Protein AF-A0AAT9HFQ7-F1 (afdb_monomer)

Radius of gyration: 48.94 Å; Cα contacts (8 Å, |Δi|>4): 417; chains: 1; bounding box: 83×93×143 Å

Secondary structure (DSSP, 8-state):
-EEEEEEE-TTSSEEEEEEEEGGGTEEEEEEEETTTTEEPSPEEESEEEE-TTSEEEEE----SS--S---EEEEE-S---HHHHHTSPPPPSHHHHH-HHHHHHHHHHHHHHHHHHHS----HHHHHHHHHHHHHHHHH-GGGG-GGGT-THHHHHHHHHHHHHHHHHHHHHHHHHHHHHHHHHHHHHHHHHHHHHHHHS--SSHHHHHHHHHHHHHHHHHHHHGGGSTT--HHHHHHHHHHHHHHHHHHHHHHHHHHTSTTTTHHHHHHHHHHHHHHHH--STTTHHHHHHHHHHHHHHHHHHHHHHHT-TTS-HHHHHHHHHHHHHHHHHHHHHHHHHHHHHHHHHHHTT---------------------------

Foldseek 3Di:
DAFDDWFAQPLRQWIWTWDDDVVQLKIKIWIAGLLVRDTDDIAIASDWDAAQQQWIKGFHPDDSDDDPDTDIDIDRHSRHHPVNVVPDDQDDDDDSVCGSNLVSVLSSLLVVLVVLVVPDDDDLVSLVVSLVSLVVSCVSRVCCCPVSVVNVNVVSVVSNVVSVVVNVVVVVLVVLLVVLVVQLVVLLVQLVVLLVVLVPDPDPALLVLLVSLVSLVVSLVSLVVSVVGPNHPVVSSVVSSVVSVVSSLVSVVVSLVLLLDPCRCVVLLVVLVVLLVQLLPDQALVSLVVSVVVLVVSLVSLVSSLVVLVVNPNDDPVSSVSSNVVSVVSNVSSVVSVVSNVVSSVVSVVVVVDDDDDDDDDDDDDDDDDDDDDDDDDDD

Structure (mmCIF, N/CA/C/O backbone):
data_AF-A0AAT9HFQ7-F1
#
_entry.id   AF-A0AAT9HFQ7-F1
#
loop_
_atom_site.group_PDB
_atom_site.id
_atom_site.type_symbol
_atom_site.label_atom_id
_atom_site.label_alt_id
_atom_site.label_comp_id
_atom_site.label_asym_id
_atom_site.label_entity_id
_atom_site.label_seq_id
_atom_site.pdbx_PDB_ins_code
_atom_site.Cartn_x
_atom_site.Cartn_y
_atom_site.Cartn_z
_atom_site.occupancy
_atom_site.B_iso_or_equiv
_atom_site.auth_seq_id
_atom_site.auth_comp_id
_atom_site.auth_asym_id
_atom_site.auth_atom_id
_atom_site.pdbx_PDB_model_num
ATOM 1 N N . MET A 1 1 ? 7.637 12.186 -51.819 1.00 81.88 1 MET A N 1
ATOM 2 C CA . MET A 1 1 ? 9.028 11.729 -51.632 1.00 81.88 1 MET A CA 1
ATOM 3 C C . MET A 1 1 ? 8.936 10.266 -51.294 1.00 81.88 1 MET A C 1
ATOM 5 O O . MET A 1 1 ? 8.100 9.916 -50.474 1.00 81.88 1 MET A O 1
ATOM 9 N N . GLU A 1 2 ? 9.718 9.443 -51.968 1.00 91.25 2 GLU A N 1
ATOM 10 C CA . GLU A 1 2 ? 9.687 7.987 -51.862 1.00 91.25 2 GLU A CA 1
ATOM 11 C C . GLU A 1 2 ? 11.042 7.505 -51.352 1.00 91.25 2 GLU A C 1
ATOM 13 O O . GLU A 1 2 ? 12.067 8.125 -51.643 1.00 91.25 2 GLU A O 1
ATOM 18 N N . PHE A 1 3 ? 11.048 6.431 -50.563 1.00 93.12 3 PHE A N 1
ATOM 19 C CA . PHE A 1 3 ? 12.289 5.790 -50.145 1.00 93.12 3 PHE A CA 1
ATOM 20 C C . PHE A 1 3 ? 12.998 5.217 -51.374 1.00 93.12 3 PHE A C 1
ATOM 22 O O . PHE A 1 3 ? 12.395 4.478 -52.150 1.00 93.12 3 PHE A O 1
ATOM 29 N N . ALA A 1 4 ? 14.267 5.574 -51.551 1.00 92.12 4 ALA A N 1
ATOM 30 C CA . ALA A 1 4 ? 15.069 5.139 -52.686 1.00 92.12 4 ALA A CA 1
ATOM 31 C C . ALA A 1 4 ? 16.107 4.092 -52.277 1.00 92.12 4 ALA A C 1
ATOM 33 O O . ALA A 1 4 ? 16.256 3.078 -52.956 1.00 92.12 4 ALA A O 1
ATOM 34 N N . ARG A 1 5 ? 16.854 4.345 -51.194 1.00 92.94 5 ARG A N 1
ATOM 35 C CA . ARG A 1 5 ? 17.958 3.477 -50.773 1.00 92.94 5 ARG A CA 1
ATOM 36 C C . ARG A 1 5 ? 18.336 3.688 -49.309 1.00 92.94 5 ARG A C 1
ATOM 38 O O . ARG A 1 5 ? 18.225 4.790 -48.782 1.00 92.94 5 ARG A O 1
ATOM 45 N N . GLU A 1 6 ? 18.863 2.630 -48.706 1.00 94.31 6 GLU A N 1
ATOM 46 C CA . GLU A 1 6 ? 19.594 2.648 -47.440 1.00 94.31 6 GLU A CA 1
ATOM 47 C C . GLU A 1 6 ? 21.085 2.380 -47.708 1.00 94.31 6 GLU A C 1
ATOM 49 O O . GLU A 1 6 ? 21.428 1.498 -48.503 1.00 94.31 6 GLU A O 1
ATOM 54 N N . VAL A 1 7 ? 21.974 3.147 -47.072 1.00 92.69 7 VAL A N 1
ATOM 55 C CA . VAL A 1 7 ? 23.427 2.911 -47.089 1.00 92.69 7 VAL A CA 1
ATOM 56 C C . VAL A 1 7 ? 23.915 2.799 -45.652 1.00 92.69 7 VAL A C 1
ATOM 58 O O . VAL A 1 7 ? 23.791 3.745 -44.879 1.00 92.69 7 VAL A O 1
ATOM 61 N N . ARG A 1 8 ? 24.467 1.644 -45.284 1.00 91.19 8 ARG A N 1
ATOM 62 C CA . ARG A 1 8 ? 25.040 1.420 -43.953 1.00 91.19 8 ARG A CA 1
ATOM 63 C C . ARG A 1 8 ? 26.521 1.752 -43.973 1.00 91.19 8 ARG A C 1
ATOM 65 O O . ARG A 1 8 ? 27.211 1.384 -44.919 1.00 91.19 8 ARG A O 1
ATOM 72 N N . SER A 1 9 ? 27.006 2.429 -42.937 1.00 90.44 9 SER A N 1
ATOM 73 C CA . SER A 1 9 ? 28.444 2.531 -42.708 1.00 90.44 9 SER A CA 1
ATOM 74 C C . SER A 1 9 ? 29.003 1.136 -42.388 1.00 90.44 9 SER A C 1
ATOM 76 O O . SER A 1 9 ? 28.402 0.438 -41.565 1.00 90.44 9 SER A O 1
ATOM 78 N N . PRO A 1 10 ? 30.153 0.729 -42.953 1.00 84.38 10 PRO A N 1
ATOM 79 C CA . PRO A 1 10 ? 30.817 -0.532 -42.600 1.00 84.38 10 PRO A CA 1
ATOM 80 C C . PRO A 1 10 ? 31.184 -0.636 -41.116 1.00 84.38 10 PRO A C 1
ATOM 82 O O . PRO A 1 10 ? 31.284 -1.728 -40.563 1.00 84.38 10 PRO A O 1
ATOM 85 N N . HIS A 1 11 ? 31.344 0.507 -40.447 1.00 78.81 11 HIS A N 1
ATOM 86 C CA . HIS A 1 11 ? 31.593 0.579 -39.011 1.00 78.81 11 HIS A CA 1
ATOM 87 C C . HIS A 1 11 ? 30.315 0.350 -38.182 1.00 78.81 11 HIS A C 1
ATOM 89 O O . HIS A 1 11 ? 30.392 0.061 -36.993 1.00 78.81 11 HIS A O 1
ATOM 95 N N . GLY A 1 12 ? 29.132 0.413 -38.797 1.00 80.88 12 GLY A N 1
ATOM 96 C CA . GLY A 1 12 ? 27.853 0.109 -38.155 1.00 80.88 12 GLY A CA 1
ATOM 97 C C . GLY A 1 12 ? 27.265 1.240 -37.311 1.00 80.88 12 GLY A C 1
ATOM 98 O O . GLY A 1 12 ? 26.200 1.042 -36.747 1.00 80.88 12 GLY A O 1
ATOM 99 N N . GLU A 1 13 ? 27.915 2.405 -37.231 1.00 86.62 13 GLU A N 1
ATOM 100 C CA . GLU A 1 13 ? 27.468 3.562 -36.430 1.00 86.62 13 GLU A CA 1
ATOM 101 C C . GLU A 1 13 ? 26.355 4.366 -37.091 1.00 86.62 13 GLU A C 1
ATOM 103 O O . GLU A 1 13 ? 25.480 4.895 -36.406 1.00 86.62 13 GLU A O 1
ATOM 108 N N . ASP A 1 14 ? 26.381 4.450 -38.419 1.00 91.38 14 ASP A N 1
ATOM 109 C CA . ASP A 1 14 ? 25.526 5.353 -39.176 1.00 91.38 14 ASP A CA 1
ATOM 110 C C . ASP A 1 14 ? 24.791 4.629 -40.302 1.00 91.38 14 ASP A C 1
ATOM 112 O O . ASP A 1 14 ? 25.339 3.772 -41.004 1.00 91.38 14 ASP A O 1
ATOM 116 N N . VAL A 1 15 ? 23.546 5.045 -40.522 1.00 93.44 15 VAL A N 1
ATOM 117 C CA . VAL A 1 15 ? 22.699 4.602 -41.630 1.00 93.44 15 VAL A CA 1
ATOM 118 C C . VAL A 1 15 ? 22.200 5.828 -42.388 1.00 93.44 15 VAL A C 1
ATOM 120 O O . VAL A 1 15 ? 21.567 6.708 -41.809 1.00 93.44 15 VAL A O 1
ATOM 123 N N . LEU A 1 16 ? 22.495 5.905 -43.684 1.00 95.12 16 LEU A N 1
ATOM 124 C CA . LEU A 1 16 ? 21.985 6.941 -44.575 1.00 95.12 16 LEU A CA 1
ATOM 125 C C . LEU A 1 16 ? 20.692 6.461 -45.223 1.00 95.12 16 LEU A C 1
ATOM 127 O O . LEU A 1 16 ? 20.708 5.543 -46.047 1.00 95.12 16 LEU A O 1
ATOM 131 N N . TYR A 1 17 ? 19.585 7.122 -44.914 1.00 95.88 17 TYR A N 1
ATOM 132 C CA . TYR A 1 17 ? 18.335 6.940 -45.639 1.00 95.88 17 TYR A CA 1
ATOM 133 C C . TYR A 1 17 ? 18.228 7.977 -46.753 1.00 95.88 17 TYR A C 1
ATOM 135 O O . TYR A 1 17 ? 18.324 9.184 -46.519 1.00 95.88 17 TYR A O 1
ATOM 143 N N . VAL A 1 18 ? 18.016 7.499 -47.974 1.00 94.88 18 VAL A N 1
ATOM 144 C CA . VAL A 1 18 ? 17.895 8.322 -49.175 1.00 94.88 18 VAL A CA 1
ATOM 145 C C . VAL A 1 18 ? 16.450 8.308 -49.637 1.00 94.88 18 VAL A C 1
ATOM 147 O O . VAL A 1 18 ? 15.900 7.254 -49.962 1.00 94.88 18 VAL A O 1
ATOM 150 N N . PHE A 1 19 ? 15.855 9.491 -49.731 1.00 93.94 19 PHE A N 1
ATOM 151 C CA . PHE A 1 19 ? 14.535 9.698 -50.311 1.00 93.94 19 PHE A CA 1
ATOM 152 C C . PHE A 1 19 ? 14.652 10.484 -51.608 1.00 93.94 19 PHE A C 1
ATOM 154 O O . PHE A 1 19 ? 15.468 11.397 -51.718 1.00 93.94 19 PHE A O 1
ATOM 161 N N . HIS A 1 20 ? 13.810 10.159 -52.582 1.00 91.12 20 HIS A N 1
ATOM 162 C CA . HIS A 1 20 ? 13.794 10.812 -53.883 1.00 91.12 20 HIS A CA 1
ATOM 163 C C . HIS A 1 20 ? 12.381 11.277 -54.250 1.00 91.12 20 HIS A C 1
ATOM 165 O O . HIS A 1 20 ? 11.375 10.648 -53.920 1.00 91.12 20 HIS A O 1
ATOM 171 N N . ALA A 1 21 ? 12.289 12.422 -54.918 1.00 88.69 21 ALA A N 1
ATOM 172 C CA . ALA A 1 21 ? 11.064 12.981 -55.468 1.00 88.69 21 ALA A CA 1
ATOM 173 C C . ALA A 1 21 ? 11.225 13.113 -56.990 1.00 88.69 21 ALA A C 1
ATOM 175 O O . ALA A 1 21 ? 11.639 14.177 -57.464 1.00 88.69 21 ALA A O 1
ATOM 176 N N . PRO A 1 22 ? 10.873 12.066 -57.763 1.00 76.19 22 PRO A N 1
ATOM 177 C CA . PRO A 1 22 ? 11.101 12.032 -59.208 1.00 76.19 22 PRO A CA 1
ATOM 178 C C . PRO A 1 22 ? 10.483 13.223 -59.942 1.00 76.19 22 PRO A C 1
ATOM 180 O O . PRO A 1 22 ? 11.104 13.807 -60.820 1.00 76.19 22 PRO A O 1
ATOM 183 N N . SER A 1 23 ? 9.290 13.648 -59.517 1.00 76.56 23 SER A N 1
ATOM 184 C CA . SER A 1 23 ? 8.543 14.744 -60.142 1.00 76.56 23 SER A CA 1
ATOM 185 C C . SER A 1 23 ? 9.179 16.130 -59.971 1.00 76.56 23 SER A C 1
ATOM 187 O O . SER A 1 23 ? 8.718 17.082 -60.590 1.00 76.56 23 SER A O 1
ATOM 189 N N . ARG A 1 24 ? 10.170 16.277 -59.082 1.00 71.62 24 ARG A N 1
ATOM 190 C CA . ARG A 1 24 ? 10.823 17.560 -58.768 1.00 71.62 24 ARG A CA 1
ATOM 191 C C . ARG A 1 24 ? 12.347 17.507 -58.878 1.00 71.62 24 ARG A C 1
ATOM 193 O O . ARG A 1 24 ? 12.984 18.508 -58.575 1.00 71.62 24 ARG A O 1
ATOM 200 N N . GLY A 1 25 ? 12.928 16.363 -59.258 1.00 79.88 25 GLY A N 1
ATOM 201 C CA . GLY A 1 25 ? 14.384 16.183 -59.318 1.00 79.88 25 GLY A CA 1
ATOM 202 C C . GLY A 1 25 ? 15.071 16.562 -58.004 1.00 79.88 25 GLY A C 1
ATOM 203 O O . GLY A 1 25 ? 16.057 17.295 -58.006 1.00 79.88 25 GLY A O 1
ATOM 204 N N . ARG A 1 26 ? 14.477 16.170 -56.869 1.00 88.06 26 ARG A N 1
ATOM 205 C CA . ARG A 1 26 ? 14.991 16.461 -55.524 1.00 88.06 26 ARG A CA 1
ATOM 206 C C . ARG A 1 26 ? 15.206 15.165 -54.757 1.00 88.06 26 ARG A C 1
ATOM 208 O O . ARG A 1 26 ? 14.411 14.233 -54.869 1.00 88.06 26 ARG A O 1
ATOM 215 N N . ALA A 1 27 ? 16.246 15.138 -53.943 1.00 91.81 27 ALA A N 1
ATOM 216 C CA . ALA A 1 27 ? 16.556 14.084 -53.000 1.00 91.81 27 ALA A CA 1
ATOM 217 C C . ALA A 1 27 ? 16.730 14.660 -51.589 1.00 91.81 27 ALA A C 1
ATOM 219 O O . ALA A 1 27 ? 17.062 15.833 -51.399 1.00 91.81 27 ALA A O 1
ATOM 220 N N . LEU A 1 28 ? 16.482 13.817 -50.595 1.00 93.75 28 LEU A N 1
ATOM 221 C CA . LEU A 1 28 ? 16.690 14.111 -49.186 1.00 93.75 28 LEU A CA 1
ATOM 222 C C . LEU A 1 28 ? 17.515 12.984 -48.580 1.00 93.75 28 LEU A C 1
ATOM 224 O O . LEU A 1 28 ? 17.120 11.821 -48.646 1.00 93.75 28 LEU A O 1
ATOM 228 N N . LEU A 1 29 ? 18.649 13.347 -47.995 1.00 94.69 29 LEU A N 1
ATOM 229 C CA . LEU A 1 29 ? 19.548 12.428 -47.314 1.00 94.69 29 LEU A CA 1
ATOM 230 C C . LEU A 1 29 ? 19.406 12.628 -45.802 1.00 94.69 29 LEU A C 1
ATOM 232 O O . LEU A 1 29 ? 19.573 13.744 -45.302 1.00 94.69 29 LEU A O 1
ATOM 236 N N . LEU A 1 30 ? 19.095 11.548 -45.088 1.00 95.19 30 LEU A N 1
ATOM 237 C CA . LEU A 1 30 ? 18.934 11.519 -43.637 1.00 95.19 30 LEU A CA 1
ATOM 238 C C . LEU A 1 30 ? 19.964 10.561 -43.036 1.00 95.19 30 LEU A C 1
ATOM 240 O O . LEU A 1 30 ? 19.815 9.346 -43.136 1.00 95.19 30 LEU A O 1
ATOM 244 N N . SER A 1 31 ? 21.012 11.118 -42.434 1.00 94.00 31 SER A N 1
ATOM 245 C CA . SER A 1 31 ? 22.031 10.354 -41.708 1.00 94.00 31 SER A CA 1
ATOM 246 C C . SER A 1 31 ? 21.536 10.082 -40.293 1.00 94.00 31 SER A C 1
ATOM 248 O O . SER A 1 31 ? 21.403 11.017 -39.507 1.00 94.00 31 SER A O 1
ATOM 250 N N . TYR A 1 32 ? 21.255 8.825 -39.971 1.00 93.06 32 TYR A N 1
ATOM 251 C CA . TYR A 1 32 ? 20.842 8.383 -38.643 1.00 93.06 32 TYR A CA 1
ATOM 252 C C . TYR A 1 32 ? 22.006 7.716 -37.914 1.00 93.06 32 TYR A C 1
ATOM 254 O O . TYR A 1 32 ? 22.594 6.776 -38.447 1.00 93.06 32 TYR A O 1
ATOM 262 N N . ASN A 1 33 ? 22.309 8.180 -36.703 1.00 91.31 33 ASN A N 1
ATOM 263 C CA . ASN A 1 33 ? 23.353 7.603 -35.863 1.00 91.31 33 ASN A CA 1
ATOM 264 C C . ASN A 1 33 ? 22.741 6.621 -34.854 1.00 91.31 33 ASN A C 1
ATOM 266 O O . ASN A 1 33 ? 21.904 7.010 -34.040 1.00 91.31 33 ASN A O 1
ATOM 270 N N . LEU A 1 34 ? 23.179 5.363 -34.884 1.00 86.69 34 LEU A N 1
ATOM 271 C CA . LEU A 1 34 ? 22.649 4.272 -34.058 1.00 86.69 34 LEU A CA 1
ATOM 272 C C . LEU A 1 34 ? 23.018 4.403 -32.574 1.00 86.69 34 LEU A C 1
ATOM 274 O O . LEU A 1 34 ? 22.285 3.912 -31.725 1.00 86.69 34 LEU A O 1
ATOM 278 N N . ILE A 1 35 ? 24.119 5.083 -32.241 1.00 86.69 35 ILE A N 1
ATOM 279 C CA . ILE A 1 35 ? 24.546 5.298 -30.846 1.00 86.69 35 ILE A CA 1
ATOM 280 C C . ILE A 1 35 ? 23.713 6.401 -30.191 1.00 86.69 35 ILE A C 1
ATOM 282 O O . ILE A 1 35 ? 23.222 6.268 -29.069 1.00 86.69 35 ILE A O 1
ATOM 286 N N . ARG A 1 36 ? 23.585 7.531 -30.889 1.00 84.44 36 ARG A N 1
ATOM 287 C CA . ARG A 1 36 ? 22.862 8.710 -30.401 1.00 84.44 36 ARG A CA 1
ATOM 288 C C . ARG A 1 36 ? 21.355 8.593 -30.597 1.00 84.44 36 ARG A C 1
ATOM 290 O O . ARG A 1 36 ? 20.632 9.360 -29.976 1.00 84.44 36 ARG A O 1
ATOM 297 N N . GLU A 1 37 ? 20.912 7.676 -31.455 1.00 86.38 37 GLU A N 1
ATOM 298 C CA . GLU A 1 37 ? 19.527 7.513 -31.906 1.00 86.38 37 GLU A CA 1
ATOM 299 C C . GLU A 1 37 ? 18.934 8.797 -32.512 1.00 86.38 37 GLU A C 1
ATOM 301 O O . GLU A 1 37 ? 17.738 9.069 -32.409 1.00 86.38 37 GLU A O 1
ATOM 306 N N . THR A 1 38 ? 19.768 9.604 -33.173 1.00 87.75 38 THR A N 1
ATOM 307 C CA . THR A 1 38 ? 19.363 10.889 -33.752 1.00 87.75 38 THR A CA 1
ATOM 308 C C . THR A 1 38 ? 19.632 10.965 -35.245 1.00 87.75 38 THR A C 1
ATOM 310 O O . THR A 1 38 ? 20.590 10.399 -35.773 1.00 87.75 38 THR A O 1
ATOM 313 N N . VAL A 1 39 ? 18.766 11.707 -35.935 1.00 90.56 39 VAL A N 1
ATOM 314 C CA . VAL A 1 39 ? 18.967 12.095 -37.332 1.00 90.56 39 VAL A CA 1
ATOM 315 C C . VAL A 1 39 ? 19.778 13.392 -37.350 1.00 90.56 39 VAL A C 1
ATOM 317 O O . VAL A 1 39 ? 19.391 14.377 -36.721 1.00 90.56 39 VAL A O 1
ATOM 320 N N . ALA A 1 40 ? 20.905 13.396 -38.061 1.00 89.75 40 ALA A N 1
ATOM 321 C CA . ALA A 1 40 ? 21.681 14.604 -38.322 1.00 89.75 40 ALA A CA 1
ATOM 322 C C . ALA A 1 40 ? 20.887 15.587 -39.201 1.00 89.75 40 ALA A C 1
ATOM 324 O O . ALA A 1 40 ? 19.868 15.229 -39.790 1.00 89.75 40 ALA A O 1
ATOM 325 N N . THR A 1 41 ? 21.360 16.829 -39.324 1.00 89.50 41 THR A N 1
ATOM 326 C CA . THR A 1 41 ? 20.693 17.854 -40.141 1.00 89.50 41 THR A CA 1
ATOM 327 C C . THR A 1 41 ? 20.368 17.319 -41.546 1.00 89.50 41 THR A C 1
ATOM 329 O O . THR A 1 41 ? 21.293 16.963 -42.280 1.00 89.50 41 THR A O 1
ATOM 332 N N . PRO A 1 42 ? 19.080 17.263 -41.941 1.00 92.75 42 PRO A N 1
ATOM 333 C CA . PRO A 1 42 ? 18.678 16.726 -43.236 1.00 92.75 42 PRO A CA 1
ATOM 334 C C . PRO A 1 42 ? 19.349 17.453 -44.405 1.00 92.75 42 PRO A C 1
ATOM 336 O O . PRO A 1 42 ? 19.303 18.682 -44.485 1.00 92.75 42 PRO A O 1
ATOM 339 N N . MET A 1 43 ? 19.925 16.703 -45.348 1.00 91.81 43 MET A N 1
ATOM 340 C CA . MET A 1 43 ? 20.561 17.282 -46.535 1.00 91.81 43 MET A CA 1
ATOM 341 C C . MET A 1 43 ? 19.611 17.183 -47.731 1.00 91.81 43 MET A C 1
ATOM 343 O O . MET A 1 43 ? 19.494 16.139 -48.377 1.00 91.81 43 MET A O 1
ATOM 347 N N . ALA A 1 44 ? 18.908 18.279 -48.020 1.00 91.56 44 ALA A N 1
ATOM 348 C CA . ALA A 1 44 ? 18.120 18.418 -49.241 1.00 91.56 44 ALA A CA 1
ATOM 349 C C . ALA A 1 44 ? 19.038 18.741 -50.429 1.00 91.56 44 ALA A C 1
ATOM 351 O O . ALA A 1 44 ? 19.939 19.570 -50.308 1.00 91.56 44 ALA A O 1
ATOM 352 N N . CYS A 1 45 ? 18.808 18.102 -51.574 1.00 91.69 45 CYS A N 1
ATOM 353 C CA . CYS A 1 45 ? 19.653 18.234 -52.760 1.00 91.69 45 CYS A CA 1
ATOM 354 C C . CYS A 1 45 ? 18.904 17.937 -54.059 1.00 91.69 45 CYS A C 1
ATOM 356 O O . CYS A 1 45 ? 17.802 17.398 -54.030 1.00 91.69 45 CYS A O 1
ATOM 358 N N . HIS A 1 46 ? 19.489 18.288 -55.204 1.00 89.81 46 HIS A N 1
ATOM 359 C CA . HIS A 1 46 ? 18.974 17.873 -56.519 1.00 89.81 46 HIS A CA 1
ATOM 360 C C . HIS A 1 46 ? 19.571 16.548 -57.001 1.00 89.81 46 HIS A C 1
ATOM 362 O O . HIS A 1 46 ? 18.960 15.821 -57.777 1.00 89.81 46 HIS A O 1
ATOM 368 N N . GLY A 1 47 ? 20.763 16.218 -56.514 1.00 89.50 47 GLY A N 1
ATOM 369 C CA . GLY A 1 47 ? 21.480 14.998 -56.842 1.00 89.50 47 GLY A CA 1
ATOM 370 C C . GLY A 1 47 ? 22.613 14.778 -55.853 1.00 89.50 47 GLY A C 1
ATOM 371 O O . GLY A 1 47 ? 23.039 15.707 -55.163 1.00 89.50 47 GLY A O 1
ATOM 372 N N . TRP A 1 48 ? 23.087 13.542 -55.776 1.00 93.44 48 TRP A N 1
ATOM 373 C CA . TRP A 1 48 ? 24.175 13.165 -54.889 1.00 93.44 48 TRP A CA 1
ATOM 374 C C . TRP A 1 48 ? 24.982 12.012 -55.487 1.00 93.44 48 TRP A C 1
ATOM 376 O O . TRP A 1 48 ? 24.472 11.247 -56.307 1.00 93.44 48 TRP A O 1
ATOM 386 N N . ALA A 1 49 ? 26.237 11.898 -55.069 1.00 94.50 49 ALA A N 1
ATOM 387 C CA . ALA A 1 49 ? 27.114 10.779 -55.377 1.00 94.50 49 ALA A CA 1
ATOM 388 C C . ALA A 1 49 ? 27.945 10.439 -54.138 1.00 94.50 49 ALA A C 1
ATOM 390 O O . ALA A 1 49 ? 28.449 11.339 -53.468 1.00 94.50 49 ALA A O 1
ATOM 391 N N . LEU A 1 50 ? 28.078 9.148 -53.843 1.00 95.12 50 LEU A N 1
ATOM 392 C CA . LEU A 1 50 ? 28.911 8.633 -52.761 1.00 95.12 50 LEU A CA 1
ATOM 393 C C . LEU A 1 50 ? 30.057 7.826 -53.368 1.00 95.12 50 LEU A C 1
ATOM 395 O O . LEU A 1 50 ? 29.809 6.910 -54.152 1.00 95.12 50 LEU A O 1
ATOM 399 N N . PHE A 1 51 ? 31.284 8.202 -53.028 1.00 95.06 51 PHE A N 1
ATOM 400 C CA . PHE A 1 51 ? 32.506 7.537 -53.469 1.00 95.06 51 PHE A CA 1
ATOM 401 C C . PHE A 1 51 ? 32.926 6.448 -52.473 1.00 95.06 51 PHE A C 1
ATOM 403 O O . PHE A 1 51 ? 32.535 6.476 -51.307 1.00 95.06 51 PHE A O 1
ATOM 410 N N . ASP A 1 52 ? 33.746 5.498 -52.930 1.00 92.69 52 ASP A N 1
ATOM 411 C CA . ASP A 1 52 ? 34.179 4.344 -52.127 1.00 92.69 52 ASP A CA 1
ATOM 412 C C . ASP A 1 52 ? 34.939 4.734 -50.850 1.00 92.69 52 ASP A C 1
ATOM 414 O O . ASP A 1 52 ? 34.889 4.007 -49.862 1.00 92.69 52 ASP A O 1
ATOM 418 N N . ASP A 1 53 ? 35.608 5.887 -50.849 1.00 91.00 53 ASP A N 1
ATOM 419 C CA . ASP A 1 53 ? 36.342 6.446 -49.708 1.00 91.00 53 ASP A CA 1
ATOM 420 C C . ASP A 1 53 ? 35.458 7.253 -48.737 1.00 91.00 53 ASP A C 1
ATOM 422 O O . ASP A 1 53 ? 35.960 7.868 -47.796 1.00 91.00 53 ASP A O 1
ATOM 426 N N . GLY A 1 54 ? 34.139 7.268 -48.958 1.00 92.69 54 GLY A N 1
ATOM 427 C CA . GLY A 1 54 ? 33.174 7.984 -48.127 1.00 92.69 54 GLY A CA 1
ATOM 428 C C . GLY A 1 54 ? 33.042 9.468 -48.449 1.00 92.69 54 GLY A C 1
ATOM 429 O O . GLY A 1 54 ? 32.329 10.180 -47.731 1.00 92.69 54 GLY A O 1
ATOM 430 N N . LEU A 1 55 ? 33.672 9.974 -49.515 1.00 95.94 55 LEU A N 1
ATOM 431 C CA . LEU A 1 55 ? 33.371 11.313 -50.008 1.00 95.94 55 LEU A CA 1
ATOM 432 C C . LEU A 1 55 ? 31.921 11.347 -50.523 1.00 95.94 55 LEU A C 1
ATOM 434 O O . LEU A 1 55 ? 31.529 10.578 -51.396 1.00 95.94 55 LEU A O 1
ATOM 438 N N . LEU A 1 56 ? 31.107 12.247 -49.980 1.00 95.19 56 LEU A N 1
ATOM 439 C CA . LEU A 1 56 ? 29.722 12.468 -50.380 1.00 95.19 56 LEU A CA 1
ATOM 440 C C . LEU A 1 56 ? 29.622 13.820 -51.086 1.00 95.19 56 LEU A C 1
ATOM 442 O O . LEU A 1 56 ? 29.769 14.877 -50.469 1.00 95.19 56 LEU A O 1
ATOM 446 N N . ALA A 1 57 ? 29.363 13.786 -52.389 1.00 95.31 57 ALA A N 1
ATOM 447 C CA . ALA A 1 57 ? 29.104 14.966 -53.196 1.00 95.31 57 ALA A CA 1
ATOM 448 C C . ALA A 1 57 ? 27.600 15.219 -53.291 1.00 95.31 57 ALA A C 1
ATOM 450 O O . ALA A 1 57 ? 26.835 14.325 -53.646 1.00 95.31 57 ALA A O 1
ATOM 451 N N . VAL A 1 58 ? 27.179 16.446 -52.998 1.00 93.88 58 VAL A N 1
ATOM 452 C CA . VAL A 1 58 ? 25.774 16.853 -52.962 1.00 93.88 58 VAL A CA 1
ATOM 453 C C . VAL A 1 58 ? 25.582 18.094 -53.825 1.00 93.88 58 VAL A C 1
ATOM 455 O O . VAL A 1 58 ? 26.218 19.125 -53.604 1.00 93.88 58 VAL A O 1
ATOM 458 N N . LEU A 1 59 ? 24.683 18.009 -54.803 1.00 91.62 59 LEU A N 1
ATOM 459 C CA . LEU A 1 59 ? 24.274 19.144 -55.622 1.00 91.62 59 LEU A CA 1
ATOM 460 C C . LEU A 1 59 ? 23.254 19.975 -54.844 1.00 91.62 59 LEU A C 1
ATOM 462 O O . LEU A 1 59 ? 22.138 19.508 -54.585 1.00 91.62 59 LEU A O 1
ATOM 466 N N . ARG A 1 60 ? 23.635 21.193 -54.450 1.00 86.56 60 ARG A N 1
ATOM 467 C CA . ARG A 1 60 ? 22.771 22.028 -53.614 1.00 86.56 60 ARG A CA 1
ATOM 468 C C . ARG A 1 60 ? 21.483 22.398 -54.352 1.00 86.56 60 ARG A C 1
ATOM 470 O O . ARG A 1 60 ? 21.527 22.658 -55.554 1.00 86.56 60 ARG A O 1
ATOM 477 N N . PRO A 1 61 ? 20.357 22.484 -53.629 1.00 80.19 61 PRO A N 1
ATOM 478 C CA . PRO A 1 61 ? 19.168 23.122 -54.145 1.00 80.19 61 PRO A CA 1
ATOM 479 C C . PRO A 1 61 ? 19.406 24.630 -54.164 1.00 80.19 61 PRO A C 1
ATOM 481 O O . P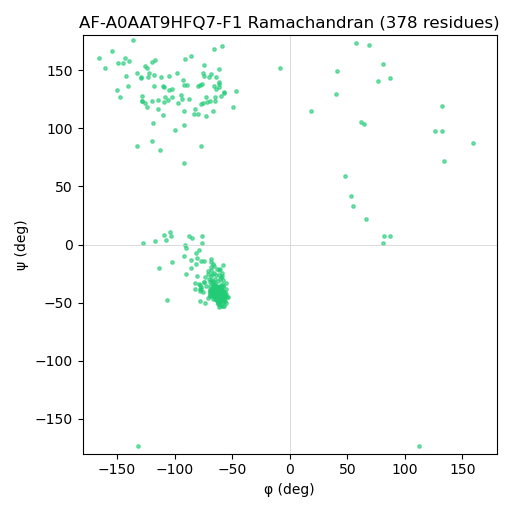RO A 1 61 ? 19.544 25.239 -53.103 1.00 80.19 61 PRO A O 1
ATOM 484 N N . ASP A 1 62 ? 19.517 25.208 -55.357 1.00 72.12 62 ASP A N 1
ATOM 485 C CA . ASP A 1 62 ? 19.781 26.635 -55.546 1.00 7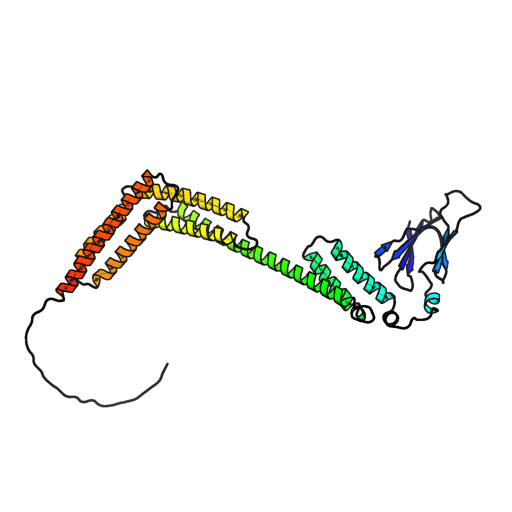2.12 62 ASP A CA 1
ATOM 486 C C . ASP A 1 62 ? 18.803 27.191 -56.588 1.00 72.12 62 ASP A C 1
ATOM 488 O O . ASP A 1 62 ? 19.076 27.216 -57.786 1.00 72.12 62 ASP A O 1
ATOM 492 N N . GLY A 1 63 ? 17.607 27.550 -56.109 1.00 70.38 63 GLY A N 1
ATOM 493 C CA . GLY A 1 63 ? 16.480 27.965 -56.947 1.00 70.38 63 GLY A CA 1
ATOM 494 C C . GLY A 1 63 ? 15.874 26.836 -57.794 1.00 70.38 63 GLY A C 1
ATOM 495 O O . GLY A 1 63 ? 16.391 25.726 -57.859 1.00 70.38 63 GLY A O 1
ATOM 496 N N . ASP A 1 64 ? 14.742 27.130 -58.437 1.00 70.81 64 ASP A N 1
ATOM 497 C CA . ASP A 1 64 ? 14.116 26.250 -59.442 1.00 70.81 64 ASP A CA 1
ATOM 498 C C . ASP A 1 64 ? 14.372 26.758 -60.880 1.00 70.81 64 ASP A C 1
ATOM 500 O O . ASP A 1 64 ? 13.821 26.230 -61.847 1.00 70.81 64 ASP A O 1
ATOM 504 N N . GLU A 1 65 ? 15.213 27.787 -61.035 1.00 77.31 65 GLU A N 1
ATOM 505 C CA . GLU A 1 65 ? 15.559 28.378 -62.328 1.00 77.31 65 GLU A CA 1
ATOM 506 C C . GLU A 1 65 ? 16.832 27.744 -62.923 1.00 77.31 65 GLU A C 1
ATOM 508 O O . GLU A 1 65 ? 17.792 27.472 -62.197 1.00 77.31 65 GLU A O 1
ATOM 513 N N . PRO A 1 66 ? 16.894 27.523 -64.250 1.00 78.75 66 PRO A N 1
ATOM 514 C CA . PRO A 1 66 ? 18.097 27.020 -64.905 1.00 78.75 66 PRO A CA 1
ATOM 515 C C . PRO A 1 66 ? 19.302 27.954 -64.714 1.00 78.75 66 PRO A C 1
ATOM 517 O O . PRO A 1 66 ? 19.252 29.133 -65.065 1.00 78.75 66 PRO A O 1
ATOM 520 N N . ALA A 1 67 ? 20.420 27.406 -64.239 1.00 81.88 67 ALA A N 1
ATOM 521 C CA . ALA A 1 67 ? 21.668 28.135 -64.025 1.00 81.88 67 ALA A CA 1
ATOM 522 C C . ALA A 1 67 ? 22.816 27.544 -64.859 1.00 81.88 67 ALA A C 1
ATOM 524 O O . ALA A 1 67 ? 22.791 26.384 -65.257 1.00 81.88 67 ALA A O 1
ATOM 525 N N . ARG A 1 68 ? 23.850 28.352 -65.134 1.00 84.69 68 ARG A N 1
ATOM 526 C CA . ARG A 1 68 ? 25.086 27.885 -65.800 1.00 84.69 68 ARG A CA 1
ATOM 527 C C . ARG A 1 68 ? 26.108 27.299 -64.825 1.00 84.69 68 ARG A C 1
ATOM 529 O O . ARG A 1 68 ? 27.014 26.590 -65.248 1.00 84.69 68 ARG A O 1
ATOM 536 N N . VAL A 1 69 ? 25.991 27.641 -63.546 1.00 86.38 69 VAL A N 1
ATOM 537 C CA . VAL A 1 69 ? 26.890 27.216 -62.473 1.00 86.38 69 VAL A CA 1
ATOM 538 C C . VAL A 1 69 ? 26.023 26.634 -61.372 1.00 86.38 69 VAL A C 1
ATOM 540 O O . VAL A 1 69 ? 25.089 27.293 -60.926 1.00 86.38 69 VAL A O 1
ATOM 543 N N . HIS A 1 70 ? 26.342 25.418 -60.937 1.00 85.88 70 HIS A N 1
ATOM 544 C CA . HIS A 1 70 ? 25.636 24.761 -59.846 1.00 85.88 70 HIS A CA 1
ATOM 545 C C . HIS A 1 70 ? 26.605 24.462 -58.700 1.00 85.88 70 HIS A C 1
ATOM 547 O O . HIS A 1 70 ? 27.619 23.792 -58.926 1.00 85.88 70 HIS A O 1
ATOM 553 N N . PRO A 1 71 ? 26.333 24.941 -57.475 1.00 88.81 71 PRO A N 1
ATOM 554 C CA . PRO A 1 71 ? 27.211 24.686 -56.347 1.00 88.81 71 PRO A CA 1
ATOM 555 C C . PRO A 1 71 ? 27.108 23.229 -55.880 1.00 88.81 71 PRO A C 1
ATOM 557 O O . PRO A 1 71 ? 26.031 22.724 -55.554 1.00 88.81 71 PRO A O 1
ATOM 560 N N . VAL A 1 72 ? 28.264 22.572 -55.792 1.00 92.00 72 VAL A N 1
ATOM 561 C CA . VAL A 1 72 ? 28.418 21.231 -55.218 1.00 92.00 72 VAL A CA 1
ATOM 562 C C . VAL A 1 72 ? 29.059 21.353 -53.841 1.00 92.00 72 VAL A C 1
ATOM 564 O O . VAL A 1 72 ? 30.051 22.061 -53.671 1.00 92.00 72 VAL A O 1
ATOM 567 N N . GLN A 1 73 ? 28.497 20.660 -52.855 1.00 93.00 73 GLN A N 1
ATOM 568 C CA . GLN A 1 73 ? 29.096 20.491 -51.535 1.00 93.00 73 GLN A CA 1
ATOM 569 C C . GLN A 1 73 ? 29.727 19.110 -51.427 1.00 93.00 73 GLN A C 1
ATOM 571 O O . GLN A 1 73 ? 29.110 18.113 -51.796 1.00 93.00 73 GLN A O 1
ATOM 576 N N . LEU A 1 74 ? 30.947 19.066 -50.903 1.00 93.94 74 LEU A N 1
ATOM 577 C CA . LEU A 1 74 ? 31.668 17.832 -50.630 1.00 93.94 74 LEU A CA 1
ATOM 578 C C . LEU A 1 74 ? 31.732 17.621 -49.121 1.00 93.94 74 LEU A C 1
ATOM 580 O O . LEU A 1 74 ? 32.192 18.497 -48.388 1.00 93.94 74 LEU A O 1
ATOM 584 N N . TRP A 1 75 ? 31.299 16.450 -48.676 1.00 92.12 75 TRP A N 1
ATOM 585 C CA . TRP A 1 75 ? 31.321 16.027 -47.284 1.00 92.12 75 TRP A CA 1
ATOM 586 C C . TRP A 1 75 ? 32.205 14.796 -47.151 1.00 92.12 75 TRP A C 1
ATOM 588 O O . TRP A 1 75 ? 32.105 13.873 -47.952 1.00 92.12 75 TRP A O 1
ATOM 598 N N . ARG A 1 76 ? 33.049 14.749 -46.122 1.00 90.94 76 ARG A N 1
ATOM 599 C CA . ARG A 1 76 ? 33.636 13.477 -45.690 1.00 90.94 76 ARG A CA 1
ATOM 600 C C . ARG A 1 76 ? 32.616 12.788 -44.800 1.00 90.94 76 ARG A C 1
ATOM 602 O O . ARG A 1 76 ? 32.237 13.350 -43.776 1.00 90.94 76 ARG A O 1
ATOM 609 N N . SER A 1 77 ? 32.142 11.628 -45.232 1.00 91.44 77 SER A N 1
ATOM 610 C CA . SER A 1 77 ? 31.076 10.885 -44.568 1.00 91.44 77 SER A CA 1
ATOM 611 C C . SER A 1 77 ? 31.581 9.526 -44.067 1.00 91.44 77 SER A C 1
ATOM 613 O O . SER A 1 77 ? 32.577 9.021 -44.585 1.00 91.44 77 SER A O 1
ATOM 615 N N . PRO A 1 78 ? 30.899 8.911 -43.086 1.00 89.00 78 PRO A N 1
ATOM 616 C CA . PRO A 1 78 ? 31.250 7.582 -42.578 1.00 89.00 78 PRO A CA 1
ATOM 617 C C . PRO A 1 78 ? 30.831 6.434 -43.520 1.00 89.00 78 PRO A C 1
ATOM 619 O O . PRO A 1 78 ? 31.023 5.262 -43.192 1.00 89.00 78 PRO A O 1
ATOM 622 N N . TYR A 1 79 ? 30.232 6.737 -44.677 1.00 92.75 79 TYR A N 1
ATOM 623 C CA . TYR A 1 79 ? 29.680 5.756 -45.614 1.00 92.75 79 TYR A CA 1
ATOM 624 C C . TYR A 1 79 ? 30.714 5.338 -46.665 1.00 92.75 79 TYR A C 1
ATOM 626 O O . TYR A 1 79 ? 30.614 5.710 -47.830 1.00 92.75 79 TYR A O 1
ATOM 634 N N . VAL A 1 80 ? 31.728 4.586 -46.250 1.00 91.69 80 VAL A N 1
ATOM 635 C CA . VAL A 1 80 ? 32.733 4.016 -47.164 1.00 91.69 80 VAL A CA 1
ATOM 636 C C . VAL A 1 80 ? 32.247 2.683 -47.747 1.00 91.69 80 VAL A C 1
ATOM 638 O O . VAL A 1 80 ? 31.324 2.069 -47.209 1.00 91.69 80 VAL A O 1
ATOM 641 N N . SER A 1 81 ? 32.846 2.215 -48.842 1.00 90.50 81 SER A N 1
ATOM 642 C CA . SER A 1 81 ? 32.549 0.878 -49.370 1.00 90.50 81 SER A CA 1
ATOM 643 C C . SER A 1 81 ? 33.189 -0.218 -48.512 1.00 90.50 81 SER A C 1
ATOM 645 O O . SER A 1 81 ? 34.229 -0.004 -47.885 1.00 90.50 81 SER A O 1
ATOM 647 N N . ASP A 1 82 ? 32.615 -1.425 -48.522 1.00 87.31 82 ASP A N 1
ATOM 648 C CA . ASP A 1 82 ? 33.170 -2.570 -47.783 1.00 87.31 82 ASP A CA 1
ATOM 649 C C . ASP A 1 82 ? 34.608 -2.889 -48.221 1.00 87.31 82 ASP A C 1
ATOM 651 O O . ASP A 1 82 ? 35.457 -3.229 -47.400 1.00 87.31 82 ASP A O 1
ATOM 655 N N . THR A 1 83 ? 34.911 -2.728 -49.514 1.00 88.81 83 THR A N 1
ATOM 656 C CA . THR A 1 83 ? 36.262 -2.922 -50.057 1.00 88.81 83 THR A CA 1
ATOM 657 C C . THR A 1 83 ? 37.240 -1.877 -49.525 1.00 88.81 83 THR A C 1
ATOM 659 O O . THR A 1 83 ? 38.370 -2.223 -49.186 1.00 88.81 83 THR A O 1
ATOM 662 N N . HIS A 1 84 ? 36.813 -0.615 -49.419 1.00 87.94 84 HIS A N 1
ATOM 663 C CA . HIS A 1 84 ? 37.638 0.443 -48.843 1.00 87.94 84 HIS A CA 1
ATOM 664 C C . HIS A 1 84 ? 37.874 0.218 -47.346 1.00 87.94 84 HIS A C 1
ATOM 666 O O . HIS A 1 84 ? 39.008 0.340 -46.890 1.00 87.94 84 HIS A O 1
ATOM 672 N N . ALA A 1 85 ? 36.836 -0.159 -46.592 1.00 86.31 85 ALA A N 1
ATOM 673 C CA . ALA A 1 85 ? 36.948 -0.477 -45.169 1.00 86.31 85 ALA A CA 1
ATOM 674 C C . ALA A 1 85 ? 37.879 -1.674 -44.914 1.00 86.31 85 ALA A C 1
ATOM 676 O O . ALA A 1 85 ? 38.734 -1.608 -44.035 1.00 86.31 85 ALA A O 1
ATOM 677 N N . ALA A 1 86 ? 37.762 -2.743 -45.708 1.00 84.62 86 ALA A N 1
ATOM 678 C CA . ALA A 1 86 ? 38.589 -3.944 -45.577 1.00 84.62 86 ALA A CA 1
ATOM 679 C C . ALA A 1 86 ? 40.068 -3.723 -45.941 1.00 84.62 86 ALA A C 1
ATOM 681 O O . ALA A 1 86 ? 40.926 -4.491 -45.510 1.00 84.62 86 ALA A O 1
ATOM 682 N N . ALA A 1 87 ? 40.376 -2.694 -46.735 1.00 86.06 87 ALA A N 1
ATOM 683 C CA . ALA A 1 87 ? 41.745 -2.326 -47.084 1.00 86.06 87 ALA A CA 1
ATOM 684 C C . ALA A 1 87 ? 42.455 -1.513 -45.984 1.00 86.06 87 ALA A C 1
ATOM 686 O O . ALA A 1 87 ? 43.669 -1.312 -46.067 1.00 86.06 87 ALA A O 1
ATOM 687 N N . GLN A 1 88 ? 41.724 -1.034 -44.971 1.00 81.38 88 GLN A N 1
ATOM 688 C CA . GLN A 1 88 ? 42.317 -0.299 -43.857 1.00 81.38 88 GLN A CA 1
ATOM 689 C C . GLN A 1 88 ? 43.055 -1.247 -42.898 1.00 81.38 88 GLN A C 1
ATOM 691 O O . GLN A 1 88 ? 42.637 -2.394 -42.719 1.00 81.38 88 GLN A O 1
ATOM 696 N N . PRO A 1 89 ? 44.144 -0.793 -42.249 1.00 77.94 89 PRO A N 1
ATOM 697 C CA . PRO A 1 89 ? 44.834 -1.589 -41.243 1.00 77.94 89 PRO A CA 1
ATOM 698 C C . PRO A 1 89 ? 43.879 -1.993 -40.116 1.00 77.94 89 PRO A C 1
ATOM 700 O O . PRO A 1 89 ? 43.193 -1.146 -39.541 1.00 77.94 89 PRO A O 1
ATOM 703 N N . VAL A 1 90 ? 43.857 -3.281 -39.775 1.00 75.69 90 VAL A N 1
ATOM 704 C CA . VAL A 1 90 ? 43.114 -3.760 -38.606 1.00 75.69 90 VAL A CA 1
ATOM 705 C C . VAL A 1 90 ? 43.824 -3.240 -37.360 1.00 75.69 90 VAL A C 1
ATOM 707 O O . VAL A 1 90 ? 45.022 -3.461 -37.189 1.00 75.69 90 VAL A O 1
ATOM 710 N N . GLY A 1 91 ? 43.098 -2.515 -36.509 1.00 75.50 91 GLY A N 1
ATOM 711 C CA . GLY A 1 91 ? 43.636 -2.043 -35.236 1.00 75.50 91 GLY A CA 1
ATOM 712 C C . GLY A 1 91 ? 44.042 -3.208 -34.329 1.00 75.50 91 GLY A C 1
ATOM 713 O O . GLY A 1 91 ? 43.456 -4.287 -34.383 1.00 75.50 91 GLY A O 1
ATOM 714 N N . GLU A 1 92 ? 45.028 -2.982 -33.468 1.00 78.75 92 GLU A N 1
ATOM 715 C CA . GLU A 1 92 ? 45.418 -3.936 -32.430 1.00 78.75 92 GLU A CA 1
ATOM 716 C C . GLU A 1 92 ? 44.767 -3.560 -31.090 1.00 78.75 92 GLU A C 1
ATOM 718 O O . GLU A 1 92 ? 44.566 -2.383 -30.786 1.00 78.75 92 GLU A O 1
ATOM 723 N N . GLY A 1 93 ? 44.450 -4.564 -30.268 1.00 86.00 93 GLY A N 1
ATOM 724 C CA . GLY A 1 93 ? 44.014 -4.363 -28.886 1.00 86.00 93 GLY A CA 1
ATOM 725 C C . GLY A 1 93 ? 42.552 -4.722 -28.585 1.00 86.00 93 GLY A C 1
ATOM 726 O O . GLY A 1 93 ? 41.852 -5.296 -29.421 1.00 86.00 93 GLY A O 1
ATOM 727 N N . PRO A 1 94 ? 42.084 -4.419 -27.360 1.00 86.44 94 PRO A N 1
ATOM 728 C CA . PRO A 1 94 ? 40.830 -4.951 -26.819 1.00 86.44 94 PRO A CA 1
ATOM 729 C C . PRO A 1 94 ? 39.580 -4.547 -27.608 1.00 86.44 94 PRO A C 1
ATOM 731 O O . PRO A 1 94 ? 38.732 -5.392 -27.878 1.00 86.44 94 PRO A O 1
ATOM 734 N N . LEU A 1 95 ? 39.502 -3.289 -28.057 1.00 87.31 95 LEU A N 1
ATOM 735 C CA . LEU A 1 95 ? 38.387 -2.781 -28.868 1.00 87.31 95 LEU A CA 1
ATOM 736 C C . LEU A 1 95 ? 38.303 -3.473 -30.238 1.00 87.31 95 LEU A C 1
ATOM 738 O O . LEU A 1 95 ? 37.215 -3.795 -30.711 1.00 87.31 95 LEU A O 1
ATOM 742 N N . ALA A 1 96 ? 39.452 -3.763 -30.854 1.00 86.19 96 ALA A N 1
ATOM 743 C CA . ALA A 1 96 ? 39.498 -4.462 -32.134 1.00 86.19 96 ALA A CA 1
ATOM 744 C C . ALA A 1 96 ? 39.045 -5.929 -32.020 1.00 86.19 96 ALA A C 1
ATOM 746 O O . ALA A 1 96 ? 38.446 -6.444 -32.960 1.00 86.19 96 ALA A O 1
ATOM 747 N N . ARG A 1 97 ? 39.269 -6.586 -30.866 1.00 88.75 97 ARG A N 1
ATOM 748 C CA . ARG A 1 97 ? 38.794 -7.963 -30.606 1.00 88.75 97 ARG A CA 1
ATOM 749 C C . ARG A 1 97 ? 37.268 -8.066 -30.562 1.00 88.75 97 ARG A C 1
ATOM 751 O O . ARG A 1 97 ? 36.730 -9.086 -30.976 1.00 88.75 97 ARG A O 1
ATOM 758 N N . VAL A 1 98 ? 36.596 -7.043 -30.034 1.00 88.88 98 VAL A N 1
ATOM 759 C CA . VAL A 1 98 ? 35.126 -6.988 -29.945 1.00 88.88 98 VAL A CA 1
ATOM 760 C C . VAL A 1 98 ? 34.512 -6.687 -31.314 1.00 88.88 98 VAL A C 1
ATOM 762 O O . VAL A 1 98 ? 33.532 -7.308 -31.715 1.00 88.88 98 VAL A O 1
ATOM 765 N N . GLY A 1 99 ? 35.133 -5.769 -32.059 1.00 87.44 99 GLY A N 1
ATOM 766 C CA . GLY A 1 99 ? 34.665 -5.334 -33.370 1.00 87.44 99 GLY A CA 1
ATOM 767 C C . GLY A 1 99 ? 33.658 -4.186 -33.280 1.00 87.44 99 GLY A C 1
ATOM 768 O O . GLY A 1 99 ? 32.817 -4.128 -32.383 1.00 87.44 99 GLY A O 1
ATOM 769 N N . ASN A 1 100 ? 33.738 -3.252 -34.236 1.00 85.38 100 ASN A N 1
ATOM 770 C CA . ASN A 1 100 ? 32.993 -1.993 -34.149 1.00 85.38 100 ASN A CA 1
ATOM 771 C C . ASN A 1 100 ? 31.479 -2.215 -34.081 1.00 85.38 100 ASN A C 1
ATOM 773 O O . ASN A 1 100 ? 30.829 -1.660 -33.211 1.00 85.38 100 ASN A O 1
ATOM 777 N N . ALA A 1 101 ? 30.917 -3.086 -34.920 1.00 84.31 101 ALA A N 1
ATOM 778 C CA . ALA A 1 101 ? 29.473 -3.327 -34.936 1.00 84.31 101 ALA A CA 1
ATOM 779 C C . ALA A 1 101 ? 28.910 -3.795 -33.576 1.00 84.31 101 ALA A C 1
ATOM 781 O O . ALA A 1 101 ? 27.793 -3.421 -33.212 1.00 84.31 101 ALA A O 1
ATOM 782 N N . ASP A 1 102 ? 29.668 -4.595 -32.819 1.00 88.38 102 ASP A N 1
ATOM 783 C CA . ASP A 1 102 ? 29.254 -5.047 -31.488 1.00 88.38 102 ASP A CA 1
ATOM 784 C C . ASP A 1 102 ? 29.454 -3.954 -30.426 1.00 88.38 102 ASP A C 1
ATOM 786 O O . ASP A 1 102 ? 28.567 -3.736 -29.601 1.00 88.38 102 ASP A O 1
ATOM 790 N N . LEU A 1 103 ? 30.542 -3.175 -30.520 1.00 90.44 103 LEU A N 1
ATOM 791 C CA . LEU A 1 103 ? 30.756 -1.984 -29.687 1.00 90.44 103 LEU A CA 1
ATOM 792 C C . LEU A 1 103 ? 29.623 -0.967 -29.855 1.00 90.44 103 LEU A C 1
ATOM 794 O O . LEU A 1 103 ? 29.072 -0.488 -28.869 1.00 90.44 103 LEU A O 1
ATOM 798 N N . VAL A 1 104 ? 29.237 -0.665 -31.093 1.00 89.75 104 VAL A N 1
ATOM 799 C CA . VAL A 1 104 ? 28.158 0.279 -31.407 1.00 89.75 104 VAL A CA 1
ATOM 800 C C . VAL A 1 104 ? 26.843 -0.174 -30.795 1.00 89.75 104 VAL A C 1
ATOM 802 O O . VAL A 1 104 ? 26.176 0.623 -30.138 1.00 89.75 104 VAL A O 1
ATOM 805 N N . ARG A 1 105 ? 26.473 -1.447 -30.986 1.00 89.50 105 ARG A N 1
ATOM 806 C CA . ARG A 1 105 ? 25.244 -2.006 -30.411 1.00 89.50 105 ARG A CA 1
ATOM 807 C C . ARG A 1 105 ? 25.268 -1.949 -28.886 1.00 89.50 105 ARG A C 1
ATOM 809 O O . ARG A 1 105 ? 24.303 -1.477 -28.297 1.00 89.50 105 ARG A O 1
ATOM 816 N N . GLY A 1 106 ? 26.367 -2.359 -28.253 1.00 92.44 106 GLY A N 1
ATOM 817 C CA . GLY A 1 106 ? 26.477 -2.332 -26.794 1.00 92.44 106 GLY A CA 1
ATOM 818 C C . GLY A 1 106 ? 26.461 -0.920 -26.208 1.00 92.44 106 GLY A C 1
ATOM 819 O O . GLY A 1 106 ? 25.773 -0.675 -25.218 1.00 92.44 106 GLY A O 1
ATOM 820 N N . ILE A 1 107 ? 27.160 0.034 -26.832 1.00 92.56 107 ILE A N 1
ATOM 821 C CA . ILE A 1 107 ? 27.159 1.441 -26.400 1.00 92.56 107 ILE A CA 1
ATOM 822 C C . ILE A 1 107 ? 25.777 2.067 -26.613 1.00 92.56 107 ILE A C 1
ATOM 824 O O . ILE A 1 107 ? 25.308 2.791 -25.734 1.00 92.56 107 ILE A O 1
ATOM 828 N N . SER A 1 108 ? 25.119 1.778 -27.740 1.00 90.69 108 SER A N 1
ATOM 829 C CA . SER A 1 108 ? 23.745 2.213 -28.006 1.00 90.69 108 SER A CA 1
ATOM 830 C C . SER A 1 108 ? 22.802 1.723 -26.902 1.00 90.69 108 SER A C 1
ATOM 832 O O . SER A 1 108 ? 22.208 2.555 -26.221 1.00 90.69 108 SER A O 1
ATOM 834 N N . ASP A 1 109 ? 22.793 0.417 -26.599 1.00 92.75 109 ASP A N 1
ATOM 835 C CA . ASP A 1 109 ? 21.967 -0.163 -25.530 1.00 92.75 109 ASP A CA 1
ATOM 836 C C . ASP A 1 109 ? 22.239 0.491 -24.161 1.00 92.75 109 ASP A C 1
ATOM 838 O O . ASP A 1 109 ? 21.304 0.830 -23.428 1.00 92.75 109 ASP A O 1
ATOM 842 N N . CYS A 1 110 ? 23.511 0.735 -23.820 1.00 93.12 110 CYS A N 1
ATOM 843 C CA . CYS A 1 110 ? 23.888 1.417 -22.577 1.00 93.12 110 CYS A CA 1
ATOM 844 C C . CYS A 1 110 ? 23.348 2.852 -22.508 1.00 93.12 110 CYS A C 1
ATOM 846 O O . CYS A 1 110 ? 22.859 3.288 -21.463 1.00 93.12 110 CYS A O 1
ATOM 848 N N . LEU A 1 111 ? 23.436 3.605 -23.606 1.00 90.88 111 LEU A N 1
ATOM 849 C CA . LEU A 1 111 ? 22.955 4.983 -23.656 1.00 90.88 111 LEU A CA 1
ATOM 850 C C . LEU A 1 111 ? 21.426 5.058 -23.675 1.00 90.88 111 LEU A C 1
ATOM 852 O O . LEU A 1 111 ? 20.865 5.960 -23.054 1.00 90.88 111 LEU A O 1
ATOM 856 N N . SER A 1 112 ? 20.749 4.120 -24.336 1.00 90.25 112 SER A N 1
ATOM 857 C CA . SER A 1 112 ? 19.285 4.029 -24.340 1.00 90.25 112 SER A CA 1
ATOM 858 C C . SER A 1 112 ? 18.759 3.703 -22.943 1.00 90.25 112 SER A C 1
ATOM 860 O O . SER A 1 112 ? 17.829 4.355 -22.465 1.00 90.25 112 SER A O 1
ATOM 862 N N . LEU A 1 113 ? 19.429 2.797 -22.224 1.00 92.38 113 LEU A N 1
ATOM 863 C CA . LEU A 1 113 ? 19.175 2.559 -20.804 1.00 92.38 113 LEU A CA 1
ATOM 864 C C . LEU A 1 113 ? 19.389 3.827 -19.962 1.00 92.38 113 LEU A C 1
ATOM 866 O O . LEU A 1 113 ? 18.513 4.188 -19.178 1.00 92.38 113 LEU A O 1
ATOM 870 N N . ALA A 1 114 ? 20.492 4.553 -20.160 1.00 90.00 114 ALA A N 1
ATOM 871 C CA . ALA A 1 114 ? 20.753 5.797 -19.432 1.00 90.00 114 ALA A CA 1
ATOM 872 C C . ALA A 1 114 ? 19.678 6.875 -19.686 1.00 90.00 114 ALA A C 1
ATOM 874 O O . ALA A 1 114 ? 19.252 7.547 -18.745 1.00 90.00 114 ALA A O 1
ATOM 875 N N . ARG A 1 115 ? 19.193 7.014 -20.929 1.00 87.50 115 ARG A N 1
ATOM 876 C CA . ARG A 1 115 ? 18.089 7.929 -21.277 1.00 87.50 115 ARG A CA 1
ATOM 877 C C . ARG A 1 115 ? 16.768 7.509 -20.639 1.00 87.50 115 ARG A C 1
ATOM 879 O O . ARG A 1 115 ? 16.065 8.357 -20.097 1.00 87.50 115 ARG A O 1
ATOM 886 N N . SER A 1 116 ? 16.469 6.208 -20.622 1.00 85.88 116 SER A N 1
ATOM 887 C CA . SER A 1 116 ? 15.223 5.690 -20.040 1.00 85.88 116 SER A CA 1
ATOM 888 C C . SER A 1 116 ? 15.057 6.039 -18.555 1.00 85.88 116 SER A C 1
ATOM 890 O O . SER A 1 116 ? 13.937 6.200 -18.079 1.00 85.88 116 SER A O 1
ATOM 892 N N . VAL A 1 117 ? 16.153 6.238 -17.819 1.00 83.38 117 VAL A N 1
ATOM 893 C CA . VAL A 1 117 ? 16.098 6.671 -16.415 1.00 83.38 117 VAL A CA 1
ATOM 894 C C . VAL A 1 117 ? 15.729 8.155 -16.281 1.00 83.38 117 VAL A C 1
ATOM 896 O O . VAL A 1 117 ? 15.071 8.530 -15.315 1.00 83.38 117 VAL A O 1
ATOM 899 N N . ALA A 1 118 ? 16.129 9.006 -17.229 1.00 78.81 118 ALA A N 1
ATOM 900 C CA . ALA A 1 118 ? 15.947 10.456 -17.138 1.00 78.81 118 ALA A CA 1
ATOM 901 C C . ALA A 1 118 ? 14.533 10.930 -17.519 1.00 78.81 118 ALA A C 1
ATOM 903 O O . ALA A 1 118 ? 14.090 11.976 -17.048 1.00 78.81 118 ALA A O 1
ATOM 904 N N . 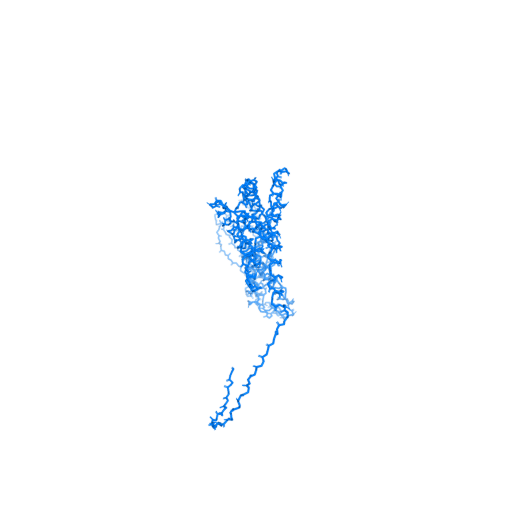GLU A 1 119 ? 13.831 10.180 -18.368 1.00 73.38 119 GLU A N 1
ATOM 905 C CA . GLU A 1 119 ? 12.611 10.654 -19.039 1.00 73.38 119 GLU A CA 1
ATOM 906 C C . GLU A 1 119 ? 11.312 10.019 -18.514 1.00 73.38 119 GLU A C 1
ATOM 908 O O . GLU A 1 119 ? 10.237 10.300 -19.046 1.00 73.38 119 GLU A O 1
ATOM 913 N N . THR A 1 120 ? 11.366 9.180 -17.471 1.00 71.94 120 THR A N 1
ATOM 914 C CA . THR A 1 120 ? 10.234 8.290 -17.169 1.00 71.94 120 THR A CA 1
ATOM 915 C C . THR A 1 120 ? 9.449 8.633 -15.903 1.00 71.94 120 THR A C 1
ATOM 917 O O . THR A 1 120 ? 10.004 8.886 -14.836 1.00 71.94 120 THR A O 1
ATOM 920 N N . THR A 1 121 ? 8.115 8.575 -16.011 1.00 80.12 121 THR A N 1
ATOM 921 C CA . THR A 1 121 ? 7.207 8.574 -14.854 1.00 80.12 121 THR A CA 1
ATOM 922 C C . THR A 1 121 ? 7.302 7.225 -14.123 1.00 80.12 121 THR A C 1
ATOM 924 O O . THR A 1 121 ? 7.068 6.186 -14.746 1.00 80.12 121 THR A O 1
ATOM 927 N N . PRO A 1 122 ? 7.637 7.203 -12.822 1.00 82.94 122 PRO A N 1
ATOM 928 C CA . PRO A 1 122 ? 7.919 5.969 -12.097 1.00 82.94 122 PRO A CA 1
ATOM 929 C C . PRO A 1 122 ? 6.665 5.097 -11.962 1.00 82.94 122 PRO A C 1
ATOM 931 O O . PRO A 1 122 ? 5.702 5.468 -11.294 1.00 82.94 122 PRO A O 1
ATOM 934 N N . THR A 1 123 ? 6.695 3.922 -12.590 1.00 89.81 123 THR A N 1
ATOM 935 C CA . THR A 1 123 ? 5.647 2.889 -12.527 1.00 89.81 123 THR A CA 1
ATOM 936 C C . THR A 1 123 ? 6.287 1.506 -12.432 1.00 89.81 123 THR A C 1
ATOM 938 O O . THR A 1 123 ? 7.445 1.320 -12.822 1.00 89.81 123 THR A O 1
ATOM 941 N N . THR A 1 124 ? 5.549 0.521 -11.919 1.00 91.44 124 THR A N 1
ATOM 942 C CA . THR A 1 124 ? 6.025 -0.867 -11.810 1.00 91.44 124 THR A CA 1
ATOM 943 C C . THR A 1 124 ? 6.404 -1.437 -13.180 1.00 91.44 124 THR A C 1
ATOM 945 O O . THR A 1 124 ? 7.424 -2.115 -13.317 1.00 91.44 124 THR A O 1
ATOM 948 N N . GLU A 1 125 ? 5.633 -1.114 -14.217 1.00 91.62 125 GLU A N 1
ATOM 949 C CA . GLU A 1 125 ? 5.857 -1.558 -15.593 1.00 91.62 125 GLU A CA 1
ATOM 950 C C . GLU A 1 125 ? 7.172 -1.003 -16.150 1.00 91.62 125 GLU A C 1
ATOM 952 O O . GLU A 1 125 ? 7.953 -1.737 -16.757 1.00 91.62 125 GLU A O 1
ATOM 957 N N . VAL A 1 126 ? 7.452 0.277 -15.886 1.00 92.06 126 VAL A N 1
ATOM 958 C CA . VAL A 1 126 ? 8.692 0.943 -16.300 1.00 92.06 126 VAL A CA 1
ATOM 959 C C . VAL A 1 126 ? 9.911 0.298 -15.652 1.00 92.06 126 VAL A C 1
ATOM 961 O O . VAL A 1 126 ? 10.861 -0.050 -16.353 1.00 92.06 126 VAL A O 1
ATOM 964 N N . TYR A 1 127 ? 9.900 0.110 -14.330 1.00 93.12 127 TYR A N 1
ATOM 965 C CA . TYR A 1 127 ? 11.049 -0.484 -13.641 1.00 93.12 127 TYR A CA 1
ATOM 966 C C . TYR A 1 127 ? 11.250 -1.951 -14.036 1.00 93.12 127 TYR A C 1
ATOM 968 O O . TYR A 1 127 ? 12.388 -2.386 -14.203 1.00 93.12 127 TYR A O 1
ATOM 976 N 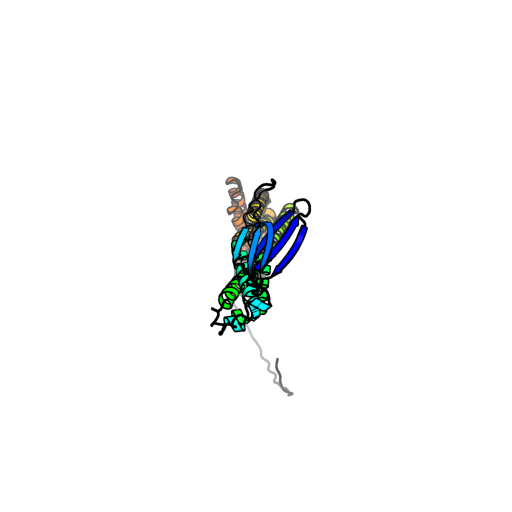N . SER A 1 128 ? 10.168 -2.693 -14.287 1.00 94.31 128 SER A N 1
ATOM 977 C CA . SER A 1 128 ? 10.247 -4.064 -14.807 1.00 94.31 128 SER A CA 1
ATOM 978 C C . SER A 1 128 ? 10.880 -4.106 -16.202 1.00 94.31 128 SER A C 1
ATOM 980 O O . SER A 1 128 ? 11.761 -4.927 -16.469 1.00 94.31 128 SER A O 1
ATOM 982 N N . ALA A 1 129 ? 10.483 -3.187 -17.089 1.00 93.75 129 ALA A N 1
ATOM 983 C CA . ALA A 1 129 ? 11.074 -3.056 -18.417 1.00 93.75 129 ALA A CA 1
ATOM 984 C C . ALA A 1 129 ? 12.560 -2.664 -18.350 1.00 93.75 129 ALA A C 1
ATOM 986 O O . ALA A 1 129 ? 13.362 -3.213 -19.110 1.00 93.75 129 ALA A O 1
ATOM 987 N N . LEU A 1 130 ? 12.932 -1.778 -17.418 1.00 94.38 130 LEU A N 1
ATOM 988 C CA . LEU A 1 130 ? 14.314 -1.365 -17.173 1.00 94.38 130 LEU A CA 1
ATOM 989 C C . LEU A 1 130 ? 15.183 -2.542 -16.712 1.00 94.38 130 LEU A C 1
ATOM 991 O O . LEU A 1 130 ? 16.236 -2.783 -17.299 1.00 94.38 130 LEU A O 1
ATOM 995 N N . VAL A 1 131 ? 14.726 -3.324 -15.726 1.00 96.00 131 VAL A N 1
ATOM 996 C CA . VAL A 1 131 ? 15.425 -4.540 -15.265 1.00 96.00 131 VAL A CA 1
ATOM 997 C C . VAL A 1 131 ? 15.630 -5.511 -16.425 1.00 96.00 131 VAL A C 1
ATOM 999 O O . VAL A 1 131 ? 16.750 -5.970 -16.659 1.00 96.00 131 VAL A O 1
ATOM 1002 N N . ALA A 1 132 ? 14.576 -5.780 -17.199 1.00 96.44 132 ALA A N 1
ATOM 1003 C CA . ALA A 1 132 ? 14.656 -6.679 -18.344 1.00 96.44 132 ALA A CA 1
ATOM 1004 C C . ALA A 1 132 ? 15.629 -6.166 -19.421 1.00 96.44 132 ALA A C 1
ATOM 1006 O O . ALA A 1 132 ? 16.338 -6.959 -20.039 1.00 96.44 132 ALA A O 1
ATOM 1007 N N . ALA A 1 133 ? 15.683 -4.853 -19.651 1.00 95.19 133 ALA A N 1
ATOM 1008 C CA . ALA A 1 133 ? 16.615 -4.242 -20.591 1.00 95.19 133 ALA A CA 1
ATOM 1009 C C . ALA A 1 133 ? 18.073 -4.324 -20.103 1.00 95.19 133 ALA A C 1
ATOM 1011 O O . ALA A 1 133 ? 18.944 -4.677 -20.896 1.00 95.19 133 ALA A O 1
ATOM 1012 N N . CYS A 1 134 ? 18.335 -4.117 -18.806 1.00 95.94 134 CYS A N 1
ATOM 1013 C CA . CYS A 1 134 ? 19.659 -4.339 -18.216 1.00 95.94 134 CYS A CA 1
ATOM 1014 C C . CYS A 1 134 ? 20.129 -5.787 -18.398 1.00 95.94 134 CYS A C 1
ATOM 1016 O O . CYS A 1 134 ? 21.264 -6.013 -18.807 1.00 95.94 134 CYS A O 1
ATOM 1018 N N . VAL A 1 135 ? 19.259 -6.766 -18.116 1.00 96.50 135 VAL A N 1
ATOM 1019 C CA . VAL A 1 135 ? 19.577 -8.195 -18.282 1.00 96.50 135 VAL A CA 1
ATOM 1020 C C . VAL A 1 135 ? 19.916 -8.502 -19.739 1.00 96.50 135 VAL A C 1
ATOM 1022 O O . VAL A 1 135 ? 20.980 -9.046 -20.011 1.00 96.50 135 VAL A O 1
ATOM 1025 N N . ARG A 1 136 ? 19.078 -8.063 -20.689 1.00 96.75 136 ARG A N 1
ATOM 1026 C CA . ARG A 1 136 ? 19.344 -8.264 -22.122 1.00 96.75 136 ARG A CA 1
ATOM 1027 C C . ARG A 1 136 ? 20.682 -7.671 -22.562 1.00 96.75 136 ARG A C 1
ATOM 1029 O O . ARG A 1 136 ? 21.402 -8.334 -23.303 1.00 96.75 136 ARG A O 1
ATOM 1036 N N . ALA A 1 137 ? 21.023 -6.461 -22.117 1.00 95.56 137 ALA A N 1
ATOM 1037 C CA . ALA A 1 137 ? 22.293 -5.825 -22.466 1.00 95.56 137 ALA A CA 1
ATOM 1038 C C . ALA A 1 137 ? 23.497 -6.606 -21.904 1.00 95.56 137 ALA A C 1
ATOM 1040 O O . ALA A 1 137 ? 24.455 -6.863 -22.631 1.00 95.56 137 ALA A O 1
ATOM 1041 N N . LEU A 1 138 ? 23.421 -7.036 -20.639 1.00 95.00 138 LEU A N 1
ATOM 1042 C CA . LEU A 1 138 ? 24.468 -7.821 -19.972 1.00 95.00 138 LEU A CA 1
ATOM 1043 C C . LEU A 1 138 ? 24.665 -9.214 -20.590 1.00 95.00 138 LEU A C 1
ATOM 1045 O O . LEU A 1 138 ? 25.797 -9.698 -20.650 1.00 95.00 138 LEU A O 1
ATOM 1049 N N . ASP A 1 139 ? 23.581 -9.843 -21.047 1.00 95.38 139 ASP A N 1
ATOM 1050 C CA . ASP A 1 139 ? 23.614 -11.165 -21.678 1.00 95.38 139 ASP A CA 1
ATOM 1051 C C . ASP A 1 139 ? 24.092 -11.100 -23.132 1.00 95.38 139 ASP A C 1
ATOM 1053 O O . ASP A 1 139 ? 24.775 -12.010 -23.596 1.00 95.38 139 ASP A O 1
ATOM 1057 N N . THR A 1 140 ? 23.750 -10.029 -23.853 1.00 95.31 140 THR A N 1
ATOM 1058 C CA . THR A 1 140 ? 24.096 -9.870 -25.275 1.00 95.31 140 THR A CA 1
ATOM 1059 C C . THR A 1 140 ? 25.551 -9.445 -25.464 1.00 95.31 140 THR A C 1
ATOM 1061 O O . THR A 1 140 ? 26.219 -9.935 -26.372 1.00 95.31 140 THR A O 1
ATOM 1064 N N . HIS A 1 141 ? 26.051 -8.542 -24.616 1.00 94.75 141 HIS A N 1
ATOM 1065 C CA . HIS A 1 141 ? 27.349 -7.888 -24.800 1.00 94.75 141 HIS A CA 1
ATOM 1066 C C . HIS A 1 141 ? 28.335 -8.326 -23.713 1.00 94.75 141 HIS A C 1
ATOM 1068 O O . HIS A 1 141 ? 28.564 -7.633 -22.721 1.00 94.75 141 HIS A O 1
ATOM 1074 N N . HIS A 1 142 ? 28.948 -9.498 -23.889 1.00 91.06 142 HIS A N 1
ATOM 1075 C CA . HIS A 1 142 ? 29.850 -10.080 -22.883 1.00 91.06 142 HIS A CA 1
ATOM 1076 C C . HIS A 1 142 ? 31.083 -9.215 -22.573 1.00 91.06 142 HIS A C 1
ATOM 1078 O O . HIS A 1 142 ? 31.625 -9.281 -21.468 1.00 91.06 142 HIS A O 1
ATOM 1084 N N . TRP A 1 143 ? 31.507 -8.380 -23.525 1.00 94.56 143 TRP A N 1
ATOM 1085 C CA . TRP A 1 143 ? 32.650 -7.480 -23.375 1.00 94.56 143 TRP A CA 1
ATOM 1086 C C . TRP A 1 143 ? 32.408 -6.350 -22.366 1.00 94.56 143 TRP A C 1
ATOM 1088 O O . TRP A 1 143 ? 33.373 -5.750 -21.900 1.00 94.56 143 TRP A O 1
ATOM 1098 N N . LEU A 1 144 ? 31.155 -6.083 -21.965 1.00 94.19 144 LEU A N 1
ATOM 1099 C CA . LEU A 1 144 ? 30.836 -5.044 -20.976 1.00 94.19 144 LEU A CA 1
ATOM 1100 C C . LEU A 1 144 ? 31.499 -5.292 -19.610 1.00 94.19 144 LEU A C 1
ATOM 1102 O O . LEU A 1 144 ? 31.628 -4.357 -18.830 1.00 94.19 144 LEU A O 1
ATOM 1106 N N . GLY A 1 145 ? 31.905 -6.528 -19.300 1.00 92.50 145 GLY A N 1
ATOM 1107 C CA . GLY A 1 145 ? 32.649 -6.857 -18.076 1.00 92.50 145 GLY A CA 1
ATOM 1108 C C . GLY A 1 145 ? 34.174 -6.798 -18.211 1.00 92.50 145 GLY A C 1
ATOM 1109 O O . GLY A 1 145 ? 34.878 -7.097 -17.247 1.00 92.50 145 GLY A O 1
ATOM 1110 N N . ASP A 1 146 ? 34.707 -6.471 -19.392 1.00 93.06 146 ASP A N 1
ATOM 1111 C CA . ASP A 1 146 ? 36.151 -6.375 -19.596 1.00 93.06 146 ASP A CA 1
ATOM 1112 C C . ASP A 1 146 ? 36.691 -5.084 -18.958 1.00 93.06 146 ASP A C 1
ATOM 1114 O O . ASP A 1 146 ? 36.296 -3.962 -19.295 1.00 93.06 146 ASP A O 1
ATOM 1118 N N . ARG A 1 147 ? 37.637 -5.243 -18.028 1.00 90.50 147 ARG A N 1
ATOM 1119 C CA . ARG A 1 147 ? 38.267 -4.125 -17.315 1.00 90.50 147 ARG A CA 1
ATOM 1120 C C . ARG A 1 147 ? 39.148 -3.282 -18.234 1.00 90.50 147 ARG A C 1
ATOM 1122 O O . ARG A 1 147 ? 39.291 -2.090 -17.974 1.00 90.50 147 ARG A O 1
ATOM 1129 N N . GLU A 1 148 ? 39.698 -3.862 -19.304 1.00 90.19 148 GLU A N 1
ATOM 1130 C CA . GLU A 1 148 ? 40.455 -3.118 -20.322 1.00 90.19 148 GLU A CA 1
ATOM 1131 C C . GLU A 1 148 ? 39.547 -2.180 -21.137 1.00 90.19 148 GLU A C 1
ATOM 1133 O O . GLU A 1 148 ? 40.029 -1.218 -21.732 1.00 90.19 148 GLU A O 1
ATOM 1138 N N . LEU A 1 149 ? 38.232 -2.431 -21.127 1.00 90.38 149 LEU A N 1
ATOM 1139 C CA . LEU A 1 149 ? 37.203 -1.653 -21.824 1.00 90.38 149 LEU A CA 1
ATOM 1140 C C . LEU A 1 149 ? 36.398 -0.736 -20.887 1.00 90.38 149 LEU A C 1
ATOM 1142 O O . LEU A 1 149 ? 35.397 -0.151 -21.296 1.00 90.38 149 LEU A O 1
ATOM 1146 N N . GLY A 1 150 ? 36.844 -0.584 -19.636 1.00 89.56 150 GLY A N 1
ATOM 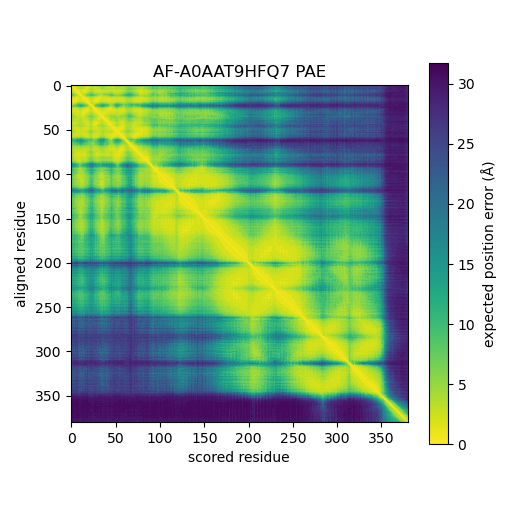1147 C CA . GLY A 1 150 ? 36.250 0.334 -18.663 1.00 89.56 150 GLY A CA 1
ATOM 1148 C C . GLY A 1 150 ? 35.084 -0.229 -17.845 1.00 89.56 150 GLY A C 1
ATOM 1149 O O . GLY A 1 150 ? 34.479 0.537 -17.100 1.00 89.56 150 GLY A O 1
ATOM 1150 N N . ASP A 1 151 ? 34.788 -1.531 -17.951 1.00 92.31 151 ASP A N 1
ATOM 1151 C CA . ASP A 1 151 ? 33.760 -2.237 -17.164 1.00 92.31 151 ASP A CA 1
ATOM 1152 C C . ASP A 1 151 ? 32.371 -1.538 -17.101 1.00 92.31 151 ASP A C 1
ATOM 1154 O O . ASP A 1 151 ? 31.877 -1.215 -16.012 1.00 92.31 151 ASP A O 1
ATOM 1158 N N . PRO A 1 152 ? 31.688 -1.287 -18.244 1.00 93.31 152 PRO A N 1
ATOM 1159 C CA . PRO A 1 152 ? 30.297 -0.809 -18.245 1.00 93.31 152 PRO A CA 1
ATOM 1160 C C . PRO A 1 152 ? 29.294 -1.731 -17.530 1.00 93.31 152 PRO A C 1
ATOM 1162 O O . PRO A 1 152 ? 28.193 -1.302 -17.178 1.00 93.31 152 PRO A O 1
ATOM 1165 N N . ARG A 1 153 ? 29.649 -2.995 -17.295 1.00 95.25 153 ARG A N 1
ATOM 1166 C CA . ARG A 1 153 ? 28.828 -3.956 -16.557 1.00 95.25 153 ARG A CA 1
ATOM 1167 C C . ARG A 1 153 ? 28.544 -3.485 -15.135 1.00 95.25 153 ARG A C 1
ATOM 1169 O O . ARG A 1 153 ? 27.388 -3.522 -14.718 1.00 95.25 153 ARG A O 1
ATOM 1176 N N . ALA A 1 154 ? 29.547 -2.988 -14.413 1.00 94.81 154 ALA A N 1
ATOM 1177 C CA . ALA A 1 154 ? 29.373 -2.536 -13.034 1.00 94.81 154 ALA A CA 1
ATOM 1178 C C . ALA A 1 154 ? 28.261 -1.469 -12.849 1.00 94.81 154 ALA A C 1
ATOM 1180 O O . ALA A 1 154 ? 27.404 -1.645 -11.976 1.00 94.81 154 ALA A O 1
ATOM 1181 N N . PRO A 1 155 ? 28.205 -0.358 -13.617 1.00 94.12 155 PRO A N 1
ATOM 1182 C CA . PRO A 1 155 ? 27.099 0.594 -13.509 1.00 94.12 155 PRO A CA 1
ATOM 1183 C C . PRO A 1 155 ? 25.744 0.016 -13.946 1.00 94.12 155 PRO A C 1
ATOM 1185 O O . PRO A 1 155 ? 24.740 0.345 -13.311 1.00 94.12 155 PRO A O 1
ATOM 1188 N N . LEU A 1 156 ? 25.695 -0.859 -14.956 1.00 94.25 156 LEU A N 1
ATOM 1189 C CA . LEU A 1 156 ? 24.452 -1.524 -15.372 1.00 94.25 156 LEU A CA 1
ATOM 1190 C C . LEU A 1 156 ? 23.894 -2.451 -14.287 1.00 94.25 156 LEU A C 1
ATOM 1192 O O . LEU A 1 156 ? 22.694 -2.432 -14.017 1.00 94.25 156 LEU A O 1
ATOM 1196 N N . GLU A 1 157 ? 24.754 -3.224 -13.621 1.00 95.81 157 GLU A N 1
ATOM 1197 C CA . GLU A 1 157 ? 24.358 -4.087 -12.504 1.00 95.81 157 GLU A CA 1
ATOM 1198 C C . GLU A 1 157 ? 23.834 -3.266 -11.321 1.00 95.81 157 GLU A C 1
ATOM 1200 O O . GLU A 1 157 ? 22.802 -3.613 -10.747 1.00 95.81 157 GLU A O 1
ATOM 1205 N N . ARG A 1 158 ? 24.465 -2.126 -10.999 1.00 95.62 158 ARG A N 1
ATOM 1206 C CA . ARG A 1 158 ? 23.942 -1.208 -9.970 1.00 95.62 158 ARG A CA 1
ATOM 1207 C C . ARG A 1 158 ? 22.571 -0.647 -10.335 1.00 95.62 158 ARG A C 1
ATOM 1209 O O . ARG A 1 158 ? 21.693 -0.575 -9.476 1.00 95.62 158 ARG A O 1
ATOM 1216 N N . MET A 1 159 ? 22.383 -0.249 -11.591 1.00 93.75 159 MET A N 1
ATOM 1217 C CA . MET A 1 159 ? 21.103 0.268 -12.076 1.00 93.75 159 MET A CA 1
ATOM 1218 C C . MET A 1 159 ? 20.008 -0.798 -11.992 1.00 93.75 159 MET A C 1
ATOM 1220 O O . MET A 1 159 ? 18.924 -0.522 -11.482 1.00 93.75 159 MET A O 1
ATOM 1224 N N . ARG A 1 160 ? 20.313 -2.030 -12.416 1.00 95.44 160 ARG A N 1
ATOM 1225 C CA . ARG A 1 160 ? 19.417 -3.182 -12.286 1.00 95.44 160 ARG A CA 1
ATOM 1226 C C . ARG A 1 160 ? 19.035 -3.439 -10.827 1.00 95.44 160 ARG A C 1
ATOM 1228 O O . ARG A 1 160 ? 17.849 -3.477 -10.527 1.00 95.44 160 ARG A O 1
ATOM 1235 N N . ALA A 1 161 ? 20.015 -3.562 -9.932 1.00 97.25 161 ALA A N 1
ATOM 1236 C CA . ALA A 1 161 ? 19.770 -3.827 -8.513 1.00 97.25 161 ALA A CA 1
ATOM 1237 C C . ALA A 1 161 ? 18.919 -2.724 -7.859 1.00 97.25 161 ALA A C 1
ATOM 1239 O O . ALA A 1 161 ? 18.020 -3.004 -7.070 1.00 97.25 161 ALA A O 1
ATOM 1240 N N . THR A 1 162 ? 19.156 -1.463 -8.231 1.00 95.00 162 THR A N 1
ATOM 1241 C CA . THR A 1 162 ? 18.354 -0.328 -7.751 1.00 95.00 162 THR A CA 1
ATOM 1242 C C . THR A 1 162 ? 16.909 -0.421 -8.248 1.00 95.00 162 THR A C 1
ATOM 1244 O O . THR A 1 162 ? 15.981 -0.216 -7.471 1.00 95.00 162 THR A O 1
ATOM 1247 N N . ALA A 1 163 ? 16.694 -0.760 -9.522 1.00 93.81 163 ALA A N 1
ATOM 1248 C CA . ALA A 1 163 ? 15.353 -0.945 -10.074 1.00 93.81 163 ALA A CA 1
ATOM 1249 C C . ALA A 1 163 ? 14.612 -2.125 -9.414 1.00 93.81 163 ALA A C 1
ATOM 1251 O O . ALA A 1 163 ? 13.436 -1.994 -9.085 1.00 93.81 163 ALA A O 1
ATOM 1252 N N . GLU A 1 164 ? 15.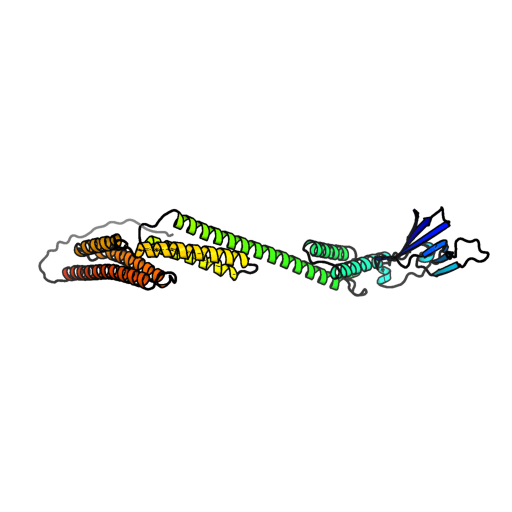302 -3.239 -9.150 1.00 96.00 164 GLU A N 1
ATOM 1253 C CA . GLU A 1 164 ? 14.761 -4.383 -8.399 1.00 96.00 164 GLU A CA 1
ATOM 1254 C C . GLU A 1 164 ? 14.359 -3.985 -6.968 1.00 96.00 164 GLU A C 1
ATOM 1256 O O . GLU A 1 164 ? 13.273 -4.338 -6.512 1.00 96.00 164 GLU A O 1
ATOM 1261 N N . GLN A 1 165 ? 15.177 -3.186 -6.275 1.00 96.81 165 GLN A N 1
ATOM 1262 C CA . GLN A 1 165 ? 14.845 -2.672 -4.943 1.00 96.81 165 GLN A CA 1
ATOM 1263 C C . GLN A 1 165 ? 13.599 -1.775 -4.963 1.00 96.81 165 GLN A C 1
ATOM 1265 O O . GLN A 1 165 ? 12.761 -1.857 -4.065 1.00 96.81 165 GLN A O 1
ATOM 1270 N N . VAL A 1 166 ? 13.454 -0.929 -5.986 1.00 94.12 166 VAL A N 1
ATOM 1271 C CA . VAL A 1 166 ? 12.263 -0.085 -6.151 1.00 94.12 166 VAL A CA 1
ATOM 1272 C C . VAL A 1 166 ? 11.013 -0.937 -6.382 1.00 94.12 166 VAL A C 1
ATOM 1274 O O . VAL A 1 166 ? 9.978 -0.666 -5.776 1.00 94.12 166 VAL A O 1
ATOM 1277 N N . LEU A 1 167 ? 11.099 -1.988 -7.204 1.00 94.44 167 LEU A N 1
ATOM 1278 C CA . LEU A 1 167 ? 9.995 -2.935 -7.409 1.00 94.44 167 LEU A CA 1
ATOM 1279 C C . LEU A 1 167 ? 9.584 -3.621 -6.099 1.00 94.44 167 LEU A C 1
ATOM 1281 O O . LEU A 1 167 ? 8.394 -3.667 -5.790 1.00 94.44 167 LEU A O 1
ATOM 1285 N N . ALA A 1 168 ? 10.552 -4.066 -5.297 1.00 95.75 168 ALA A N 1
ATOM 1286 C CA . ALA A 1 168 ? 10.282 -4.670 -3.993 1.00 95.75 168 ALA A CA 1
ATOM 1287 C C . ALA A 1 168 ? 9.601 -3.691 -3.014 1.00 95.75 168 ALA A C 1
ATOM 1289 O O . ALA A 1 168 ? 8.717 -4.087 -2.248 1.00 95.75 168 ALA A O 1
ATOM 1290 N N . GLU A 1 169 ? 9.959 -2.401 -3.042 1.00 94.31 169 GLU A N 1
ATOM 1291 C CA . GLU A 1 169 ? 9.264 -1.391 -2.234 1.00 94.31 169 GLU A CA 1
ATOM 1292 C C . GLU A 1 169 ? 7.829 -1.173 -2.733 1.00 94.31 169 GLU A C 1
ATOM 1294 O O . GLU A 1 169 ? 6.918 -1.087 -1.913 1.00 94.31 169 GLU A O 1
ATOM 1299 N N . PHE A 1 170 ? 7.588 -1.149 -4.052 1.00 93.69 170 PHE A N 1
ATOM 1300 C CA . PHE A 1 170 ? 6.226 -1.076 -4.599 1.00 93.69 170 PHE A CA 1
ATOM 1301 C C . PHE A 1 170 ? 5.353 -2.243 -4.127 1.00 93.69 170 PHE A C 1
ATOM 1303 O O . PHE A 1 170 ? 4.210 -2.022 -3.722 1.00 93.69 170 PHE A O 1
ATOM 1310 N N . GLU A 1 171 ? 5.877 -3.468 -4.149 1.00 93.44 171 GLU A N 1
ATOM 1311 C CA . GLU A 1 171 ? 5.183 -4.648 -3.621 1.00 93.44 171 GLU A CA 1
ATOM 1312 C C . GLU A 1 171 ? 4.912 -4.505 -2.119 1.00 93.44 171 GLU A C 1
ATOM 1314 O O . GLU A 1 171 ? 3.777 -4.662 -1.674 1.00 93.44 171 GLU A O 1
ATOM 1319 N N . THR A 1 172 ? 5.915 -4.077 -1.349 1.00 94.81 172 THR A N 1
ATOM 1320 C CA . THR A 1 172 ? 5.782 -3.847 0.097 1.00 94.81 172 THR A CA 1
ATOM 1321 C C . THR A 1 172 ? 4.696 -2.817 0.418 1.00 94.81 172 THR A C 1
ATOM 1323 O O . THR A 1 172 ? 3.876 -3.035 1.314 1.00 94.81 172 THR A O 1
ATOM 1326 N N . VAL A 1 173 ? 4.653 -1.701 -0.319 1.00 95.19 173 VAL A N 1
ATOM 1327 C CA . VAL A 1 173 ? 3.612 -0.673 -0.180 1.00 95.19 173 VAL A CA 1
ATOM 1328 C C . VAL A 1 173 ? 2.238 -1.260 -0.483 1.00 95.19 173 VAL A C 1
ATOM 1330 O O . VAL A 1 173 ? 1.308 -1.052 0.299 1.00 95.19 173 VAL A O 1
ATOM 1333 N N . ARG A 1 174 ? 2.098 -2.006 -1.585 1.00 93.69 174 ARG A N 1
ATOM 1334 C CA . ARG A 1 174 ? 0.829 -2.641 -1.973 1.00 93.69 174 ARG A CA 1
ATOM 1335 C C . ARG A 1 174 ? 0.333 -3.603 -0.898 1.00 93.69 174 ARG A C 1
ATOM 1337 O O . ARG A 1 174 ? -0.822 -3.500 -0.493 1.00 93.69 174 ARG A O 1
ATOM 1344 N N . ASP A 1 175 ? 1.204 -4.466 -0.388 1.00 95.44 175 ASP A N 1
ATOM 1345 C CA . ASP A 1 175 ? 0.854 -5.468 0.622 1.00 95.44 175 ASP A CA 1
ATOM 1346 C C . ASP A 1 175 ? 0.490 -4.845 1.970 1.00 95.44 175 ASP A C 1
ATOM 1348 O O . ASP A 1 175 ? -0.407 -5.323 2.666 1.00 95.44 175 ASP A O 1
ATOM 1352 N N . LEU A 1 176 ? 1.196 -3.792 2.388 1.00 95.25 176 LEU A N 1
ATOM 1353 C CA . LEU A 1 176 ? 0.865 -3.073 3.619 1.00 95.25 176 LEU A CA 1
ATOM 1354 C C . LEU A 1 176 ? -0.448 -2.298 3.481 1.00 95.25 176 LEU A C 1
ATOM 1356 O O . LEU A 1 176 ? -1.257 -2.316 4.404 1.00 95.25 176 LEU A O 1
ATOM 1360 N N . THR A 1 177 ? -0.685 -1.683 2.322 1.00 95.31 177 THR A N 1
ATOM 1361 C CA . THR A 1 177 ? -1.945 -0.984 2.032 1.00 95.31 177 THR A CA 1
ATOM 1362 C C . THR A 1 177 ? -3.122 -1.960 2.045 1.00 95.31 177 THR A C 1
ATOM 1364 O O . THR A 1 177 ? -4.133 -1.684 2.685 1.00 95.31 177 THR A O 1
ATOM 1367 N N . ALA A 1 178 ? -2.981 -3.128 1.409 1.00 95.75 178 ALA A N 1
ATOM 1368 C CA . ALA A 1 178 ? -4.015 -4.162 1.393 1.00 95.75 178 ALA A CA 1
ATOM 1369 C C . ALA A 1 178 ? -4.333 -4.681 2.804 1.00 95.75 178 ALA A C 1
ATOM 1371 O O . ALA A 1 178 ? -5.496 -4.712 3.195 1.00 95.75 178 ALA A O 1
ATOM 1372 N N . ARG A 1 179 ? -3.304 -5.000 3.602 1.00 96.00 179 ARG A N 1
ATOM 1373 C CA . ARG A 1 179 ? -3.482 -5.422 5.003 1.00 96.00 179 ARG A CA 1
ATOM 1374 C C . ARG A 1 179 ? -4.134 -4.345 5.864 1.00 96.00 179 ARG A C 1
ATOM 1376 O O . ARG A 1 179 ? -4.975 -4.656 6.701 1.00 96.00 179 ARG A O 1
ATOM 1383 N N . SER A 1 180 ? -3.762 -3.079 5.668 1.00 97.31 180 SER A N 1
ATOM 1384 C CA . SER A 1 180 ? -4.391 -1.976 6.395 1.00 97.31 180 SER A CA 1
ATOM 1385 C C . SER A 1 180 ? -5.861 -1.801 6.011 1.00 97.31 180 SER A C 1
ATOM 1387 O O . SER A 1 180 ? -6.662 -1.451 6.876 1.00 97.31 180 SER A O 1
ATOM 1389 N N . ALA A 1 181 ? -6.217 -2.025 4.744 1.00 97.06 181 ALA A N 1
ATOM 1390 C CA . ALA A 1 181 ? -7.599 -1.968 4.279 1.00 97.06 181 ALA A CA 1
ATOM 1391 C C . ALA A 1 181 ? -8.437 -3.128 4.841 1.00 97.06 181 ALA A C 1
ATOM 1393 O O . ALA A 1 181 ? -9.528 -2.887 5.344 1.00 97.06 181 ALA A O 1
ATOM 1394 N N . GLU A 1 182 ? -7.901 -4.351 4.840 1.00 97.88 182 GLU A N 1
ATOM 1395 C CA . GLU A 1 182 ? -8.559 -5.531 5.417 1.00 97.88 182 GLU A CA 1
ATOM 1396 C C . GLU A 1 182 ? -8.829 -5.354 6.918 1.00 97.88 182 GLU A C 1
ATOM 1398 O O . GLU A 1 182 ? -9.959 -5.520 7.370 1.00 97.88 182 GLU A O 1
ATOM 1403 N N . ALA A 1 183 ? -7.831 -4.905 7.688 1.00 97.38 183 ALA A N 1
ATOM 1404 C CA . ALA A 1 183 ? -8.009 -4.622 9.114 1.00 97.38 183 ALA A CA 1
ATOM 1405 C C . ALA A 1 183 ? -9.066 -3.529 9.371 1.00 97.38 183 ALA A C 1
ATOM 1407 O O . ALA A 1 183 ? -9.813 -3.590 10.351 1.00 97.38 183 ALA A O 1
ATOM 1408 N N . LEU A 1 184 ? -9.143 -2.528 8.488 1.00 97.88 184 LEU A N 1
ATOM 1409 C CA . LEU A 1 184 ? -10.157 -1.480 8.559 1.00 97.88 184 LEU A CA 1
ATOM 1410 C C . LEU A 1 184 ? -11.559 -2.012 8.240 1.00 97.88 184 LEU A C 1
ATOM 1412 O O . LEU A 1 184 ? -12.508 -1.648 8.934 1.00 97.88 184 LEU A O 1
ATOM 1416 N N . ASP A 1 185 ? -11.692 -2.879 7.237 1.00 98.12 185 ASP A N 1
ATOM 1417 C CA . ASP A 1 185 ? -12.955 -3.539 6.896 1.00 98.12 185 ASP A CA 1
ATOM 1418 C C . ASP A 1 185 ? -13.447 -4.417 8.057 1.00 98.12 185 ASP A C 1
ATOM 1420 O O . ASP A 1 185 ? -14.599 -4.293 8.475 1.00 98.12 185 ASP A O 1
ATOM 1424 N N . GLU A 1 186 ? -12.565 -5.209 8.673 1.00 98.00 186 GLU A N 1
ATOM 1425 C CA . GLU A 1 186 ? -12.901 -6.013 9.855 1.00 98.00 186 GLU A CA 1
ATOM 1426 C C . GLU A 1 186 ? -13.352 -5.157 11.049 1.00 98.00 186 GLU A C 1
ATOM 1428 O O . GLU A 1 186 ? -14.310 -5.501 11.756 1.00 98.00 186 GLU A O 1
ATOM 1433 N N . ALA A 1 187 ? -12.674 -4.032 11.300 1.00 97.81 187 ALA A N 1
ATOM 1434 C CA . ALA A 1 187 ? -13.053 -3.106 12.364 1.00 97.81 187 ALA A CA 1
ATOM 1435 C C . ALA A 1 187 ? -14.412 -2.448 12.080 1.00 97.81 187 ALA A C 1
ATOM 1437 O O . ALA A 1 187 ? -15.246 -2.348 12.988 1.00 97.81 187 ALA A O 1
ATOM 1438 N N . ALA A 1 188 ? -14.661 -2.052 10.829 1.00 97.88 188 ALA A N 1
ATOM 1439 C CA . ALA A 1 188 ? -15.935 -1.492 10.393 1.00 97.88 188 ALA A CA 1
ATOM 1440 C C . ALA A 1 188 ? -17.081 -2.503 10.560 1.00 97.88 188 ALA A C 1
ATOM 1442 O O . ALA A 1 188 ? -18.115 -2.169 11.141 1.00 97.88 188 ALA A O 1
ATOM 1443 N N . ASP A 1 189 ? -16.880 -3.754 10.143 1.00 98.06 189 ASP A N 1
ATOM 1444 C CA . ASP A 1 189 ? -17.863 -4.830 10.287 1.00 98.06 189 ASP A CA 1
ATOM 1445 C C . ASP A 1 189 ? -18.172 -5.133 11.754 1.00 98.06 189 ASP A C 1
ATOM 1447 O O . ASP A 1 189 ? -19.336 -5.331 12.130 1.00 98.06 189 ASP A O 1
ATOM 1451 N N . ARG A 1 190 ? -17.147 -5.117 12.616 1.00 96.75 190 ARG A N 1
ATOM 1452 C CA . ARG A 1 190 ? -17.325 -5.288 14.061 1.00 96.75 190 ARG A CA 1
ATOM 1453 C C . ARG A 1 190 ? -18.180 -4.166 14.642 1.00 96.75 190 ARG A C 1
ATOM 1455 O O . ARG A 1 190 ? -19.158 -4.463 15.326 1.00 96.75 190 ARG A O 1
ATOM 1462 N N . ILE A 1 191 ? -17.868 -2.903 14.341 1.00 96.56 191 ILE A N 1
ATOM 1463 C CA . ILE A 1 191 ? -18.670 -1.750 14.785 1.00 96.56 191 ILE A CA 1
ATOM 1464 C C . ILE A 1 191 ? -20.110 -1.879 14.276 1.00 96.56 191 ILE A C 1
ATOM 1466 O O . ILE A 1 191 ? -21.049 -1.815 15.070 1.00 96.56 191 ILE A O 1
ATOM 1470 N N . ALA A 1 192 ? -20.300 -2.144 12.982 1.00 96.44 192 ALA A N 1
ATOM 1471 C CA . ALA A 1 192 ? -21.620 -2.271 12.374 1.00 96.44 192 ALA A CA 1
ATOM 1472 C C . ALA A 1 192 ? -22.451 -3.402 13.003 1.00 96.44 192 ALA A C 1
ATOM 1474 O O . ALA A 1 192 ? -23.656 -3.244 13.215 1.00 96.44 192 ALA A O 1
ATOM 1475 N N . SER A 1 193 ? -21.825 -4.536 13.332 1.00 95.88 193 SER A N 1
ATOM 1476 C CA . SER A 1 193 ? -22.468 -5.658 14.023 1.00 95.88 193 SER A CA 1
ATOM 1477 C C . SER A 1 193 ? -22.945 -5.268 15.425 1.00 95.88 193 SER A C 1
ATOM 1479 O O . SER A 1 193 ? -24.111 -5.495 15.770 1.00 95.88 193 SER A O 1
ATOM 1481 N N . VAL A 1 194 ? -22.080 -4.610 16.208 1.00 94.19 194 VAL A N 1
ATOM 1482 C CA . VAL A 1 194 ? -22.421 -4.110 17.548 1.00 94.19 194 VAL A CA 1
ATOM 1483 C C . VAL A 1 194 ? -23.579 -3.121 17.458 1.00 94.19 194 VAL A C 1
ATOM 1485 O O . VAL A 1 194 ? -24.612 -3.327 18.095 1.00 94.19 194 VAL A O 1
ATOM 1488 N N . VAL A 1 195 ? -23.467 -2.103 16.604 1.00 94.31 195 VAL A N 1
ATOM 1489 C CA . VAL A 1 195 ? -24.504 -1.080 16.408 1.00 94.31 195 VAL A CA 1
ATOM 1490 C C . VAL A 1 195 ? -25.837 -1.709 16.002 1.00 94.31 195 VAL A C 1
ATOM 1492 O O . VAL A 1 195 ? -26.877 -1.387 16.582 1.00 94.31 195 VAL A O 1
ATOM 1495 N N . ARG A 1 196 ? -25.833 -2.648 15.048 1.00 94.50 196 ARG A N 1
ATOM 1496 C CA . ARG A 1 196 ? -27.052 -3.331 14.587 1.00 94.50 196 ARG A CA 1
ATOM 1497 C C . ARG A 1 196 ? -27.744 -4.078 15.725 1.00 94.50 196 ARG A C 1
ATOM 1499 O O . ARG A 1 196 ? -28.960 -3.954 15.873 1.00 94.50 196 ARG A O 1
ATOM 1506 N N . ARG A 1 197 ? -26.984 -4.798 16.556 1.00 92.94 197 ARG A N 1
ATOM 1507 C CA . ARG A 1 197 ? -27.517 -5.511 17.725 1.00 92.94 197 ARG A CA 1
ATOM 1508 C C . ARG A 1 197 ? -28.093 -4.545 18.766 1.00 92.94 197 ARG A C 1
ATOM 1510 O O . ARG A 1 197 ? -29.230 -4.727 19.191 1.00 92.94 197 ARG A O 1
ATOM 1517 N N . LEU A 1 198 ? -27.365 -3.479 19.107 1.00 90.06 198 LEU A N 1
ATOM 1518 C CA . LEU A 1 198 ? -27.792 -2.476 20.098 1.00 90.06 198 LEU A CA 1
ATOM 1519 C C . LEU A 1 198 ? -29.008 -1.638 19.649 1.00 90.06 198 LEU A C 1
ATOM 1521 O O . LEU A 1 198 ? -29.754 -1.098 20.480 1.00 90.06 198 LEU A O 1
ATOM 1525 N N . ARG A 1 199 ? -29.221 -1.507 18.334 1.00 87.75 199 ARG A N 1
ATOM 1526 C CA . 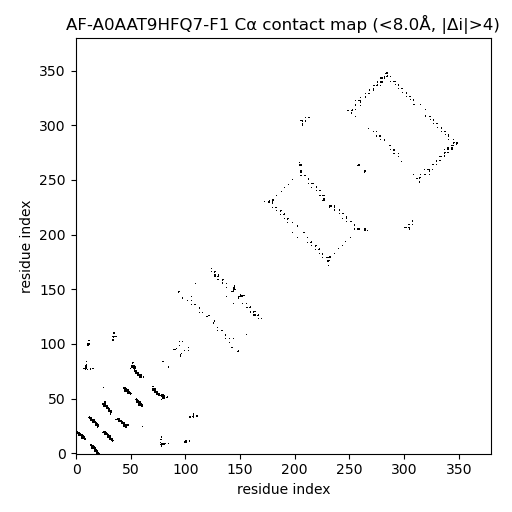ARG A 1 199 ? -30.409 -0.866 17.750 1.00 87.75 199 ARG A CA 1
ATOM 1527 C C . ARG A 1 199 ? -31.611 -1.815 17.669 1.00 87.75 199 ARG A C 1
ATOM 1529 O O . ARG A 1 199 ? -32.726 -1.355 17.897 1.00 87.75 199 ARG A O 1
ATOM 1536 N N . GLY A 1 200 ? -31.396 -3.094 17.354 1.00 86.62 200 GLY A N 1
ATOM 1537 C CA . GLY A 1 200 ? -32.464 -4.082 17.154 1.00 86.62 200 GLY A CA 1
ATOM 1538 C C . GLY A 1 200 ? -33.090 -4.612 18.445 1.00 86.62 200 GLY A C 1
ATOM 1539 O O . GLY A 1 200 ? -34.306 -4.784 18.509 1.00 86.62 200 GLY A O 1
ATOM 1540 N N . GLU A 1 201 ? -32.289 -4.825 19.489 1.00 81.44 201 GLU A N 1
ATOM 1541 C CA . GLU A 1 201 ? -32.762 -5.337 20.776 1.00 81.44 201 GLU A CA 1
ATOM 1542 C C . GLU A 1 201 ? -32.589 -4.279 21.865 1.00 81.44 201 GLU A C 1
ATOM 1544 O O . GLU A 1 201 ? -31.474 -3.872 22.187 1.00 81.44 201 GLU A O 1
ATOM 1549 N N . GLN A 1 202 ? -33.698 -3.819 22.454 1.00 81.88 202 GLN A N 1
ATOM 1550 C CA . GLN A 1 202 ? -33.625 -2.939 23.619 1.00 81.88 202 GLN A CA 1
ATOM 1551 C C . GLN A 1 202 ? -33.283 -3.759 24.870 1.00 81.88 202 GLN A C 1
ATOM 1553 O O . GLN A 1 202 ? -34.059 -4.650 25.239 1.00 81.88 202 GLN A O 1
ATOM 1558 N N . PRO A 1 203 ? -32.167 -3.454 25.558 1.00 85.06 203 PRO A N 1
ATOM 1559 C CA . PRO A 1 203 ? -31.820 -4.142 26.789 1.00 85.06 203 PRO A CA 1
ATOM 1560 C C . PRO A 1 203 ? -32.888 -3.937 27.870 1.00 85.06 203 PRO A C 1
ATOM 1562 O O . PRO A 1 203 ? -33.364 -2.824 28.098 1.00 85.06 203 PRO A O 1
ATOM 1565 N N . ARG A 1 204 ? -33.249 -5.022 28.564 1.00 83.19 204 ARG A N 1
ATOM 1566 C CA . ARG A 1 204 ? -34.237 -5.002 29.660 1.00 83.19 204 ARG A CA 1
ATOM 1567 C C . ARG A 1 204 ? -33.619 -4.788 31.044 1.00 83.19 204 ARG A C 1
ATOM 1569 O O . ARG A 1 204 ? -34.354 -4.598 32.004 1.00 83.19 204 ARG A O 1
ATOM 1576 N N . ALA A 1 205 ? -32.293 -4.850 31.150 1.00 82.56 205 ALA A N 1
ATOM 1577 C CA . ALA A 1 205 ? -31.562 -4.779 32.411 1.00 82.56 205 ALA A CA 1
ATOM 1578 C C . ALA A 1 205 ? -30.386 -3.800 32.314 1.00 82.56 205 ALA A C 1
ATOM 1580 O O . ALA A 1 205 ? -29.759 -3.683 31.259 1.00 82.56 205 ALA A O 1
ATOM 1581 N N . ALA A 1 206 ? -30.060 -3.144 33.432 1.00 79.25 206 ALA A N 1
ATOM 1582 C CA . ALA A 1 206 ? -28.970 -2.171 33.539 1.00 79.25 206 ALA A CA 1
ATOM 1583 C C . ALA A 1 206 ? -27.618 -2.732 33.061 1.00 79.25 206 ALA A C 1
ATOM 1585 O O . ALA A 1 206 ? -26.937 -2.094 32.262 1.00 79.25 206 ALA A O 1
ATOM 1586 N N . ALA A 1 207 ? -27.272 -3.956 33.473 1.00 77.50 207 ALA A N 1
ATOM 1587 C CA . ALA A 1 207 ? -26.028 -4.616 33.075 1.00 77.50 207 ALA A CA 1
ATOM 1588 C C . ALA A 1 207 ? -25.873 -4.729 31.546 1.00 77.50 207 ALA A C 1
ATOM 1590 O O . ALA A 1 207 ? -24.807 -4.449 31.010 1.00 77.50 207 ALA A O 1
ATOM 1591 N N . ALA A 1 208 ? -26.951 -5.051 30.826 1.00 84.94 208 ALA A N 1
ATOM 1592 C CA . ALA A 1 208 ? -26.908 -5.215 29.375 1.00 84.94 208 ALA A CA 1
ATOM 1593 C C . ALA A 1 208 ? -26.713 -3.881 28.622 1.00 84.94 208 ALA A C 1
ATOM 1595 O O . ALA A 1 208 ? -26.083 -3.862 27.565 1.00 84.94 208 ALA A O 1
ATOM 1596 N N . TRP A 1 209 ? -27.184 -2.755 29.176 1.00 84.81 209 TRP A N 1
ATOM 1597 C CA . TRP A 1 209 ? -26.860 -1.423 28.644 1.00 84.81 209 TRP A CA 1
ATOM 1598 C C . TRP A 1 209 ? -25.368 -1.111 28.767 1.00 84.81 209 TRP A C 1
ATOM 1600 O O . TRP A 1 209 ? -24.751 -0.618 27.827 1.00 84.81 209 TRP A O 1
ATOM 1610 N N . VAL A 1 210 ? -24.779 -1.430 29.916 1.00 81.81 210 VAL A N 1
ATOM 1611 C CA . VAL A 1 210 ? -23.359 -1.190 30.192 1.00 81.81 210 VAL A CA 1
ATOM 1612 C C . VAL A 1 210 ? -22.470 -2.056 29.315 1.00 81.81 210 VAL A C 1
ATOM 1614 O O . VAL A 1 210 ? -21.560 -1.529 28.683 1.00 81.81 210 VAL A O 1
ATOM 1617 N N . THR A 1 211 ? -22.769 -3.353 29.201 1.00 85.00 211 THR A N 1
ATOM 1618 C CA . THR A 1 211 ? -22.044 -4.259 28.300 1.00 85.00 211 THR A CA 1
ATOM 1619 C C . THR A 1 211 ? -22.041 -3.727 26.868 1.00 85.00 211 THR A C 1
ATOM 1621 O O . THR A 1 211 ? -20.983 -3.674 26.248 1.00 85.00 211 THR A O 1
ATOM 1624 N N . GLY A 1 212 ? -23.189 -3.257 26.365 1.00 88.69 212 GLY A N 1
ATOM 1625 C CA . GLY A 1 212 ? -23.283 -2.675 25.025 1.00 88.69 212 GLY A CA 1
ATOM 1626 C C . GLY A 1 212 ? -22.436 -1.411 24.837 1.00 88.69 212 GLY A C 1
ATOM 1627 O O . GLY A 1 212 ? -21.750 -1.280 23.825 1.00 88.69 212 GLY A O 1
ATOM 1628 N N . LEU A 1 213 ? -22.440 -0.500 25.819 1.00 85.38 213 LEU A N 1
ATOM 1629 C CA . LEU A 1 213 ? -21.625 0.723 25.784 1.00 85.38 213 LEU A CA 1
ATOM 1630 C C . LEU A 1 213 ? -20.127 0.410 25.803 1.00 85.38 213 LEU A C 1
ATOM 1632 O O . LEU A 1 213 ? -19.369 0.981 25.019 1.00 85.38 213 LEU A O 1
ATOM 1636 N N . THR A 1 214 ? -19.705 -0.507 26.673 1.00 85.56 214 THR A N 1
ATOM 1637 C CA . THR A 1 214 ? -18.306 -0.933 26.777 1.00 85.56 214 THR A CA 1
ATOM 1638 C C . THR A 1 214 ? -17.836 -1.602 25.491 1.00 85.56 214 THR A C 1
ATOM 1640 O O . THR A 1 214 ? -16.754 -1.289 25.002 1.00 85.56 214 THR A O 1
ATOM 1643 N N . GLU A 1 215 ? -18.651 -2.478 24.904 1.00 90.81 215 GLU A N 1
ATOM 1644 C CA . GLU A 1 215 ? -18.311 -3.175 23.664 1.00 90.81 215 GLU A CA 1
ATOM 1645 C C . GLU A 1 215 ? -18.171 -2.215 22.479 1.00 90.81 215 GLU A C 1
ATOM 1647 O O . GLU A 1 215 ? -17.187 -2.291 21.742 1.00 90.81 215 GLU A O 1
ATOM 1652 N N . LEU A 1 216 ? -19.099 -1.263 22.326 1.00 90.50 216 LEU A N 1
ATOM 1653 C CA . LEU A 1 216 ? -19.020 -0.267 21.258 1.00 90.50 216 LEU A CA 1
ATOM 1654 C C . LEU A 1 216 ? -17.821 0.677 21.450 1.00 90.50 216 LEU A C 1
ATOM 1656 O O . LEU A 1 216 ? -17.116 0.974 20.487 1.00 90.50 216 LEU A O 1
ATOM 1660 N N . ARG A 1 217 ? -17.522 1.082 22.692 1.00 88.75 217 ARG A N 1
ATOM 1661 C CA . ARG A 1 217 ? -16.339 1.899 23.012 1.00 88.75 217 ARG A CA 1
ATOM 1662 C C . ARG A 1 217 ? -15.035 1.143 22.755 1.00 88.75 217 ARG A C 1
ATOM 1664 O O . ARG A 1 217 ? -14.087 1.727 22.241 1.00 88.75 217 ARG A O 1
ATOM 1671 N N . HIS A 1 218 ? -14.985 -0.154 23.056 1.00 90.81 218 HIS A N 1
ATOM 1672 C CA . HIS A 1 218 ? -13.835 -0.996 22.729 1.00 90.81 218 HIS A CA 1
ATOM 1673 C C . HIS A 1 218 ? -13.659 -1.143 21.210 1.00 90.81 218 HIS A C 1
ATOM 1675 O O . HIS A 1 218 ? -12.541 -1.046 20.707 1.00 90.81 218 HIS A O 1
ATOM 1681 N N . ALA A 1 219 ? -14.749 -1.349 20.463 1.00 93.75 219 ALA A N 1
ATOM 1682 C CA . ALA A 1 219 ? -14.705 -1.429 19.003 1.00 93.75 219 ALA A CA 1
ATOM 1683 C C . ALA A 1 219 ? -14.215 -0.112 18.370 1.00 93.75 219 ALA A C 1
ATOM 1685 O O . ALA A 1 219 ? -13.344 -0.142 17.502 1.00 93.75 219 ALA A O 1
ATOM 1686 N N . GLN A 1 220 ? -14.694 1.036 18.861 1.00 92.81 220 GLN A N 1
ATOM 1687 C CA . GLN A 1 220 ? -14.208 2.357 18.453 1.00 92.81 220 GLN A CA 1
ATOM 1688 C C . GLN A 1 220 ? -12.725 2.554 18.810 1.00 92.81 220 GLN A C 1
ATOM 1690 O O . GLN A 1 220 ? -11.944 3.012 17.981 1.00 92.81 220 GLN A O 1
ATOM 1695 N N . GLY A 1 221 ? -12.311 2.178 20.024 1.00 92.50 221 GLY A N 1
ATOM 1696 C CA . GLY A 1 221 ? -10.912 2.261 20.444 1.00 92.50 221 GLY A CA 1
ATOM 1697 C C . GLY A 1 221 ? -9.991 1.445 19.537 1.00 92.50 221 GLY A C 1
ATOM 1698 O O . GLY A 1 221 ? -8.967 1.951 19.087 1.00 92.50 221 GLY A O 1
ATOM 1699 N N . HIS A 1 222 ? -10.392 0.220 19.190 1.00 95.38 222 HIS A N 1
ATOM 1700 C CA . HIS A 1 222 ? -9.657 -0.620 18.247 1.00 95.38 222 HIS A CA 1
ATOM 1701 C C . HIS A 1 222 ? -9.536 0.024 16.857 1.00 95.38 222 HIS A C 1
ATOM 1703 O O . HIS A 1 222 ? -8.437 0.064 16.307 1.00 95.38 222 HIS A O 1
ATOM 1709 N N . LEU A 1 223 ? -10.618 0.597 16.320 1.00 97.12 223 LEU A N 1
ATOM 1710 C CA . LEU A 1 223 ? -10.578 1.352 15.063 1.00 97.12 223 LEU A CA 1
ATOM 1711 C C . LEU A 1 223 ? -9.539 2.486 15.120 1.00 97.12 223 LEU A C 1
ATOM 1713 O O . LEU A 1 223 ? -8.769 2.664 14.179 1.00 97.12 223 LEU A O 1
ATOM 1717 N N . LEU A 1 224 ? -9.466 3.223 16.233 1.00 95.38 224 LEU A N 1
ATOM 1718 C CA . LEU A 1 224 ? -8.495 4.309 16.390 1.00 95.38 224 LEU A CA 1
ATOM 1719 C C . LEU A 1 224 ? -7.044 3.814 16.438 1.00 95.38 224 LEU A C 1
ATOM 1721 O O . LEU A 1 224 ? -6.165 4.518 15.939 1.00 95.38 224 LEU A O 1
ATOM 1725 N N . THR A 1 225 ? -6.781 2.606 16.956 1.00 96.38 225 THR A N 1
ATOM 1726 C CA . THR A 1 225 ? -5.424 2.024 16.915 1.00 96.38 225 THR A CA 1
ATOM 1727 C C . THR A 1 225 ? -4.939 1.765 15.490 1.00 96.38 225 THR A C 1
ATOM 1729 O O . THR A 1 225 ? -3.742 1.841 15.226 1.00 96.38 225 THR A O 1
ATOM 1732 N N . LEU A 1 226 ? -5.852 1.554 14.531 1.00 96.50 226 LEU A N 1
ATOM 1733 C CA . LEU A 1 226 ? -5.480 1.335 13.131 1.00 96.50 226 LEU A CA 1
ATOM 1734 C C . LEU A 1 226 ? -4.835 2.567 12.486 1.00 96.50 226 LEU A C 1
ATOM 1736 O O . LEU A 1 226 ? -4.115 2.405 11.503 1.00 96.50 226 LEU A O 1
ATOM 1740 N N . ARG A 1 227 ? -5.003 3.771 13.059 1.00 95.62 227 ARG A N 1
ATOM 1741 C CA . ARG A 1 227 ? -4.314 4.992 12.595 1.00 95.62 227 ARG A CA 1
ATOM 1742 C C . ARG A 1 227 ? -2.794 4.886 12.709 1.00 95.62 227 ARG A C 1
ATOM 1744 O O . ARG A 1 227 ? -2.093 5.615 12.023 1.00 95.62 227 ARG A O 1
ATOM 1751 N N . GLU A 1 228 ? -2.277 4.005 13.560 1.00 94.19 228 GLU A N 1
ATOM 1752 C CA . GLU A 1 228 ? -0.834 3.787 13.709 1.00 94.19 228 GLU A CA 1
ATOM 1753 C C . GLU A 1 228 ? -0.267 2.857 12.619 1.00 94.19 228 GLU A C 1
ATOM 1755 O O . GLU A 1 228 ? 0.949 2.706 12.490 1.00 94.19 228 GLU A O 1
ATOM 1760 N N . THR A 1 229 ? -1.133 2.254 11.796 1.00 93.25 229 THR A N 1
ATOM 1761 C CA . THR A 1 229 ? -0.734 1.354 10.707 1.00 93.25 229 THR A CA 1
ATOM 1762 C C . THR A 1 229 ? -0.188 2.144 9.518 1.00 93.25 229 THR A C 1
ATOM 1764 O O . THR A 1 229 ? -0.739 3.165 9.104 1.00 93.25 229 THR A O 1
ATOM 1767 N N . ARG A 1 230 ? 0.901 1.656 8.914 1.00 93.31 230 ARG A N 1
ATOM 1768 C CA . ARG A 1 230 ? 1.472 2.261 7.702 1.00 93.31 230 ARG A CA 1
ATOM 1769 C C . ARG A 1 230 ? 0.468 2.146 6.544 1.00 93.31 230 ARG A C 1
ATOM 1771 O O . ARG A 1 230 ? -0.058 1.065 6.308 1.00 93.31 230 ARG A O 1
ATOM 1778 N N . TYR A 1 231 ? 0.268 3.243 5.808 1.00 94.62 231 TYR A N 1
ATOM 1779 C CA . TYR A 1 231 ? -0.703 3.365 4.703 1.00 94.62 231 TYR A CA 1
ATOM 1780 C C . TYR A 1 231 ? -2.183 3.278 5.114 1.00 94.62 231 TYR A C 1
ATOM 1782 O O . TYR A 1 231 ? -3.032 2.993 4.272 1.00 94.62 231 TYR A O 1
ATOM 1790 N N . ALA A 1 232 ? -2.501 3.557 6.381 1.00 94.88 232 ALA A N 1
ATOM 1791 C CA . ALA A 1 232 ? -3.881 3.617 6.842 1.00 94.88 232 ALA A CA 1
ATOM 1792 C C . ALA A 1 232 ? -4.699 4.702 6.123 1.00 94.88 232 ALA A C 1
ATOM 1794 O O . ALA A 1 232 ? -4.251 5.838 5.942 1.00 94.88 232 ALA A O 1
ATOM 1795 N N . ASP A 1 233 ? -5.942 4.363 5.773 1.00 96.88 233 ASP A N 1
ATOM 1796 C CA . ASP A 1 233 ? -6.929 5.324 5.281 1.00 96.88 233 ASP A CA 1
ATOM 1797 C C . ASP A 1 233 ? -7.490 6.134 6.457 1.00 96.88 233 ASP A C 1
ATOM 1799 O O . ASP A 1 233 ? -8.523 5.811 7.051 1.00 96.88 233 ASP A O 1
ATOM 1803 N N . HIS A 1 234 ? -6.769 7.194 6.817 1.00 96.88 234 HIS A N 1
ATOM 1804 C CA . HIS A 1 234 ? -7.155 8.077 7.913 1.00 96.88 234 HIS A CA 1
ATOM 1805 C C . HIS A 1 234 ? -8.525 8.724 7.697 1.00 96.88 234 HIS A C 1
ATOM 1807 O O . HIS A 1 234 ? -9.273 8.865 8.657 1.00 96.88 234 HIS A O 1
ATOM 1813 N N . ALA A 1 235 ? -8.882 9.072 6.457 1.00 97.38 235 ALA A N 1
ATOM 1814 C CA . ALA A 1 235 ? -10.160 9.714 6.170 1.00 97.38 235 ALA A CA 1
ATOM 1815 C C . ALA A 1 235 ? -11.330 8.765 6.462 1.00 97.38 235 ALA A C 1
ATOM 1817 O O . ALA A 1 235 ? -12.311 9.160 7.096 1.00 97.38 235 ALA A O 1
ATOM 1818 N N . ARG A 1 236 ? -11.210 7.498 6.050 1.00 97.31 236 ARG A N 1
ATOM 1819 C CA . ARG A 1 236 ? -12.219 6.477 6.343 1.00 97.31 236 ARG A CA 1
ATOM 1820 C C . ARG A 1 236 ? -12.263 6.114 7.826 1.00 97.31 236 ARG A C 1
ATOM 1822 O O . ARG A 1 236 ? -13.356 5.935 8.359 1.00 97.31 236 ARG A O 1
ATOM 1829 N N . ILE A 1 237 ? -11.114 6.041 8.502 1.00 98.00 237 ILE A N 1
ATOM 1830 C CA . ILE A 1 237 ? -11.064 5.827 9.956 1.00 98.00 237 ILE A CA 1
ATOM 1831 C C . ILE A 1 237 ? -11.782 6.958 10.696 1.00 98.00 237 ILE A C 1
ATOM 1833 O O . ILE A 1 237 ? -12.620 6.681 11.550 1.00 98.00 237 ILE A O 1
ATOM 1837 N N . ASP A 1 238 ? -11.490 8.214 10.361 1.00 97.00 238 ASP A N 1
ATOM 1838 C CA . ASP A 1 238 ? -12.082 9.375 11.027 1.00 97.00 238 ASP A CA 1
ATOM 1839 C C . ASP A 1 238 ? -13.606 9.429 10.797 1.00 97.00 238 ASP A C 1
ATOM 1841 O O . ASP A 1 238 ? -14.363 9.703 11.730 1.00 97.00 238 ASP A O 1
ATOM 1845 N N . ALA A 1 239 ? -14.075 9.084 9.590 1.00 97.81 239 ALA A N 1
ATOM 1846 C CA . ALA A 1 239 ? -15.504 8.972 9.289 1.00 97.81 239 ALA A CA 1
ATOM 1847 C C . ALA A 1 239 ? -16.195 7.886 10.135 1.00 97.81 239 ALA A C 1
ATOM 1849 O O . ALA A 1 239 ? -17.186 8.164 10.811 1.00 97.81 239 ALA A O 1
ATOM 1850 N N . LEU A 1 240 ? -15.641 6.668 10.164 1.00 97.62 240 LEU A N 1
ATOM 1851 C CA . LEU A 1 240 ? -16.176 5.562 10.967 1.00 97.62 240 LEU A CA 1
ATOM 1852 C C . LEU A 1 240 ? -16.126 5.862 12.472 1.00 97.62 240 LEU A C 1
ATOM 1854 O O . LEU A 1 240 ? -17.031 5.478 13.213 1.00 97.62 240 LEU A O 1
ATOM 1858 N N . ALA A 1 241 ? -15.087 6.558 12.938 1.00 95.12 241 ALA A N 1
ATOM 1859 C CA . ALA A 1 241 ? -14.951 6.949 14.335 1.00 95.12 241 ALA A CA 1
ATOM 1860 C C . ALA A 1 241 ? -16.025 7.965 14.745 1.00 95.12 241 ALA A C 1
ATOM 1862 O O . ALA A 1 241 ? -16.591 7.826 15.831 1.00 95.12 241 ALA A O 1
ATOM 1863 N N . ALA A 1 242 ? -16.337 8.932 13.876 1.00 95.25 242 ALA A N 1
ATOM 1864 C CA . ALA A 1 242 ? -17.407 9.903 14.094 1.00 95.25 242 ALA A CA 1
ATOM 1865 C C . ALA A 1 242 ? -18.800 9.247 14.074 1.00 95.25 242 ALA A C 1
ATOM 1867 O O . ALA A 1 242 ? -19.654 9.570 14.903 1.00 95.25 242 ALA A O 1
ATOM 1868 N N . GLU A 1 243 ? -19.033 8.287 13.173 1.00 95.81 243 GLU A N 1
ATOM 1869 C CA . GLU A 1 243 ? -20.266 7.489 13.162 1.00 95.81 243 GLU A CA 1
ATOM 1870 C C . GLU A 1 243 ? -20.423 6.684 14.460 1.00 95.81 243 GLU A C 1
ATOM 1872 O O . GLU A 1 243 ? -21.463 6.765 15.118 1.00 95.81 243 GLU A O 1
ATOM 1877 N N . ALA A 1 244 ? -19.368 5.981 14.884 1.00 92.56 244 ALA A N 1
ATOM 1878 C CA . ALA A 1 244 ? -19.359 5.223 16.132 1.00 92.56 244 ALA A CA 1
ATOM 1879 C C . ALA A 1 244 ? -19.563 6.121 17.365 1.00 92.56 244 ALA A C 1
ATOM 1881 O O . ALA A 1 244 ? -20.242 5.722 18.311 1.00 92.56 244 ALA A O 1
ATOM 1882 N N . GLU A 1 245 ? -19.018 7.340 17.360 1.00 90.94 245 GLU A N 1
ATOM 1883 C CA . GLU A 1 245 ? -19.237 8.332 18.417 1.00 90.94 245 GLU A CA 1
ATOM 1884 C C . GLU A 1 245 ? -20.700 8.792 18.473 1.00 90.94 245 GLU A C 1
ATOM 1886 O O . GLU A 1 245 ? -21.291 8.856 19.554 1.00 90.94 245 GLU A O 1
ATOM 1891 N N . SER A 1 246 ? -21.322 9.034 17.316 1.00 91.56 246 SER A N 1
ATOM 1892 C CA . SER A 1 246 ? -22.751 9.350 17.231 1.00 91.56 246 SER A CA 1
ATOM 1893 C C . SER A 1 246 ? -23.620 8.203 17.762 1.00 91.56 246 SER A C 1
ATOM 1895 O O . SER A 1 246 ? -24.567 8.425 18.526 1.00 91.56 246 SER A O 1
ATOM 1897 N N . ASP A 1 247 ? -23.266 6.962 17.425 1.00 91.44 247 ASP A N 1
ATOM 1898 C CA . ASP A 1 247 ? -23.945 5.767 17.923 1.00 91.44 247 ASP A CA 1
ATOM 1899 C C . ASP A 1 247 ? -23.781 5.577 19.431 1.00 91.44 247 ASP A C 1
ATOM 1901 O O . ASP A 1 247 ? -24.762 5.292 20.126 1.00 91.44 247 ASP A O 1
ATOM 1905 N N . LEU A 1 248 ? -22.573 5.796 19.955 1.00 87.50 248 LEU A N 1
ATOM 1906 C CA . LEU A 1 248 ? -22.304 5.807 21.392 1.00 87.50 248 LEU A CA 1
ATOM 1907 C C . LEU A 1 248 ? -23.138 6.868 22.103 1.00 87.50 248 LEU A C 1
ATOM 1909 O O . LEU A 1 248 ? -23.714 6.578 23.152 1.00 87.50 248 LEU A O 1
ATOM 1913 N N . ALA A 1 249 ? -23.250 8.067 21.532 1.00 85.69 249 ALA A N 1
ATOM 1914 C CA . ALA A 1 249 ? -24.049 9.138 22.107 1.00 85.69 249 ALA A CA 1
ATOM 1915 C C . ALA A 1 249 ? -25.540 8.789 22.146 1.00 85.69 249 ALA A C 1
ATOM 1917 O O . ALA A 1 249 ? -26.189 8.920 23.187 1.00 85.69 249 ALA A O 1
ATOM 1918 N N . SER A 1 250 ? -26.074 8.269 21.040 1.00 88.94 250 SER A N 1
ATOM 1919 C CA . SER A 1 250 ? -27.474 7.849 20.947 1.00 88.94 250 SER A CA 1
ATOM 1920 C C . SER A 1 250 ? -27.798 6.700 21.908 1.00 88.94 250 SER A C 1
ATOM 1922 O O . SER A 1 250 ? -28.787 6.744 22.652 1.00 88.94 250 SER A O 1
ATOM 1924 N N . PHE A 1 251 ? -26.946 5.672 21.942 1.00 87.94 251 PHE A N 1
ATOM 1925 C CA . PHE A 1 251 ? -27.124 4.527 22.829 1.00 87.94 251 PHE A CA 1
ATOM 1926 C C . PHE A 1 251 ? -26.935 4.914 24.302 1.00 87.94 251 PHE A C 1
ATOM 1928 O O . PHE A 1 251 ? -27.721 4.488 25.149 1.00 87.94 251 PHE A O 1
ATOM 1935 N N . GLY A 1 252 ? -25.968 5.785 24.602 1.00 84.94 252 GLY A N 1
ATOM 1936 C CA . GLY A 1 252 ? -25.727 6.340 25.932 1.00 84.94 252 GLY A CA 1
ATOM 1937 C C . GLY A 1 252 ? -26.919 7.131 26.458 1.00 84.94 252 GLY A C 1
ATOM 1938 O O . GLY A 1 252 ? -27.356 6.897 27.582 1.00 84.94 252 GLY A O 1
ATOM 1939 N N . GLN A 1 253 ? -27.524 7.987 25.630 1.00 84.94 253 GLN A N 1
ATOM 1940 C CA . GLN A 1 253 ? -28.708 8.754 26.023 1.00 84.94 253 GLN A CA 1
ATOM 1941 C C . GLN A 1 253 ? -29.896 7.847 26.366 1.00 84.94 253 GLN A C 1
ATOM 1943 O O . GLN A 1 253 ? -30.588 8.059 27.365 1.00 84.94 253 GLN A O 1
ATOM 1948 N N . ARG A 1 254 ? -30.115 6.791 25.574 1.00 87.56 254 ARG A N 1
ATOM 1949 C CA . ARG A 1 254 ? -31.131 5.769 25.870 1.00 87.56 254 ARG A CA 1
ATOM 1950 C C . ARG A 1 254 ? -30.824 5.006 27.161 1.00 87.56 254 ARG A C 1
ATOM 1952 O O . ARG A 1 254 ? -31.742 4.764 27.943 1.00 87.56 254 ARG A O 1
ATOM 1959 N N . ALA A 1 255 ? -29.559 4.648 27.387 1.00 85.88 255 ALA A N 1
ATOM 1960 C CA . ALA A 1 255 ? -29.123 3.972 28.603 1.00 85.88 255 ALA A CA 1
ATOM 1961 C C . ALA A 1 255 ? -29.387 4.843 29.837 1.00 85.88 255 ALA A C 1
ATOM 1963 O O . ALA A 1 255 ? -30.005 4.378 30.787 1.00 85.88 255 ALA A O 1
ATOM 1964 N N . ILE A 1 256 ? -29.010 6.123 29.799 1.00 83.62 256 ILE A N 1
ATOM 1965 C CA . ILE A 1 256 ? -29.264 7.083 30.880 1.00 83.62 256 ILE A CA 1
ATOM 1966 C C . ILE A 1 256 ? -30.767 7.212 31.151 1.00 83.62 256 ILE A C 1
ATOM 1968 O O . ILE A 1 256 ? -31.191 7.125 32.301 1.00 83.62 256 ILE A O 1
ATOM 1972 N N . ALA A 1 257 ? -31.588 7.354 30.105 1.00 85.75 257 ALA A N 1
ATOM 1973 C CA . ALA A 1 257 ? -33.040 7.445 30.247 1.00 85.75 257 ALA A CA 1
ATOM 1974 C C . ALA A 1 257 ? -33.665 6.180 30.863 1.00 85.75 257 ALA A C 1
ATOM 1976 O O . ALA A 1 257 ? -34.675 6.271 31.560 1.00 85.75 257 ALA A O 1
ATOM 1977 N N . PHE A 1 258 ? -33.085 5.001 30.617 1.00 87.12 258 PHE A N 1
ATOM 1978 C CA . PHE A 1 258 ? -33.488 3.760 31.274 1.00 87.12 258 PHE A CA 1
ATOM 1979 C C . PHE A 1 258 ? -33.021 3.720 32.734 1.00 87.12 258 PHE A C 1
ATOM 1981 O O . PHE A 1 258 ? -33.834 3.485 33.619 1.00 87.12 258 PHE A O 1
ATOM 1988 N N . LEU A 1 259 ? -31.740 3.994 32.995 1.00 84.00 259 LEU A N 1
ATOM 1989 C CA . LEU A 1 259 ? -31.127 3.926 34.327 1.00 84.00 259 LEU A CA 1
ATOM 1990 C C . LEU A 1 259 ? -31.679 4.972 35.307 1.00 84.00 259 LEU A C 1
ATOM 1992 O O . LEU A 1 259 ? -31.624 4.770 36.518 1.00 84.00 259 LEU A O 1
ATOM 1996 N N . ALA A 1 260 ? -32.211 6.084 34.798 1.00 84.19 260 ALA A N 1
ATOM 1997 C CA . ALA A 1 260 ? -32.846 7.121 35.605 1.00 84.19 260 ALA A CA 1
ATOM 1998 C C . ALA A 1 260 ? -34.240 6.723 36.124 1.00 84.19 260 ALA A C 1
ATOM 2000 O O . ALA A 1 260 ? -34.768 7.394 37.014 1.00 84.19 260 ALA A O 1
ATOM 2001 N N . ARG A 1 261 ? -34.852 5.656 35.588 1.00 86.25 261 ARG A N 1
ATOM 2002 C CA . ARG A 1 261 ? -36.161 5.186 36.055 1.00 86.25 261 ARG A CA 1
ATOM 2003 C C . ARG A 1 261 ? -36.051 4.617 37.466 1.00 86.25 261 ARG A C 1
ATOM 2005 O O . ARG A 1 261 ? -35.043 4.026 37.844 1.00 86.25 261 ARG A O 1
ATOM 2012 N N . GLU A 1 262 ? -37.108 4.780 38.252 1.00 78.44 262 GLU A N 1
ATOM 2013 C CA . GLU A 1 262 ? -37.155 4.269 39.629 1.00 78.44 262 GLU A CA 1
ATOM 2014 C C . GLU A 1 262 ? -37.100 2.737 39.689 1.00 78.44 262 GLU A C 1
ATOM 2016 O O . GLU A 1 262 ? -36.532 2.175 40.622 1.00 78.44 262 GLU A O 1
ATOM 2021 N N . ASP A 1 263 ? -37.612 2.061 38.661 1.00 82.38 263 ASP A N 1
ATOM 2022 C CA . ASP A 1 263 ? -37.647 0.605 38.544 1.00 82.38 263 ASP A CA 1
ATOM 2023 C C . ASP A 1 263 ? -36.408 0.004 37.856 1.00 82.38 263 ASP A C 1
ATOM 2025 O O . ASP A 1 263 ? -36.274 -1.219 37.798 1.00 82.38 263 ASP A O 1
ATOM 2029 N N . ALA A 1 264 ? -35.463 0.827 37.385 1.00 81.94 264 ALA A N 1
ATOM 2030 C CA . ALA A 1 264 ? -34.316 0.384 36.583 1.00 81.94 264 ALA A CA 1
ATOM 2031 C C . ALA A 1 264 ? -33.441 -0.670 37.282 1.00 81.94 264 ALA A C 1
ATOM 2033 O O . ALA A 1 264 ? -32.850 -1.537 36.635 1.00 81.94 264 ALA A O 1
ATOM 2034 N N . PHE A 1 265 ? -33.380 -0.600 38.614 1.00 83.81 265 PHE A N 1
ATOM 2035 C CA . PHE A 1 265 ? -32.631 -1.522 39.464 1.00 83.81 265 PHE A CA 1
ATOM 2036 C C . PHE A 1 265 ? -33.541 -2.445 40.280 1.00 83.81 265 PHE A C 1
ATOM 2038 O O . PHE A 1 265 ? -33.039 -3.158 41.144 1.00 83.81 265 PHE A O 1
ATOM 2045 N N . ALA A 1 266 ? -34.857 -2.466 40.039 1.00 83.88 266 ALA A N 1
ATOM 2046 C CA . ALA A 1 266 ? -35.799 -3.265 40.828 1.00 83.88 266 ALA A CA 1
ATOM 2047 C C . ALA A 1 266 ? -35.445 -4.761 40.815 1.00 83.88 266 ALA A C 1
ATOM 2049 O O . ALA A 1 266 ? -35.473 -5.407 41.859 1.00 83.88 266 ALA A O 1
ATOM 2050 N N . ALA A 1 267 ? -35.016 -5.289 39.662 1.00 83.00 267 ALA A N 1
ATOM 2051 C CA . ALA A 1 267 ? -34.531 -6.665 39.551 1.00 83.00 267 ALA A CA 1
ATOM 2052 C C . ALA A 1 267 ? -33.297 -6.920 40.436 1.00 83.00 267 ALA A C 1
ATOM 2054 O O . ALA A 1 267 ? -33.239 -7.929 41.127 1.00 83.00 267 ALA A O 1
ATOM 2055 N N . HIS A 1 268 ? -32.346 -5.980 40.483 1.00 83.31 268 HIS A N 1
ATOM 2056 C CA . HIS A 1 268 ? -31.155 -6.104 41.332 1.00 83.31 268 HIS A CA 1
ATOM 2057 C C . HIS A 1 268 ? -31.513 -6.028 42.817 1.00 83.31 268 HIS A C 1
ATOM 2059 O O . HIS A 1 268 ? -30.960 -6.773 43.616 1.00 83.31 268 HIS A O 1
ATOM 2065 N N . HIS A 1 269 ? -32.468 -5.172 43.189 1.00 84.25 269 HIS A N 1
ATOM 2066 C CA . HIS A 1 269 ? -32.969 -5.120 44.561 1.00 84.25 269 HIS A CA 1
ATOM 2067 C C . HIS A 1 269 ? -33.643 -6.444 44.949 1.00 84.25 269 HIS A C 1
ATOM 2069 O O . HIS A 1 269 ? -33.354 -6.975 46.016 1.00 84.25 269 HIS A O 1
ATOM 2075 N N . ALA A 1 270 ? -34.470 -7.021 44.073 1.00 86.31 270 ALA A N 1
ATOM 2076 C CA . ALA A 1 270 ? -35.099 -8.320 44.312 1.00 86.31 270 ALA A CA 1
ATOM 2077 C C . ALA A 1 270 ? -34.073 -9.465 44.427 1.00 86.31 270 ALA A C 1
ATOM 2079 O O . ALA A 1 270 ? -34.205 -10.317 45.305 1.00 86.31 270 ALA A O 1
ATOM 2080 N N . ASP A 1 271 ? -33.034 -9.471 43.586 1.00 86.19 271 ASP A N 1
ATOM 2081 C CA . ASP A 1 271 ? -31.946 -10.451 43.669 1.00 86.19 271 ASP A CA 1
ATOM 2082 C C . ASP A 1 271 ? -31.139 -10.313 44.961 1.00 86.19 271 ASP A C 1
ATOM 2084 O O . ASP A 1 271 ? -30.825 -11.319 45.595 1.00 86.19 271 ASP A O 1
ATOM 2088 N N . VAL A 1 272 ? -30.857 -9.084 45.397 1.00 88.31 272 VAL A N 1
ATOM 2089 C CA . VAL A 1 272 ? -30.204 -8.824 46.684 1.00 88.31 272 VAL A CA 1
ATOM 2090 C C . VAL A 1 272 ? -31.047 -9.355 47.842 1.00 88.31 272 VAL A C 1
ATOM 2092 O O . VAL A 1 272 ? -30.507 -10.056 48.690 1.00 88.31 272 VAL A O 1
ATOM 2095 N N . GLU A 1 273 ? -32.354 -9.086 47.878 1.00 89.50 273 GLU A N 1
ATOM 2096 C CA . GLU A 1 273 ? -33.245 -9.598 48.934 1.00 89.50 273 GLU A CA 1
ATOM 2097 C C . GLU A 1 273 ? -33.312 -11.135 48.933 1.00 89.50 273 GLU A C 1
ATOM 2099 O O . GLU A 1 273 ? -33.249 -11.771 49.988 1.00 89.50 273 GLU A O 1
ATOM 2104 N N . ARG A 1 274 ? -33.353 -11.760 47.748 1.00 90.88 274 ARG A N 1
ATOM 2105 C CA . ARG A 1 274 ? -33.269 -13.222 47.605 1.00 90.88 274 ARG A CA 1
ATOM 2106 C C . ARG A 1 274 ? -31.953 -13.765 48.165 1.00 90.88 274 ARG A C 1
ATOM 2108 O O . ARG A 1 274 ? -31.975 -14.740 48.912 1.00 90.88 274 ARG A O 1
ATOM 2115 N N . LEU A 1 275 ? -30.828 -13.126 47.844 1.00 89.56 275 LEU A N 1
ATOM 2116 C CA . LEU A 1 275 ? -29.507 -13.515 48.341 1.00 89.56 275 LEU A CA 1
ATOM 2117 C C . LEU A 1 275 ? -29.352 -13.287 49.845 1.00 89.56 275 LEU A C 1
ATOM 2119 O O . LEU A 1 275 ? -28.668 -14.070 50.497 1.00 89.56 275 LEU A O 1
ATOM 2123 N N . VAL A 1 276 ? -29.994 -12.263 50.415 1.00 90.25 276 VAL A N 1
ATOM 2124 C CA . VAL A 1 276 ? -30.073 -12.070 51.873 1.00 90.25 276 VAL A CA 1
ATOM 2125 C C . VAL A 1 276 ? -30.798 -13.250 52.516 1.00 90.25 276 VAL A C 1
ATOM 2127 O O . VAL A 1 276 ? -30.264 -13.849 53.446 1.00 90.25 276 VAL A O 1
ATOM 2130 N N . ALA A 1 277 ? -31.972 -13.627 52.004 1.00 89.88 277 ALA A N 1
ATOM 2131 C CA . ALA A 1 277 ? -32.733 -14.755 52.538 1.00 89.88 277 ALA A CA 1
ATOM 2132 C C . ALA A 1 277 ? -31.965 -16.084 52.406 1.00 89.88 277 ALA A C 1
ATOM 2134 O O . ALA A 1 277 ? -31.915 -16.880 53.347 1.00 89.88 277 ALA A O 1
ATOM 2135 N N . GLU A 1 278 ? -31.308 -16.307 51.266 1.00 89.75 278 GLU A N 1
ATOM 2136 C CA . GLU A 1 278 ? -30.454 -17.475 51.044 1.00 89.75 278 GLU A CA 1
ATOM 2137 C C . GLU A 1 278 ? -29.279 -17.486 52.032 1.00 89.75 278 GLU A C 1
ATOM 2139 O O . GLU A 1 278 ? -29.071 -18.482 52.728 1.00 89.75 278 GLU A O 1
ATOM 2144 N N . ALA A 1 279 ? -28.594 -16.348 52.197 1.00 88.75 279 ALA A N 1
ATOM 2145 C CA . ALA A 1 279 ? -27.524 -16.155 53.171 1.00 88.75 279 ALA A CA 1
ATOM 2146 C C . ALA A 1 279 ? -27.974 -16.391 54.621 1.00 88.75 279 ALA A C 1
ATOM 2148 O O . ALA A 1 279 ? -27.189 -16.882 55.428 1.00 88.75 279 ALA A O 1
ATOM 2149 N N . GLU A 1 280 ? -29.216 -16.060 54.978 1.00 89.38 280 GLU A N 1
ATOM 2150 C CA . GLU A 1 280 ? -29.773 -16.316 56.310 1.00 89.38 280 GLU A CA 1
ATOM 2151 C C . GLU A 1 280 ? -30.104 -17.787 56.561 1.00 89.38 280 GLU A C 1
ATOM 2153 O O . GLU A 1 280 ? -30.081 -18.217 57.720 1.00 89.38 280 GLU A O 1
ATOM 2158 N N . SER A 1 281 ? -30.406 -18.531 55.496 1.00 89.31 281 SER A N 1
ATOM 2159 C CA . SER A 1 281 ? -30.803 -19.939 55.540 1.00 89.31 281 SER A CA 1
ATOM 2160 C C . SER A 1 281 ? -29.630 -20.922 55.546 1.00 89.31 281 SER A C 1
ATOM 2162 O O . SER A 1 281 ? -29.831 -22.096 55.862 1.00 89.31 281 SER A O 1
ATOM 2164 N N . ILE A 1 282 ? -28.410 -20.461 55.238 1.00 90.19 282 ILE A N 1
ATOM 2165 C CA . ILE A 1 282 ? -27.236 -21.338 55.206 1.00 90.19 282 ILE A CA 1
ATOM 2166 C C . ILE A 1 282 ? -26.970 -21.965 56.577 1.00 90.19 282 ILE A C 1
ATOM 2168 O O . ILE A 1 282 ? -27.034 -21.316 57.627 1.00 90.19 282 ILE A O 1
ATOM 2172 N N . THR A 1 283 ? -26.595 -23.237 56.552 1.00 85.94 283 THR A N 1
ATOM 2173 C CA . THR A 1 283 ? -26.267 -24.031 57.741 1.00 85.94 283 THR A CA 1
ATOM 2174 C C . THR A 1 283 ? -24.795 -24.425 57.783 1.00 85.94 283 THR A C 1
ATOM 2176 O O . THR A 1 283 ? -24.250 -24.712 58.854 1.00 85.94 283 THR A O 1
ATOM 2179 N N . THR A 1 284 ? -24.115 -24.400 56.633 1.00 84.75 284 THR A N 1
ATOM 2180 C CA . THR A 1 284 ? -22.696 -24.739 56.529 1.00 84.75 284 THR A CA 1
ATOM 2181 C C . THR A 1 284 ? -21.876 -23.617 55.899 1.00 84.75 284 THR A C 1
ATOM 2183 O O . THR A 1 284 ? -22.336 -22.839 55.071 1.00 84.75 284 THR A O 1
ATOM 2186 N N . ALA A 1 285 ? -20.593 -23.541 56.263 1.00 85.19 285 ALA A N 1
ATOM 2187 C CA . ALA A 1 285 ? -19.677 -22.568 55.664 1.00 85.19 285 ALA A CA 1
ATOM 2188 C C . ALA A 1 285 ? -19.393 -22.838 54.170 1.00 85.19 285 ALA A C 1
ATOM 2190 O O . ALA A 1 285 ? -18.887 -21.948 53.493 1.00 85.19 285 ALA A O 1
ATOM 2191 N N . ALA A 1 286 ? -19.690 -24.047 53.675 1.00 85.69 286 ALA A N 1
ATOM 2192 C CA . ALA A 1 286 ? -19.552 -24.410 52.266 1.00 85.69 286 ALA A CA 1
ATOM 2193 C C . ALA A 1 286 ? -20.697 -23.833 51.415 1.00 85.69 286 ALA A C 1
ATOM 2195 O O . ALA A 1 286 ? -20.447 -23.361 50.311 1.00 85.69 286 ALA A O 1
ATOM 2196 N N . GLU A 1 287 ? -21.918 -23.777 51.958 1.00 87.19 287 GLU A N 1
ATOM 2197 C CA . GLU A 1 287 ? -23.089 -23.154 51.312 1.00 87.19 287 GLU A CA 1
ATOM 2198 C C . GLU A 1 287 ? -22.916 -21.644 51.079 1.00 87.19 287 GLU A C 1
ATOM 2200 O O . GLU A 1 287 ? -23.550 -21.081 50.196 1.00 87.19 287 GLU A O 1
ATOM 2205 N N . ALA A 1 288 ? -22.009 -20.982 51.806 1.00 88.12 288 ALA A N 1
ATOM 2206 C CA . ALA A 1 288 ? -21.723 -19.562 51.599 1.00 88.12 288 ALA A CA 1
ATOM 2207 C C . ALA A 1 288 ? -20.969 -19.262 50.288 1.00 88.12 288 ALA A C 1
ATOM 2209 O O . ALA A 1 288 ? -21.001 -18.129 49.811 1.00 88.12 288 ALA A O 1
ATOM 2210 N N . VAL A 1 289 ? -20.259 -20.243 49.718 1.00 88.94 289 VAL A N 1
ATOM 2211 C CA . VAL A 1 289 ? -19.431 -20.057 48.512 1.00 88.94 289 VAL A CA 1
ATOM 2212 C C . VAL A 1 289 ? -20.253 -19.621 47.288 1.00 88.94 289 VAL A C 1
ATOM 2214 O O . VAL A 1 289 ? -19.918 -18.578 46.727 1.00 88.94 289 VAL A O 1
ATOM 2217 N N . PRO A 1 290 ? -21.327 -20.330 46.877 1.00 90.06 290 PRO A N 1
ATOM 2218 C CA . PRO A 1 290 ? -22.132 -19.916 45.723 1.00 90.06 290 PRO A CA 1
ATOM 2219 C C . PRO A 1 290 ? -22.806 -18.551 45.923 1.00 90.06 290 PRO A C 1
ATOM 2221 O O . PRO A 1 290 ? -22.811 -17.737 45.004 1.00 90.06 290 PRO A O 1
ATOM 2224 N N . VAL A 1 291 ? -23.292 -18.254 47.134 1.00 89.62 291 VAL A N 1
ATOM 2225 C CA . VAL A 1 291 ? -23.903 -16.949 47.454 1.00 89.62 291 VAL A CA 1
ATOM 2226 C C . VAL A 1 291 ? -22.871 -15.819 47.355 1.00 89.62 291 VAL A C 1
ATOM 2228 O O . VAL A 1 291 ? -23.178 -14.741 46.853 1.00 89.62 291 VAL A O 1
ATOM 2231 N N . THR A 1 292 ? -21.626 -16.069 47.779 1.00 89.00 292 THR A N 1
ATOM 2232 C CA . THR A 1 292 ? -20.528 -15.096 47.647 1.00 89.00 292 THR A CA 1
ATOM 2233 C C . THR A 1 292 ? -20.235 -14.796 46.179 1.00 89.00 292 THR A C 1
ATOM 2235 O O . THR A 1 292 ? -20.149 -13.628 45.816 1.00 89.00 292 THR A O 1
ATOM 2238 N N . ALA A 1 293 ? -20.135 -15.831 45.338 1.00 88.81 293 ALA A N 1
ATOM 2239 C CA . ALA A 1 293 ? -19.880 -15.660 43.909 1.00 88.81 293 ALA A CA 1
ATOM 2240 C C . ALA A 1 293 ? -20.976 -14.823 43.228 1.00 88.81 293 ALA A C 1
ATOM 2242 O O . ALA A 1 293 ? -20.664 -13.899 42.484 1.00 88.81 293 ALA A O 1
ATOM 2243 N N . HIS A 1 294 ? -22.251 -15.072 43.547 1.00 87.94 294 HIS A N 1
ATOM 2244 C CA . HIS A 1 294 ? -23.353 -14.310 42.955 1.00 87.94 294 HIS A CA 1
ATOM 2245 C C . HIS A 1 294 ? -23.396 -12.849 43.435 1.00 87.94 294 HIS A C 1
ATOM 2247 O O . HIS A 1 294 ? -23.701 -11.944 42.660 1.00 87.94 294 HIS A O 1
ATOM 2253 N N . LEU A 1 295 ? -23.051 -12.591 44.704 1.00 88.25 295 LEU A N 1
ATOM 2254 C CA . LEU A 1 295 ? -22.903 -11.223 45.216 1.00 88.25 295 LEU A CA 1
ATOM 2255 C C . LEU A 1 295 ? -21.737 -10.478 44.551 1.00 88.25 295 LEU A C 1
ATOM 2257 O O . LEU A 1 295 ? -21.855 -9.276 44.313 1.00 88.25 295 LEU A O 1
ATOM 2261 N N . ASP A 1 296 ? -20.637 -11.170 44.249 1.00 87.50 296 ASP A N 1
ATOM 2262 C CA . ASP A 1 296 ? -19.501 -10.596 43.524 1.00 87.50 296 ASP A CA 1
ATOM 2263 C C . ASP A 1 296 ? -19.870 -10.240 42.080 1.00 87.50 296 ASP A C 1
ATOM 2265 O O . ASP A 1 296 ? -19.613 -9.115 41.654 1.00 87.50 296 ASP A O 1
ATOM 2269 N N . GLU A 1 297 ? -20.576 -11.123 41.369 1.00 85.25 297 GLU A N 1
ATOM 2270 C CA . GLU A 1 297 ? -21.106 -10.844 40.024 1.00 85.25 297 GLU A CA 1
ATOM 2271 C C . GLU A 1 297 ? -22.011 -9.599 40.006 1.00 85.25 297 GLU A C 1
ATOM 2273 O O . GLU A 1 297 ? -21.873 -8.726 39.143 1.00 85.25 297 GLU A O 1
ATOM 2278 N N . LEU A 1 298 ? -22.916 -9.475 40.986 1.00 84.25 298 LEU A N 1
ATOM 2279 C CA . LEU A 1 298 ? -23.797 -8.310 41.128 1.00 84.25 298 LEU A CA 1
ATOM 2280 C C . LEU A 1 298 ? -23.015 -7.024 41.431 1.00 84.25 298 LEU A C 1
ATOM 2282 O O . LEU A 1 298 ? -23.310 -5.971 40.858 1.00 84.25 298 LEU A O 1
ATOM 2286 N N . ALA A 1 299 ? -22.018 -7.101 42.317 1.00 85.75 299 ALA A N 1
ATOM 2287 C CA . ALA A 1 299 ? -21.167 -5.966 42.662 1.00 85.75 299 ALA A CA 1
ATOM 2288 C C . ALA A 1 299 ? -20.339 -5.489 41.461 1.00 85.75 299 ALA A C 1
ATOM 2290 O O . ALA A 1 299 ? -20.216 -4.283 41.239 1.00 85.75 299 ALA A O 1
ATOM 2291 N N . ASP A 1 300 ? -19.783 -6.417 40.683 1.00 81.62 300 ASP A N 1
ATOM 2292 C CA . ASP A 1 300 ? -19.009 -6.112 39.481 1.00 81.62 300 ASP A CA 1
ATOM 2293 C C . ASP A 1 300 ? -19.890 -5.467 38.406 1.00 81.62 300 ASP A C 1
ATOM 2295 O O . ASP A 1 300 ? -19.523 -4.428 37.851 1.00 81.62 300 ASP A O 1
ATOM 2299 N N . GLY A 1 301 ? -21.097 -5.998 38.182 1.00 79.81 301 GLY A N 1
ATOM 2300 C CA . GLY A 1 301 ? -22.077 -5.405 37.270 1.00 79.81 301 GLY A CA 1
ATOM 2301 C C . GLY A 1 301 ? -22.418 -3.954 37.626 1.00 79.81 301 GLY A C 1
ATOM 2302 O O . GLY A 1 301 ? -22.349 -3.071 36.771 1.00 79.81 301 GLY A O 1
ATOM 2303 N N . LEU A 1 302 ? -22.725 -3.681 38.897 1.00 83.75 302 LEU A N 1
ATOM 2304 C CA . LEU A 1 302 ? -23.028 -2.330 39.391 1.00 83.75 302 LEU A CA 1
ATOM 2305 C C . LEU A 1 302 ? -21.817 -1.381 39.330 1.00 83.75 302 LEU A C 1
ATOM 2307 O O . LEU A 1 302 ? -21.976 -0.184 39.061 1.00 83.75 302 LEU A O 1
ATOM 2311 N N . ARG A 1 303 ? -20.599 -1.894 39.536 1.00 82.81 303 ARG A N 1
ATOM 2312 C CA . ARG A 1 303 ? -19.366 -1.109 39.386 1.00 82.81 303 ARG A CA 1
ATOM 2313 C C . ARG A 1 303 ? -19.166 -0.672 37.938 1.00 82.81 303 ARG A C 1
ATOM 2315 O O . ARG A 1 303 ? -18.948 0.513 37.702 1.00 82.81 303 ARG A O 1
ATOM 2322 N N . MET A 1 304 ? -19.364 -1.579 36.979 1.00 76.56 304 MET A N 1
ATOM 2323 C CA . MET A 1 304 ? -19.302 -1.236 35.556 1.00 76.56 304 MET A CA 1
ATOM 2324 C C . MET A 1 304 ? -20.354 -0.180 35.174 1.00 76.56 304 MET A C 1
ATOM 2326 O O . MET A 1 304 ? -20.051 0.729 34.403 1.00 76.56 304 MET A O 1
ATOM 2330 N N . VAL A 1 305 ? -21.571 -0.239 35.742 1.00 79.12 305 VAL A N 1
ATOM 2331 C CA . VAL A 1 305 ? -22.582 0.826 35.552 1.00 79.12 305 VAL A CA 1
ATOM 2332 C C . VAL A 1 305 ? -22.040 2.173 36.026 1.00 79.12 305 VAL A C 1
ATOM 2334 O O . VAL A 1 305 ? -22.163 3.166 35.312 1.00 79.12 305 VAL A O 1
ATOM 2337 N N . THR A 1 306 ? -21.414 2.208 37.203 1.00 81.06 306 THR A N 1
ATOM 2338 C CA . THR A 1 306 ? -20.848 3.437 37.780 1.00 81.06 306 THR A CA 1
ATOM 2339 C C . THR A 1 306 ? -19.757 4.028 36.886 1.00 81.06 306 THR A C 1
ATOM 2341 O O . THR A 1 306 ? -19.796 5.217 36.577 1.00 81.06 306 THR A O 1
ATOM 2344 N N . GLU A 1 307 ? -18.812 3.201 36.434 1.00 75.62 307 GLU A N 1
ATOM 2345 C CA . GLU A 1 307 ? -17.695 3.617 35.575 1.00 75.62 307 GLU A CA 1
ATOM 2346 C C . GLU A 1 307 ? -18.182 4.181 34.237 1.00 75.62 307 GLU A C 1
ATOM 2348 O O . GLU A 1 307 ? -17.747 5.251 33.804 1.00 75.62 307 GLU A O 1
ATOM 2353 N N . VAL A 1 308 ? -19.139 3.502 33.599 1.00 73.06 308 VAL A N 1
ATOM 2354 C CA . VAL A 1 308 ? -19.680 3.935 32.309 1.00 73.06 308 VAL A CA 1
ATOM 2355 C C . VAL A 1 308 ? -20.503 5.215 32.448 1.00 73.06 308 VAL A C 1
ATOM 2357 O O . VAL A 1 308 ? -20.333 6.118 31.633 1.00 73.06 308 VAL A O 1
ATOM 2360 N N . VAL A 1 309 ? -21.341 5.345 33.483 1.00 75.62 309 VAL A N 1
ATOM 2361 C CA . VAL A 1 309 ? -22.123 6.571 33.736 1.00 75.62 309 VAL A CA 1
ATOM 2362 C C . VAL A 1 309 ? -21.217 7.760 34.067 1.00 75.62 309 VAL A C 1
ATOM 2364 O O . VAL A 1 309 ? -21.491 8.874 33.624 1.00 75.62 309 VAL A O 1
ATOM 2367 N N . ALA A 1 310 ? -20.119 7.540 34.795 1.00 74.69 310 ALA A N 1
ATOM 2368 C CA . ALA A 1 310 ? -19.137 8.583 35.081 1.00 74.69 310 ALA A CA 1
ATOM 2369 C C . ALA A 1 310 ? -18.393 9.050 33.815 1.00 74.69 310 ALA A C 1
ATOM 2371 O O . ALA A 1 310 ? -18.147 10.245 33.662 1.00 74.69 310 ALA A O 1
ATOM 2372 N N . GLY A 1 311 ? -18.080 8.122 32.902 1.00 69.81 311 GLY A N 1
ATOM 2373 C CA . GLY A 1 311 ? -17.403 8.387 31.627 1.00 69.81 311 GLY A CA 1
ATOM 2374 C C . GLY A 1 311 ? -18.322 8.752 30.451 1.00 69.81 311 GLY A C 1
ATOM 2375 O O . GLY A 1 311 ? -17.860 8.802 29.308 1.00 69.81 311 GLY A O 1
ATOM 2376 N N . LEU A 1 312 ? -19.623 8.943 30.680 1.00 69.06 312 LEU A N 1
ATOM 2377 C CA . LEU A 1 312 ? -20.554 9.487 29.691 1.00 69.06 312 LEU A CA 1
ATOM 2378 C C . LEU A 1 312 ? -20.616 11.005 29.867 1.00 69.06 312 LEU A C 1
ATOM 2380 O O . LEU A 1 312 ? -21.308 11.509 30.750 1.00 69.06 312 LEU A O 1
ATOM 2384 N N . ASP A 1 313 ? -19.940 11.745 28.990 1.00 63.22 313 ASP A N 1
ATOM 2385 C CA . ASP A 1 313 ? -19.925 13.218 29.030 1.00 63.22 313 ASP A CA 1
ATOM 2386 C C . ASP A 1 313 ? -21.224 13.869 28.506 1.00 63.22 313 ASP A C 1
ATOM 2388 O O . ASP A 1 313 ? -21.342 15.076 28.342 1.00 63.22 313 ASP A O 1
ATOM 2392 N N . ILE A 1 314 ? -22.229 13.037 28.243 1.00 59.03 314 ILE A N 1
ATOM 2393 C CA . ILE A 1 314 ? -23.407 13.346 27.424 1.00 59.03 314 ILE A CA 1
ATOM 2394 C C . ILE A 1 314 ? -24.637 13.626 28.308 1.00 59.03 314 ILE A C 1
ATOM 2396 O O . ILE A 1 314 ? -25.637 14.171 27.850 1.00 59.03 314 ILE A O 1
ATOM 2400 N N . ALA A 1 315 ? -24.575 13.269 29.597 1.00 59.91 315 ALA A N 1
ATOM 2401 C CA . ALA A 1 315 ? -25.683 13.424 30.535 1.00 59.91 315 ALA A CA 1
ATOM 2402 C C . ALA A 1 315 ? -25.673 14.789 31.236 1.00 59.91 315 ALA A C 1
ATOM 2404 O O . ALA A 1 315 ? -24.634 15.192 31.773 1.00 59.91 315 ALA A O 1
ATOM 2405 N N . ASP A 1 316 ? -26.857 15.401 31.351 1.00 68.50 316 ASP A N 1
ATOM 2406 C CA . ASP A 1 316 ? -27.156 16.465 32.317 1.00 68.50 316 ASP A CA 1
ATOM 2407 C C . ASP A 1 316 ? -26.644 16.063 33.716 1.00 68.50 316 ASP A C 1
ATOM 2409 O O . ASP A 1 316 ? -26.872 14.936 34.179 1.00 68.50 316 ASP A O 1
ATOM 2413 N N . ALA A 1 317 ? -25.927 16.973 34.382 1.00 76.50 317 ALA A N 1
ATOM 2414 C CA . ALA A 1 317 ? -25.311 16.731 35.685 1.00 76.50 317 ALA A CA 1
ATOM 2415 C C . ALA A 1 317 ? -26.325 16.253 36.741 1.00 76.50 317 ALA A C 1
ATOM 2417 O O . ALA A 1 317 ? -25.996 15.413 37.585 1.00 76.50 317 ALA A O 1
ATOM 2418 N N . THR A 1 318 ? -27.573 16.720 36.673 1.00 79.44 318 THR A N 1
ATOM 2419 C CA . THR A 1 318 ? -28.661 16.309 37.563 1.00 79.44 318 THR A CA 1
ATOM 2420 C C . THR A 1 318 ? -29.085 14.866 37.300 1.00 79.44 318 THR A C 1
ATOM 2422 O O . THR A 1 318 ? -29.219 14.084 38.241 1.00 79.44 318 THR A O 1
ATOM 2425 N N . VAL A 1 319 ? -29.229 14.467 36.033 1.00 79.12 319 VAL A N 1
ATOM 2426 C CA . VAL A 1 319 ? -29.598 13.086 35.672 1.00 79.12 319 VAL A CA 1
ATOM 2427 C C . VAL A 1 319 ? -28.471 12.117 36.028 1.00 79.12 319 VAL A C 1
ATOM 2429 O O . VAL A 1 319 ? -28.726 11.054 36.590 1.00 79.12 319 VAL A O 1
ATOM 2432 N N . ARG A 1 320 ? -27.216 12.506 35.776 1.00 79.38 320 ARG A N 1
ATOM 2433 C CA . ARG A 1 320 ? -26.030 11.723 36.151 1.00 79.38 3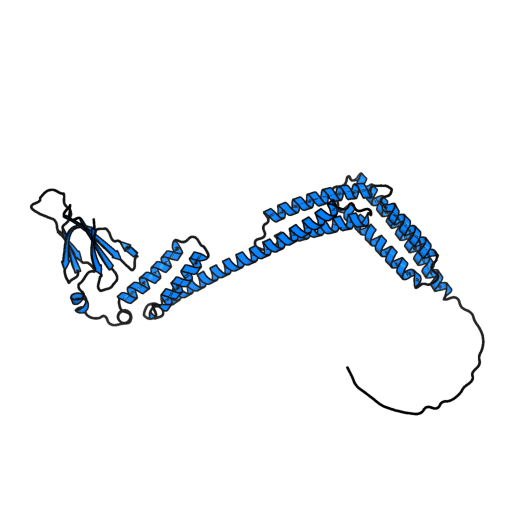20 ARG A CA 1
ATOM 2434 C C . ARG A 1 320 ? -25.990 11.458 37.654 1.00 79.38 320 ARG A C 1
ATOM 2436 O O . ARG A 1 320 ? -25.833 10.313 38.067 1.00 79.38 320 ARG A O 1
ATOM 2443 N N . THR A 1 321 ? -26.198 12.500 38.458 1.00 82.81 321 THR A N 1
ATOM 2444 C CA . THR A 1 321 ? -26.248 12.391 39.924 1.00 82.81 321 THR A CA 1
ATOM 2445 C C . THR A 1 321 ? -27.357 11.435 40.361 1.00 82.81 321 THR A C 1
ATOM 2447 O O . THR A 1 321 ? -27.105 10.513 41.130 1.00 82.81 321 THR A O 1
ATOM 2450 N N . ALA A 1 322 ? -28.555 11.568 39.788 1.00 83.19 322 ALA A N 1
ATOM 2451 C CA . ALA A 1 322 ? -29.697 10.723 40.125 1.00 83.19 322 ALA A CA 1
ATOM 2452 C C . ALA A 1 322 ? -29.488 9.238 39.754 1.00 83.19 322 ALA A C 1
ATOM 2454 O O . ALA A 1 322 ? -29.999 8.345 40.435 1.00 83.19 322 ALA A O 1
ATOM 2455 N N . VAL A 1 323 ? -28.752 8.947 38.676 1.00 83.31 323 VAL A N 1
ATOM 2456 C CA . VAL A 1 323 ? -28.361 7.574 38.317 1.00 83.31 323 VAL A CA 1
ATOM 2457 C C . VAL A 1 323 ? -27.308 7.041 39.292 1.00 83.31 323 VAL A C 1
ATOM 2459 O O . VAL A 1 323 ? -27.458 5.928 39.793 1.00 83.31 323 VAL A O 1
ATOM 2462 N N . LEU A 1 324 ? -26.278 7.832 39.610 1.00 85.38 324 LEU A N 1
ATOM 2463 C CA . LEU A 1 324 ? -25.223 7.439 40.550 1.00 85.38 324 LEU A CA 1
ATOM 2464 C C . LEU A 1 324 ? -25.772 7.161 41.956 1.00 85.38 324 LEU A C 1
ATOM 2466 O O . LEU A 1 324 ? -25.375 6.178 42.575 1.00 85.38 324 LEU A O 1
ATOM 2470 N N . GLU A 1 325 ? -26.726 7.959 42.438 1.00 86.12 325 GLU A N 1
ATOM 2471 C CA . GLU A 1 325 ? -27.409 7.721 43.716 1.00 86.12 325 GLU A CA 1
ATOM 2472 C C . GLU A 1 325 ? -28.178 6.393 43.726 1.00 86.12 325 GLU A C 1
ATOM 2474 O O . GLU A 1 325 ? -28.096 5.634 44.693 1.00 86.12 325 GLU A O 1
ATOM 2479 N N . ARG A 1 326 ? -28.880 6.060 42.635 1.00 85.12 326 ARG A N 1
ATOM 2480 C CA . ARG A 1 326 ? -29.600 4.780 42.510 1.00 85.12 326 ARG A CA 1
ATOM 2481 C C . ARG A 1 326 ? -28.646 3.589 42.489 1.00 85.12 326 ARG A C 1
ATOM 2483 O O . ARG A 1 326 ? -28.895 2.593 43.170 1.00 85.12 326 ARG A O 1
ATOM 2490 N N . VAL A 1 327 ? -27.538 3.702 41.757 1.00 85.94 327 VAL A N 1
ATOM 2491 C CA . VAL A 1 327 ? -26.487 2.672 41.730 1.00 85.94 327 VAL A CA 1
ATOM 2492 C C . VAL A 1 327 ? -25.851 2.515 43.112 1.00 85.94 327 VAL A C 1
ATOM 2494 O O . VAL A 1 327 ? -25.675 1.389 43.577 1.00 85.94 327 VAL A O 1
ATOM 2497 N N . ALA A 1 328 ? -25.576 3.620 43.812 1.00 87.12 328 ALA A N 1
ATOM 2498 C CA . ALA A 1 328 ? -25.070 3.597 45.182 1.00 87.12 328 ALA A CA 1
ATOM 2499 C C . ALA A 1 328 ? -26.061 2.923 46.148 1.00 87.12 328 ALA A C 1
ATOM 2501 O O . ALA A 1 328 ? -25.644 2.147 47.009 1.00 87.12 328 ALA A O 1
ATOM 2502 N N . GLY A 1 329 ? -27.368 3.148 45.972 1.00 86.75 329 GLY A N 1
ATOM 2503 C CA . GLY A 1 329 ? -28.425 2.453 46.710 1.00 86.75 329 GLY A CA 1
ATOM 2504 C C . GLY A 1 329 ? -28.404 0.936 46.495 1.00 86.75 329 GLY A C 1
ATOM 2505 O O . GLY A 1 329 ? -28.386 0.176 47.469 1.00 86.75 329 GLY A O 1
ATOM 2506 N N . ALA A 1 330 ? -28.315 0.493 45.237 1.00 86.50 330 ALA A N 1
ATOM 2507 C CA . ALA A 1 330 ? -28.213 -0.925 44.886 1.00 86.50 330 ALA A CA 1
ATOM 2508 C C . ALA A 1 330 ? -26.926 -1.569 45.442 1.00 86.50 330 ALA A C 1
ATOM 2510 O O . ALA A 1 330 ? -26.980 -2.639 46.051 1.00 86.50 330 ALA A O 1
ATOM 2511 N N . MET A 1 331 ? -25.781 -0.883 45.330 1.00 87.31 331 MET A N 1
ATOM 2512 C CA . MET A 1 331 ? -24.505 -1.306 45.928 1.00 87.31 331 MET A CA 1
ATOM 2513 C C . MET A 1 331 ? -24.586 -1.398 47.455 1.00 87.31 331 MET A C 1
ATOM 2515 O O . MET A 1 331 ? -24.046 -2.325 48.060 1.00 87.31 331 MET A O 1
ATOM 2519 N N . GLY A 1 332 ? -25.301 -0.468 48.092 1.00 89.38 332 GLY A N 1
ATOM 2520 C CA . GLY A 1 332 ? -25.608 -0.528 49.517 1.00 89.38 332 GLY A CA 1
ATOM 2521 C C . GLY A 1 332 ? -26.372 -1.800 49.889 1.00 89.38 332 GLY A C 1
ATOM 2522 O O . GLY A 1 332 ? -26.064 -2.418 50.907 1.00 89.38 332 GLY A O 1
ATOM 2523 N N . GLY A 1 333 ? -27.316 -2.230 49.048 1.00 88.88 333 GLY A N 1
ATOM 2524 C CA . GLY A 1 333 ? -28.012 -3.512 49.183 1.00 88.88 333 GLY A CA 1
ATOM 2525 C C . GLY A 1 333 ? -27.069 -4.716 49.123 1.00 88.88 333 GLY A C 1
ATOM 2526 O O . GLY A 1 333 ? -27.062 -5.529 50.047 1.00 88.88 333 GLY A O 1
ATOM 2527 N N . VAL A 1 334 ? -26.224 -4.795 48.091 1.00 90.12 334 VAL A N 1
ATOM 2528 C CA . VAL A 1 334 ? -25.234 -5.880 47.929 1.00 90.12 334 VAL A CA 1
ATOM 2529 C C . VAL A 1 334 ? -24.293 -5.961 49.137 1.00 90.12 334 VAL A C 1
ATOM 2531 O O . VAL A 1 334 ? -24.056 -7.042 49.679 1.00 90.12 334 VAL A O 1
ATOM 2534 N N . ASN A 1 335 ? -23.812 -4.816 49.627 1.00 91.06 335 ASN A N 1
ATOM 2535 C CA . ASN A 1 335 ? -22.945 -4.760 50.805 1.00 91.06 335 ASN A CA 1
ATOM 2536 C C . ASN A 1 335 ? -23.648 -5.248 52.080 1.00 91.06 335 ASN A C 1
ATOM 2538 O O . ASN A 1 335 ? -23.026 -5.933 52.896 1.00 91.06 335 ASN A O 1
ATOM 2542 N N . ARG A 1 336 ? -24.944 -4.945 52.253 1.00 89.19 336 ARG A N 1
ATOM 2543 C CA . ARG A 1 336 ? -25.738 -5.492 53.366 1.00 89.19 336 ARG A CA 1
ATOM 2544 C C . ARG A 1 336 ? -25.856 -7.011 53.270 1.00 89.19 336 ARG A C 1
ATOM 2546 O O . ARG A 1 336 ? -25.587 -7.687 54.258 1.00 89.19 336 ARG A O 1
ATOM 2553 N N . ALA A 1 337 ? -26.182 -7.546 52.093 1.00 90.00 337 ALA A N 1
ATOM 2554 C CA . ALA A 1 337 ? -26.270 -8.990 51.875 1.00 90.00 337 ALA A CA 1
ATOM 2555 C C . ALA A 1 337 ? -24.950 -9.704 52.193 1.00 90.00 337 ALA A C 1
ATOM 2557 O O . ALA A 1 337 ? -24.937 -10.724 52.886 1.00 90.00 337 ALA A O 1
ATOM 2558 N N . ARG A 1 338 ? -23.826 -9.111 51.779 1.00 92.31 338 ARG A N 1
ATOM 2559 C CA . ARG A 1 338 ? -22.482 -9.611 52.082 1.00 92.31 338 ARG A CA 1
ATOM 2560 C C . ARG A 1 338 ? -22.196 -9.636 53.583 1.00 92.31 338 ARG A C 1
ATOM 2562 O O . ARG A 1 338 ? -21.726 -10.643 54.104 1.00 92.31 338 ARG A O 1
ATOM 2569 N N . ALA A 1 339 ? -22.549 -8.566 54.296 1.00 91.44 339 ALA A N 1
ATOM 2570 C CA . ALA A 1 339 ? -22.395 -8.500 55.746 1.00 91.44 339 ALA A CA 1
ATOM 2571 C C . ALA A 1 339 ? -23.236 -9.568 56.473 1.00 91.44 339 ALA A C 1
ATOM 2573 O O . ALA A 1 339 ? -22.738 -10.207 57.407 1.00 91.44 339 ALA A O 1
ATOM 2574 N N . THR A 1 340 ? -24.478 -9.801 56.031 1.00 90.25 340 THR A N 1
ATOM 2575 C CA . THR A 1 340 ? -25.352 -10.862 56.560 1.00 90.25 340 THR A CA 1
ATOM 2576 C C . THR A 1 340 ? -24.748 -12.247 56.326 1.00 90.25 340 THR A C 1
ATOM 2578 O O . THR A 1 340 ? -24.644 -13.045 57.264 1.00 90.25 340 THR A O 1
ATOM 2581 N N . LEU A 1 341 ? -24.265 -12.510 55.108 1.00 90.88 341 LEU A N 1
ATOM 2582 C CA . LEU A 1 341 ? -23.606 -13.762 54.745 1.00 90.88 341 LEU A CA 1
ATOM 2583 C C . LEU A 1 341 ? -22.356 -14.021 55.596 1.00 90.88 341 LEU A C 1
ATOM 2585 O O . LEU A 1 341 ? -22.190 -15.110 56.148 1.00 90.88 341 LEU A O 1
ATOM 2589 N N . ASP A 1 342 ? -21.504 -13.012 55.779 1.00 89.94 342 ASP A N 1
ATOM 2590 C CA . ASP A 1 342 ? -20.288 -13.115 56.590 1.00 89.94 342 ASP A CA 1
ATOM 2591 C C . ASP A 1 342 ? -20.586 -13.329 58.081 1.00 89.94 342 ASP A C 1
ATOM 2593 O O . ASP A 1 342 ? -19.857 -14.044 58.782 1.00 89.94 342 ASP A O 1
ATOM 2597 N N . ALA A 1 343 ? -21.651 -12.718 58.606 1.00 88.19 343 ALA A N 1
ATOM 2598 C CA . ALA A 1 343 ? -22.115 -12.965 59.969 1.00 88.19 343 ALA A CA 1
ATOM 2599 C C . ALA A 1 343 ? -22.597 -14.417 60.140 1.00 88.19 343 ALA A C 1
ATOM 2601 O O . ALA A 1 343 ? -22.174 -15.108 61.076 1.00 88.19 343 ALA A O 1
ATOM 2602 N N . ARG A 1 344 ? -23.409 -14.919 59.201 1.00 88.50 344 ARG A N 1
ATOM 2603 C CA . ARG A 1 344 ? -23.904 -16.302 59.216 1.00 88.50 344 ARG A CA 1
ATOM 2604 C C . ARG A 1 344 ? -22.795 -17.326 59.043 1.00 88.50 344 ARG A C 1
ATOM 2606 O O . ARG A 1 344 ? -22.696 -18.251 59.853 1.00 88.50 344 ARG A O 1
ATOM 2613 N N . ARG A 1 345 ? -21.888 -17.126 58.090 1.00 88.25 345 ARG A N 1
ATOM 2614 C CA . ARG A 1 345 ? -20.718 -17.988 57.879 1.00 88.25 345 ARG A CA 1
ATOM 2615 C C . ARG A 1 345 ? -19.861 -18.101 59.142 1.00 88.25 345 ARG A C 1
ATOM 2617 O O . ARG A 1 345 ? -19.466 -19.207 59.520 1.00 88.25 345 ARG A O 1
ATOM 2624 N N . ARG A 1 346 ? -19.626 -16.982 59.842 1.00 85.44 346 ARG A N 1
ATOM 2625 C CA . ARG A 1 346 ? -18.922 -16.975 61.136 1.00 85.44 346 ARG A CA 1
ATOM 2626 C C . ARG A 1 346 ? -19.674 -17.778 62.196 1.00 85.44 346 ARG A C 1
ATOM 2628 O O . ARG A 1 346 ? -19.046 -18.628 62.821 1.00 85.44 346 ARG A O 1
ATOM 2635 N N . SER A 1 347 ? -20.990 -17.601 62.336 1.00 81.56 347 SER A N 1
ATOM 2636 C CA . SER A 1 347 ? -21.805 -18.378 63.290 1.00 81.56 347 SER A CA 1
ATOM 2637 C C . SER A 1 347 ? -21.789 -19.894 63.030 1.00 81.56 347 SER A C 1
ATOM 2639 O O . SER A 1 347 ? -21.659 -20.679 63.967 1.00 81.56 347 SER A O 1
ATOM 2641 N N . CYS A 1 348 ? -21.812 -20.323 61.765 1.00 81.12 348 CYS A N 1
ATOM 2642 C CA . CYS A 1 348 ? -21.727 -21.741 61.401 1.00 81.12 348 CYS A CA 1
ATOM 2643 C C . CYS A 1 348 ? -20.330 -22.321 61.692 1.00 81.12 348 CYS A C 1
ATOM 2645 O O . CYS A 1 348 ? -20.185 -23.489 62.055 1.00 81.12 348 CYS A O 1
ATOM 2647 N N . SER A 1 349 ? -19.282 -21.496 61.577 1.00 73.12 349 SER A N 1
ATOM 2648 C CA . SER A 1 349 ? -17.907 -21.889 61.912 1.00 73.12 349 SER A CA 1
ATOM 2649 C C . SER A 1 349 ? -17.641 -21.969 63.424 1.00 73.12 349 SER A C 1
ATOM 2651 O O . SER A 1 349 ? -16.865 -22.821 63.859 1.00 73.12 349 SER A O 1
ATOM 2653 N N . THR A 1 350 ? -18.301 -21.134 64.237 1.00 66.06 350 THR A N 1
ATOM 2654 C CA . THR A 1 350 ? -18.198 -21.151 65.707 1.00 66.06 350 THR A CA 1
ATOM 2655 C C . THR A 1 350 ? -19.092 -22.209 66.350 1.00 66.06 350 THR A C 1
ATOM 2657 O O . THR A 1 350 ? -18.659 -22.830 67.320 1.00 66.06 350 THR A O 1
ATOM 2660 N N . ALA A 1 351 ? -20.269 -22.509 65.787 1.00 57.28 351 ALA A N 1
ATOM 2661 C CA . ALA A 1 351 ? -21.126 -23.618 66.230 1.00 57.28 351 ALA A CA 1
ATOM 2662 C C . ALA A 1 351 ? -20.427 -24.987 66.114 1.00 57.28 351 ALA A C 1
ATOM 2664 O O . ALA A 1 351 ? -20.638 -25.877 66.933 1.00 57.28 351 ALA A O 1
ATOM 2665 N N . ARG A 1 352 ? -19.508 -25.131 65.154 1.00 51.62 352 ARG A N 1
ATOM 2666 C CA . ARG A 1 352 ? -18.655 -26.318 64.993 1.00 51.62 352 ARG A CA 1
ATOM 2667 C C . ARG A 1 352 ? -17.457 -26.357 65.966 1.00 51.62 352 ARG A C 1
ATOM 2669 O O . ARG A 1 352 ? -16.716 -27.336 65.969 1.00 51.62 352 ARG A O 1
ATOM 2676 N N . ARG A 1 353 ? -17.245 -25.308 66.777 1.00 41.94 353 ARG A N 1
ATOM 2677 C CA . ARG A 1 353 ? -16.063 -25.101 67.642 1.00 41.94 353 ARG A CA 1
ATOM 2678 C C . ARG A 1 353 ? -16.347 -25.064 69.161 1.00 41.94 353 ARG A C 1
ATOM 2680 O O . ARG A 1 353 ? -15.397 -24.874 69.917 1.00 41.94 353 ARG A O 1
ATOM 2687 N N . ALA A 1 354 ? -17.582 -25.265 69.635 1.00 32.88 354 ALA A N 1
ATOM 2688 C CA . ALA A 1 354 ? -17.891 -25.320 71.078 1.00 32.88 354 ALA A CA 1
ATOM 2689 C C . ALA A 1 354 ? -17.542 -26.702 71.723 1.00 32.88 354 ALA A C 1
ATOM 2691 O O . ALA A 1 354 ? -17.853 -27.723 71.108 1.00 32.88 354 ALA A O 1
ATOM 2692 N N . PRO A 1 355 ? -16.912 -26.778 72.927 1.00 49.56 355 PRO A N 1
ATOM 2693 C CA . PRO A 1 355 ? -16.339 -28.023 73.488 1.00 49.56 355 PRO A CA 1
ATOM 2694 C C . PRO A 1 355 ? -17.128 -28.712 74.644 1.00 49.56 355 PRO A C 1
ATOM 2696 O O . PRO A 1 355 ? -17.621 -28.029 75.537 1.00 49.56 355 PRO A O 1
ATOM 2699 N N . GLY A 1 356 ? -17.115 -30.068 74.687 1.00 35.81 356 GLY A N 1
ATOM 2700 C CA . GLY A 1 356 ? -17.359 -30.955 75.869 1.00 35.81 356 GLY A CA 1
ATOM 2701 C C . GLY A 1 356 ? -18.361 -32.129 75.646 1.00 35.81 356 GLY A C 1
ATOM 2702 O O . GLY A 1 356 ? -19.547 -31.850 75.569 1.00 35.81 356 GLY A O 1
ATOM 2703 N N . SER A 1 357 ? -18.002 -33.410 75.364 1.00 34.75 357 SER A N 1
ATOM 2704 C CA . SER A 1 357 ? -17.358 -34.528 76.150 1.00 34.75 357 SER A CA 1
ATOM 2705 C C . SER A 1 357 ? -18.338 -35.318 77.079 1.00 34.75 357 SER A C 1
ATOM 2707 O O . SER A 1 357 ? -19.289 -34.667 77.502 1.00 34.75 357 SER A O 1
ATOM 2709 N N . PRO A 1 358 ? -18.174 -36.612 77.524 1.00 57.59 358 PRO A N 1
ATOM 2710 C CA . PRO A 1 358 ? -17.268 -37.750 77.177 1.00 57.59 358 PRO A CA 1
ATOM 2711 C C . PRO A 1 358 ? -17.938 -39.175 77.054 1.00 57.59 358 PRO A C 1
ATOM 2713 O O . PRO A 1 358 ? -19.081 -39.372 77.451 1.00 57.59 358 PRO A O 1
ATOM 2716 N N . ARG A 1 359 ? -17.138 -40.200 76.662 1.00 33.31 359 ARG A N 1
ATOM 2717 C CA . ARG A 1 359 ? -16.958 -41.566 77.274 1.00 33.31 359 ARG A CA 1
ATOM 2718 C C . ARG A 1 359 ? -17.011 -42.806 76.341 1.00 33.31 359 ARG A C 1
ATOM 2720 O O . ARG A 1 359 ? -18.046 -43.160 75.802 1.00 33.31 359 ARG A O 1
ATOM 2727 N N . ASN A 1 360 ? -15.869 -43.514 76.357 1.00 31.53 360 ASN A N 1
ATOM 2728 C CA . ASN A 1 360 ? -15.630 -44.967 76.510 1.00 31.53 360 ASN A CA 1
ATOM 2729 C C . ASN A 1 360 ? -16.169 -46.011 75.501 1.00 31.53 360 ASN A C 1
ATOM 2731 O O . ASN A 1 360 ? -17.317 -46.417 75.589 1.00 31.53 360 ASN A O 1
ATOM 2735 N N . SER A 1 361 ? -15.238 -46.532 74.674 1.00 34.06 361 SER A N 1
ATOM 2736 C CA . SER A 1 361 ? -14.662 -47.911 74.641 1.00 34.06 361 SER A CA 1
ATOM 2737 C C . SER A 1 361 ? -15.567 -49.154 74.856 1.00 34.06 361 SER A C 1
ATOM 2739 O O . SER A 1 361 ? -16.446 -49.086 75.706 1.00 34.06 361 SER A O 1
ATOM 2741 N N . PRO A 1 362 ? -15.273 -50.350 74.261 1.00 47.09 362 PRO A N 1
ATOM 2742 C CA . PRO A 1 362 ? -13.906 -50.843 74.023 1.00 47.09 362 PRO A CA 1
ATOM 2743 C C . PRO A 1 362 ? -13.614 -51.658 72.738 1.00 47.09 362 PRO A C 1
ATOM 2745 O O . PRO A 1 362 ? -14.449 -52.340 72.159 1.00 47.09 362 PRO A O 1
ATOM 2748 N N . CYS A 1 363 ? -12.332 -51.620 72.366 1.00 32.62 363 CYS A N 1
ATOM 2749 C CA . CYS A 1 363 ? -11.452 -52.767 72.107 1.00 32.62 363 CYS A CA 1
ATOM 2750 C C . CYS A 1 363 ? -12.109 -54.144 71.841 1.00 32.62 363 CYS A C 1
ATOM 2752 O O . CYS A 1 363 ? -12.578 -54.800 72.768 1.00 32.62 363 CYS A O 1
ATOM 2754 N N . SER A 1 364 ? -11.952 -54.677 70.624 1.00 32.44 364 SER A N 1
ATOM 2755 C CA . SER A 1 364 ? -11.598 -56.093 70.466 1.00 32.44 364 SER A CA 1
ATOM 2756 C C . SER A 1 364 ? -10.729 -56.302 69.226 1.00 32.44 364 SER A C 1
ATOM 2758 O O . SER A 1 364 ? -11.025 -55.853 68.121 1.00 32.44 364 SER A O 1
ATOM 2760 N N . ALA A 1 365 ? -9.594 -56.944 69.467 1.00 37.47 365 ALA A N 1
ATOM 2761 C CA . ALA A 1 365 ? -8.622 -57.361 68.482 1.00 37.47 365 ALA A CA 1
ATOM 2762 C C . ALA A 1 365 ? -9.130 -58.575 67.693 1.00 37.47 365 ALA A C 1
ATOM 2764 O O . ALA A 1 365 ? -9.680 -59.503 68.286 1.00 37.47 365 ALA A O 1
ATOM 2765 N N . ARG A 1 366 ? -8.801 -58.659 66.399 1.00 32.94 366 ARG A N 1
ATOM 2766 C CA . ARG A 1 366 ? -8.505 -59.950 65.766 1.00 32.94 366 ARG A CA 1
ATOM 2767 C C . ARG A 1 366 ? -7.505 -59.797 64.624 1.00 32.94 366 ARG A C 1
ATOM 2769 O O . ARG A 1 366 ? -7.573 -58.889 63.808 1.00 32.94 366 ARG A O 1
ATOM 2776 N N . ARG A 1 367 ? -6.532 -60.701 64.681 1.00 32.66 367 ARG A N 1
ATOM 2777 C CA . ARG A 1 367 ? -5.366 -60.875 63.820 1.00 32.66 367 ARG A CA 1
ATOM 2778 C C . ARG A 1 367 ? -5.769 -61.369 62.420 1.00 32.66 367 ARG A C 1
ATOM 2780 O O . ARG A 1 367 ? -6.663 -62.201 62.313 1.00 32.66 367 ARG A O 1
ATOM 2787 N N . SER A 1 368 ? -5.037 -60.880 61.415 1.00 35.84 368 SER A N 1
ATOM 2788 C CA . SER A 1 368 ? -4.506 -61.524 60.191 1.00 35.84 368 SER A CA 1
ATOM 2789 C C . SER A 1 368 ? -4.646 -63.063 60.075 1.00 35.84 368 SER A C 1
ATOM 2791 O O . SER A 1 368 ? -4.559 -63.736 61.105 1.00 35.84 368 SER A O 1
ATOM 2793 N N . PRO A 1 369 ? -4.734 -63.650 58.851 1.00 47.31 369 PRO A N 1
ATOM 2794 C CA . PRO A 1 369 ? -3.652 -63.525 57.861 1.00 47.31 369 PRO A CA 1
ATOM 2795 C C . PRO A 1 369 ? -4.026 -63.390 56.372 1.00 47.31 369 PRO A C 1
ATOM 2797 O O . PRO A 1 369 ? -5.101 -63.760 55.917 1.00 47.31 369 PRO A O 1
ATOM 2800 N N . ALA A 1 370 ? -3.042 -62.872 55.627 1.00 39.38 370 ALA A N 1
ATOM 2801 C CA . ALA A 1 370 ? -2.911 -62.939 54.172 1.00 39.38 370 ALA A CA 1
ATOM 2802 C C . ALA A 1 370 ? -2.858 -64.399 53.658 1.00 39.38 370 ALA A C 1
ATOM 2804 O O . ALA A 1 370 ? -2.631 -65.321 54.447 1.00 39.38 370 ALA A O 1
ATOM 2805 N N . PRO A 1 371 ? -2.928 -64.608 52.329 1.00 48.97 371 PRO A N 1
ATOM 2806 C CA . PRO A 1 371 ? -1.647 -64.721 51.627 1.00 48.97 371 PRO A CA 1
ATOM 2807 C C . PRO A 1 371 ? -1.584 -64.077 50.225 1.00 48.97 371 PRO A C 1
ATOM 2809 O O . PRO A 1 371 ? -2.529 -64.112 49.453 1.00 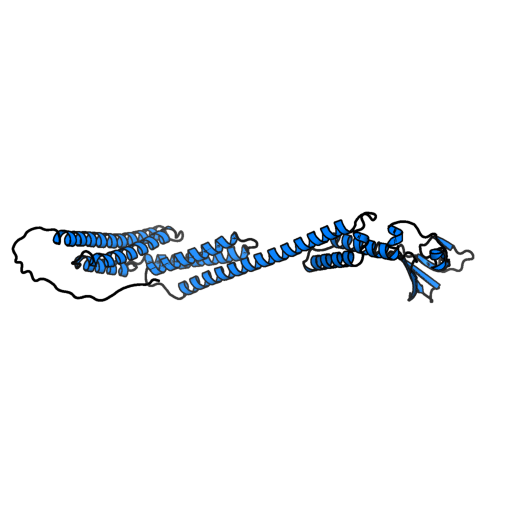48.97 371 PRO A O 1
ATOM 2812 N N . ARG A 1 372 ? -0.384 -63.544 49.946 1.00 38.28 372 ARG A N 1
ATOM 2813 C CA . ARG A 1 372 ? 0.445 -63.640 48.722 1.00 38.28 372 ARG A CA 1
ATOM 2814 C C . ARG A 1 372 ? -0.219 -63.576 47.334 1.00 38.28 372 ARG A C 1
ATOM 2816 O O . ARG A 1 372 ? -0.949 -64.482 46.962 1.00 38.28 372 ARG A O 1
ATOM 2823 N N . GLY A 1 373 ? 0.328 -62.698 46.483 1.00 36.06 373 GLY A N 1
ATOM 2824 C CA . GLY A 1 373 ? 0.626 -63.083 45.096 1.00 36.06 373 GLY A CA 1
ATOM 2825 C C . GLY A 1 373 ? 0.779 -61.955 44.070 1.00 36.06 373 GLY A C 1
ATOM 2826 O O . GLY A 1 373 ? -0.181 -61.682 43.370 1.00 36.06 373 GLY A O 1
ATOM 2827 N N . GLY A 1 374 ? 2.000 -61.408 43.932 1.00 37.59 374 GLY A N 1
ATOM 2828 C CA . GLY A 1 374 ? 2.565 -60.808 42.700 1.00 37.59 374 GLY A CA 1
ATOM 2829 C C . GLY A 1 374 ? 2.070 -59.401 42.323 1.00 37.59 374 GLY A C 1
ATOM 2830 O O . GLY A 1 374 ? 0.907 -59.083 42.476 1.00 37.59 374 GLY A O 1
ATOM 2831 N N . GLY A 1 375 ? 2.874 -58.462 41.830 1.00 37.62 375 GLY A N 1
ATOM 2832 C CA . GLY A 1 375 ? 4.241 -58.551 41.332 1.00 37.62 375 GLY A CA 1
ATOM 2833 C C . GLY A 1 375 ? 4.393 -57.804 40.000 1.00 37.62 375 GLY A C 1
ATOM 2834 O O . GLY A 1 375 ? 4.572 -58.485 39.008 1.00 37.62 375 GLY A O 1
ATOM 2835 N N . HIS A 1 376 ? 4.356 -56.455 40.039 1.00 42.41 376 HIS A N 1
ATOM 2836 C CA . HIS A 1 376 ? 5.081 -55.475 39.179 1.00 42.41 376 HIS A CA 1
ATOM 2837 C C . HIS A 1 376 ? 4.916 -55.488 37.626 1.00 42.41 376 HIS A C 1
ATOM 2839 O O . HIS A 1 376 ? 4.423 -56.464 37.079 1.00 42.41 376 HIS A O 1
ATOM 2845 N N . PRO A 1 377 ? 5.470 -54.507 36.865 1.00 56.28 377 PRO A N 1
ATOM 2846 C CA . PRO A 1 377 ? 5.392 -53.026 36.910 1.00 56.28 377 PRO A CA 1
ATOM 2847 C C . PRO A 1 377 ? 5.086 -52.400 35.509 1.00 56.28 377 PRO A C 1
ATOM 2849 O O . PRO A 1 377 ? 4.913 -53.125 34.536 1.00 56.28 377 PRO A O 1
ATOM 2852 N N . GLY A 1 378 ? 5.119 -51.061 35.390 1.00 39.97 378 GLY A N 1
ATOM 2853 C CA . GLY A 1 378 ? 5.345 -50.323 34.124 1.00 39.97 378 GLY A CA 1
ATOM 2854 C C . GLY A 1 378 ? 4.253 -49.289 33.831 1.00 39.97 378 GLY A C 1
ATOM 2855 O O . GLY A 1 378 ? 3.126 -49.664 33.541 1.00 39.97 378 GLY A O 1
ATOM 2856 N N . GLU A 1 379 ? 4.466 -48.011 34.155 1.00 46.44 379 GLU A N 1
ATOM 2857 C CA . GLU A 1 379 ? 5.011 -46.978 33.244 1.00 46.44 379 GLU A CA 1
ATOM 2858 C C . GLU A 1 379 ? 4.089 -46.666 32.054 1.00 46.44 379 GLU A C 1
ATOM 2860 O O . GLU A 1 379 ? 4.019 -47.432 31.096 1.00 46.44 379 GLU A O 1
ATOM 2865 N N . LEU A 1 380 ? 3.400 -45.521 32.134 1.00 43.12 380 LEU A N 1
ATOM 2866 C CA . LEU A 1 380 ? 3.608 -44.337 31.287 1.00 43.12 380 LEU A CA 1
ATOM 2867 C C . LEU A 1 380 ? 2.974 -43.108 31.952 1.00 43.12 380 LEU A C 1
ATOM 2869 O O . LEU A 1 380 ? 1.885 -43.267 32.554 1.00 43.12 380 LEU A O 1
#

Nearest PDB structures (foldseek):
  8gl3-assembly1_A  TM=3.214E-01  e=2.781E+00  synthetic construct
  1yvl-assembly1_A  TM=2.023E-01  e=8.170E+00  Homo sapiens

Solvent-accessible surface area (backbone atoms only — not comparable to full-atom values): 21589 Å² total; per-residue (Å²): 118,43,87,71,48,76,47,64,16,77,57,53,45,38,37,36,40,33,30,37,29,83,94,70,53,33,32,38,39,38,45,32,32,58,52,78,72,42,69,50,87,71,45,64,20,48,45,73,48,76,40,53,83,6,43,34,39,34,32,53,72,68,78,95,64,95,70,98,73,79,63,68,48,79,40,89,46,77,50,32,32,65,69,52,59,70,69,47,83,80,68,83,57,75,69,52,74,67,29,54,54,55,50,38,52,48,51,15,53,53,47,52,54,57,49,57,69,75,76,58,81,94,44,71,68,54,38,52,51,49,34,54,49,41,50,51,48,59,70,70,37,69,65,34,65,34,69,94,71,69,29,59,37,62,62,44,52,52,52,30,54,50,32,52,52,53,48,52,49,54,51,52,52,52,55,40,32,51,51,37,48,52,55,47,51,55,39,49,51,51,42,51,52,48,52,51,48,64,70,74,50,82,68,92,46,60,56,55,43,40,53,51,53,52,50,50,52,49,41,46,51,54,46,59,56,47,66,78,41,66,72,40,62,56,70,60,47,53,52,53,45,52,51,49,48,52,50,50,52,54,52,48,54,53,40,51,64,46,53,58,42,91,65,43,52,45,67,59,51,52,50,33,53,51,49,33,54,52,33,70,67,53,76,47,58,71,64,48,51,67,57,49,53,53,49,47,55,52,50,52,43,53,49,49,44,51,54,52,58,71,72,44,92,82,58,57,69,68,58,46,50,56,31,51,52,51,50,50,51,49,52,52,44,46,52,50,31,50,52,49,30,55,52,42,39,49,52,40,56,50,69,75,65,73,88,85,90,92,86,81,88,79,90,81,89,82,82,86,82,86,84,87,83,87,82,88,88,82,90,134

InterPro domains:
  IPR020958 Domain of unknown function DUF3686 [PF12458] (1-142)
  IPR057224 Domain of unknown function DUF7902 [PF25472] (263-347)

Organism: NCBI:txid3074435

pLDDT: mean 84.89, std 14.65, range [31.53, 98.12]

Mean predicted aligned error: 14.12 Å

Sequence (380 aa):
MEFAREVRSPHGEDVLYVFHAPSRGRALLLSYNLIRETVATPMACHGWALFDDGLLAVLRPDGDEPARVHPVQLWRSPYVSDTHAAAQPVGEGPLARVGNADLVRGISDCLSLARSVAETTPTTEVYSALVAACVRALDTHHWLGDRELGDPRAPLERMRATAEQVLAEFETVRDLTARSAEALDEAADRIASVVRRLRGEQPRAAAAWVTGLTELRHAQGHLLTLRETRYADHARIDALAAEAESDLASFGQRAIAFLAREDAFAAHHADVERLVAEAESITTAAEAVPVTAHLDELADGLRMVTEVVAGLDIADATVRTAVLERVAGAMGGVNRARATLDARRRSCSTARRAPGSPRNSPCSARRSPAPRGGGHPGEL